Protein AF-A0A5M6CXU0-F1 (afdb_monomer_lite)

InterPro domains:
  IPR008207 Signal transduction histidine kinase, phosphotransfer (Hpt) domain [PF01627] (332-405)
  IPR036641 HPT domain superfamily [G3DSA:1.20.120.160] (213-308)
  IPR036641 HPT domain superfamily [G3DSA:1.20.120.160] (321-413)
  IPR036641 HPT domain superfamily [SSF47226] (224-306)
  IPR036641 HPT domain superfamily [SSF47226] (326-413)

pLDDT: mean 71.52, std 18.26, range [26.86, 94.25]

Sequence (438 aa):
MRAYQRLPVRIRVAIPLVVVVAGTLVVSHQAGLVPQSRRASHEYRHELSKTIAIGGAAMLVSERPDAFAAASREWVARHPDLKSVGLVSPDGAKIFETSNHSAVWERSRNVPGSALTTTLSADGKSYGTLQLAFAPLPPAWSDLNRLLLFVCPTCFLMFAFLIPGLLRRDRRDNLEPVAGRQDTSTATVSAGNQGRTTGDAAADRPSVASPTSEAAPDLPNRHLLLDLMVSLDTRLKDIRLAVDNADFKSLRTEARSLRGLGQASGVDALFAPAEALERAALRADTRGATEMLRQIDDLIEQISTAAALEFDSQTSGPIACSLPLDDDDYREIVNEFIEQFDRRLMLMLSHVEQGAFEPLEQEAHWLKGCGGTVGYEALTKPAIELMHSARAKDHLACQRALGAVLDIRKRLVVPITPNGHSKTQAKTESLRQSTGKN

Radius of gyration: 34.99 Å; chains: 1; bounding box: 88×80×79 Å

Structure (mmCIF, N/CA/C/O backbone):
data_AF-A0A5M6CXU0-F1
#
_entry.id   AF-A0A5M6CXU0-F1
#
loop_
_atom_site.group_PDB
_atom_site.id
_atom_site.type_symbol
_atom_site.label_atom_id
_atom_site.label_alt_id
_atom_site.label_comp_id
_atom_site.label_asym_id
_atom_site.label_entity_id
_atom_site.label_seq_id
_atom_site.pdbx_PDB_ins_code
_atom_site.Cartn_x
_atom_site.Cartn_y
_atom_site.Cartn_z
_atom_site.occupancy
_atom_site.B_iso_or_equiv
_atom_site.auth_seq_id
_atom_site.auth_comp_id
_atom_site.auth_asym_id
_atom_site.auth_atom_id
_atom_site.pdbx_PDB_model_num
ATOM 1 N N . MET A 1 1 ? -1.594 -42.469 -21.278 1.00 49.28 1 MET A N 1
ATOM 2 C CA . MET A 1 1 ? -1.089 -41.976 -22.587 1.00 49.28 1 MET A CA 1
ATOM 3 C C . MET A 1 1 ? -2.138 -41.911 -23.711 1.00 49.28 1 MET A C 1
ATOM 5 O O . MET A 1 1 ? -1.982 -41.063 -24.578 1.00 49.28 1 MET A O 1
ATOM 9 N N . ARG A 1 2 ? -3.229 -42.701 -23.697 1.00 46.47 2 ARG A N 1
ATOM 10 C CA . ARG A 1 2 ? -4.287 -42.674 -24.741 1.00 46.47 2 ARG A CA 1
ATOM 11 C C . ARG A 1 2 ? -5.085 -41.355 -24.849 1.00 46.47 2 ARG A C 1
ATOM 13 O O . ARG A 1 2 ? -5.634 -41.067 -25.904 1.00 46.47 2 ARG A O 1
ATOM 20 N N . ALA A 1 3 ? -5.118 -40.531 -23.797 1.00 55.06 3 ALA A N 1
ATOM 21 C CA . ALA A 1 3 ? -5.803 -39.230 -23.813 1.00 55.06 3 ALA A CA 1
ATOM 22 C C . ALA A 1 3 ? -5.050 -38.146 -24.616 1.00 55.06 3 ALA A C 1
ATOM 24 O O . ALA A 1 3 ? -5.675 -37.290 -25.232 1.00 55.06 3 ALA A O 1
ATOM 25 N N . TYR A 1 4 ? -3.714 -38.214 -24.677 1.00 57.09 4 TYR A N 1
ATOM 26 C CA . TYR A 1 4 ? -2.883 -37.208 -25.355 1.00 57.09 4 TYR A CA 1
ATOM 27 C C . TYR A 1 4 ? -2.981 -37.287 -26.891 1.00 57.09 4 TYR A C 1
ATOM 29 O O . TYR A 1 4 ? -2.843 -36.285 -27.585 1.00 57.09 4 TYR A O 1
ATOM 37 N N . GLN A 1 5 ? -3.280 -38.474 -27.429 1.00 59.34 5 GLN A N 1
ATOM 38 C CA . GLN A 1 5 ? -3.429 -38.711 -28.871 1.00 59.34 5 GLN A CA 1
ATOM 39 C C . GLN A 1 5 ? -4.737 -38.151 -29.454 1.00 59.34 5 GLN A C 1
ATOM 41 O O . GLN A 1 5 ? -4.814 -37.935 -30.659 1.00 59.34 5 GLN A O 1
ATOM 46 N N . ARG A 1 6 ? -5.749 -37.873 -28.618 1.00 61.81 6 ARG A N 1
ATOM 47 C CA . ARG A 1 6 ? -7.047 -37.326 -29.059 1.00 61.81 6 ARG A CA 1
ATOM 48 C C . ARG A 1 6 ? -7.057 -35.804 -29.206 1.00 61.81 6 ARG A C 1
ATOM 50 O O . ARG A 1 6 ? -8.016 -35.247 -29.726 1.00 61.81 6 ARG A O 1
ATOM 57 N N . LEU A 1 7 ? -6.006 -35.124 -28.752 1.00 68.75 7 LEU A N 1
ATOM 58 C CA . LEU A 1 7 ? -5.911 -33.671 -28.840 1.00 68.75 7 LEU A CA 1
ATOM 59 C C . LEU A 1 7 ? -5.483 -33.241 -30.253 1.00 68.75 7 LEU A C 1
ATOM 61 O O . LEU A 1 7 ? -4.615 -33.890 -30.848 1.00 68.75 7 LEU A O 1
ATOM 65 N N . PRO A 1 8 ? -6.034 -32.145 -30.801 1.00 72.00 8 PRO A N 1
ATOM 66 C CA . PRO A 1 8 ? -5.602 -31.606 -32.086 1.00 72.00 8 PRO A CA 1
ATOM 67 C C . PRO A 1 8 ? -4.112 -31.233 -32.046 1.00 72.00 8 PRO A C 1
ATOM 69 O O . PRO A 1 8 ? -3.605 -30.779 -31.019 1.00 72.00 8 PRO A O 1
ATOM 72 N N . VAL A 1 9 ? -3.409 -31.421 -33.169 1.00 66.50 9 VAL A N 1
ATOM 73 C CA . VAL A 1 9 ? -1.939 -31.283 -33.289 1.00 66.50 9 VAL A CA 1
ATOM 74 C C . VAL A 1 9 ? -1.428 -29.957 -32.716 1.00 66.50 9 VAL A C 1
ATOM 76 O O . VAL A 1 9 ? -0.438 -29.943 -31.989 1.00 66.50 9 VAL A O 1
ATOM 79 N N . ARG A 1 10 ? -2.171 -28.862 -32.918 1.00 63.16 10 ARG A N 1
ATOM 80 C CA . ARG A 1 10 ? -1.883 -27.539 -32.335 1.00 63.16 10 ARG A CA 1
ATOM 81 C C . ARG A 1 10 ? -1.690 -27.554 -30.810 1.00 63.16 10 ARG A C 1
ATOM 83 O O . ARG A 1 10 ? -0.772 -26.919 -30.306 1.00 63.16 10 ARG A O 1
ATOM 90 N N . ILE A 1 11 ? -2.493 -28.326 -30.073 1.00 68.88 11 ILE A N 1
ATOM 91 C CA . ILE A 1 11 ? -2.406 -28.421 -28.605 1.00 68.88 11 ILE A CA 1
ATOM 92 C C . ILE A 1 11 ? -1.213 -29.291 -28.190 1.00 68.88 11 ILE A C 1
ATOM 94 O O . ILE A 1 11 ? -0.529 -28.983 -27.216 1.00 68.88 11 ILE A O 1
ATOM 98 N N . ARG A 1 12 ? -0.903 -30.341 -28.961 1.00 68.56 12 ARG A N 1
ATOM 99 C CA . ARG A 1 12 ? 0.258 -31.207 -28.700 1.00 68.56 12 ARG A CA 1
ATOM 100 C C . ARG A 1 12 ? 1.592 -30.471 -28.851 1.00 68.56 12 ARG A C 1
ATOM 102 O O . ARG A 1 12 ? 2.525 -30.791 -28.126 1.00 68.56 12 ARG A O 1
ATOM 109 N N . VAL A 1 13 ? 1.672 -29.474 -29.734 1.00 68.75 13 VAL A N 1
ATOM 110 C CA . VAL A 1 13 ? 2.863 -28.615 -29.888 1.00 68.75 13 VAL A CA 1
ATOM 111 C C . VAL A 1 13 ? 2.909 -27.499 -28.844 1.00 68.75 13 VAL A C 1
ATOM 113 O O . VAL A 1 13 ? 3.978 -27.194 -28.321 1.00 68.75 13 VAL A O 1
ATOM 116 N N . ALA A 1 14 ? 1.758 -26.922 -28.493 1.00 70.69 14 ALA A N 1
ATOM 117 C CA . ALA A 1 14 ? 1.685 -25.814 -27.543 1.00 70.69 14 ALA A CA 1
ATOM 118 C C . ALA A 1 14 ? 2.091 -26.213 -26.113 1.00 70.69 14 ALA A C 1
ATOM 120 O O . ALA A 1 14 ? 2.790 -25.457 -25.449 1.00 70.69 14 ALA A O 1
ATOM 121 N N . ILE A 1 15 ? 1.706 -27.405 -25.642 1.00 70.81 15 ILE A N 1
ATOM 122 C CA . ILE A 1 15 ? 2.002 -27.864 -24.272 1.00 70.81 15 ILE A CA 1
ATOM 123 C C . ILE A 1 15 ? 3.516 -27.888 -23.962 1.00 70.81 15 ILE A C 1
ATOM 125 O O . ILE A 1 15 ? 3.929 -27.229 -23.009 1.00 70.81 15 ILE A O 1
ATOM 129 N N . PRO A 1 16 ? 4.374 -28.591 -24.729 1.00 74.38 16 PRO A N 1
ATOM 130 C CA . PRO A 1 16 ? 5.813 -28.591 -24.470 1.00 74.38 16 PRO A CA 1
ATOM 131 C C . PRO A 1 16 ? 6.450 -27.212 -24.683 1.00 74.38 16 PRO A C 1
ATOM 133 O O . PRO A 1 16 ? 7.388 -26.876 -23.967 1.00 74.38 16 PRO A O 1
ATOM 136 N N . LEU A 1 17 ? 5.923 -26.388 -25.597 1.00 74.06 17 LEU A N 1
ATOM 137 C CA . LEU A 1 17 ? 6.399 -25.016 -25.792 1.00 74.06 17 LEU A CA 1
ATOM 138 C C . LEU A 1 17 ? 6.176 -24.154 -24.540 1.00 74.06 17 LEU A C 1
ATOM 140 O O . LEU A 1 17 ? 7.100 -23.486 -24.085 1.00 74.06 17 LEU A O 1
ATOM 144 N N . VAL A 1 18 ? 4.979 -24.211 -23.951 1.00 76.88 18 VAL A N 1
ATOM 145 C CA . VAL A 1 18 ? 4.653 -23.476 -22.720 1.00 76.88 18 VAL A CA 1
ATOM 146 C C . VAL A 1 18 ? 5.531 -23.940 -21.557 1.00 76.88 18 VAL A C 1
ATOM 148 O O . VAL A 1 18 ? 6.050 -23.107 -20.821 1.00 76.88 18 VAL A O 1
ATOM 151 N N . VAL A 1 19 ? 5.765 -25.250 -21.422 1.00 78.25 19 VAL A N 1
ATOM 152 C CA . VAL A 1 19 ? 6.630 -25.808 -20.366 1.00 78.25 19 VAL A CA 1
ATOM 153 C C . VAL A 1 19 ? 8.089 -25.364 -20.528 1.00 78.25 19 VAL A C 1
ATOM 155 O O . VAL A 1 19 ? 8.734 -25.031 -19.537 1.00 78.25 19 VAL A O 1
ATOM 158 N N . VAL A 1 20 ? 8.607 -25.304 -21.759 1.00 80.62 20 VAL A N 1
ATOM 159 C CA . VAL A 1 20 ? 9.973 -24.826 -22.036 1.00 80.62 20 VAL A CA 1
ATOM 160 C C . VAL A 1 20 ? 10.116 -23.335 -21.731 1.00 80.62 20 VAL A C 1
ATOM 162 O O . VAL A 1 20 ? 11.087 -22.936 -21.087 1.00 80.62 20 VAL A O 1
ATOM 165 N N . VAL A 1 21 ? 9.154 -22.509 -22.151 1.00 80.00 21 VAL A N 1
ATOM 166 C CA . VAL A 1 21 ? 9.160 -21.066 -21.858 1.00 80.00 21 VAL A CA 1
ATOM 167 C C . VAL A 1 21 ? 9.075 -20.829 -20.352 1.00 80.00 21 VAL A C 1
ATOM 169 O O . VAL A 1 21 ? 9.918 -20.125 -19.800 1.00 80.00 21 VAL A O 1
ATOM 172 N N . ALA A 1 22 ? 8.126 -21.474 -19.669 1.00 77.19 22 ALA A N 1
ATOM 173 C CA . ALA A 1 22 ? 7.976 -21.368 -18.221 1.00 77.19 22 ALA A CA 1
ATOM 174 C C . ALA A 1 22 ? 9.248 -21.820 -17.480 1.00 77.19 22 ALA A C 1
ATOM 176 O O . ALA A 1 22 ? 9.732 -21.110 -16.602 1.00 77.19 22 ALA A O 1
ATOM 177 N N . GLY A 1 23 ? 9.847 -22.949 -17.874 1.00 80.56 23 GLY A N 1
ATOM 178 C CA . GLY A 1 23 ? 11.095 -23.442 -17.286 1.00 80.56 23 GLY A CA 1
ATOM 179 C C . GLY A 1 23 ? 12.278 -22.491 -17.493 1.00 80.56 23 GLY A C 1
ATOM 180 O O . GLY A 1 23 ? 13.037 -22.236 -16.560 1.00 80.56 23 GLY A O 1
ATOM 181 N N . THR A 1 24 ? 12.404 -21.904 -18.686 1.00 79.19 24 THR A N 1
ATOM 182 C CA . THR A 1 24 ? 13.473 -20.940 -19.000 1.00 79.19 24 THR A CA 1
ATOM 183 C C . THR A 1 24 ? 13.317 -19.656 -18.181 1.00 79.19 24 THR A C 1
ATOM 185 O O . THR A 1 24 ? 14.304 -19.132 -17.665 1.00 79.19 24 THR A O 1
ATOM 188 N N . LEU A 1 25 ? 12.083 -19.178 -17.992 1.00 77.00 25 LEU A N 1
ATOM 189 C CA . LEU A 1 25 ? 11.796 -18.015 -17.148 1.00 77.00 25 LEU A CA 1
ATOM 190 C C . LEU A 1 25 ? 12.139 -18.271 -15.674 1.00 77.00 25 LEU A C 1
ATOM 192 O O . LEU A 1 25 ? 12.745 -17.412 -15.037 1.00 77.00 25 LEU A O 1
ATOM 196 N N . VAL A 1 26 ? 11.826 -19.457 -15.142 1.00 79.75 26 VAL A N 1
ATOM 197 C CA . VAL A 1 26 ? 12.174 -19.828 -13.758 1.00 79.75 26 VAL A CA 1
ATOM 198 C C . VAL A 1 26 ? 13.691 -19.913 -13.565 1.00 79.75 26 VAL A C 1
ATOM 200 O O . VAL A 1 26 ? 14.214 -19.382 -12.588 1.00 79.75 26 VAL A O 1
ATOM 203 N N . VAL A 1 27 ? 14.424 -20.519 -14.503 1.00 78.25 27 VAL A N 1
ATOM 204 C CA . VAL A 1 27 ? 15.897 -20.578 -14.444 1.00 78.25 27 VAL A CA 1
ATOM 205 C C . VAL A 1 27 ? 16.506 -19.179 -14.539 1.00 78.25 27 VAL A C 1
ATOM 207 O O . VAL A 1 27 ? 17.434 -18.859 -13.801 1.00 78.25 27 VAL A O 1
ATOM 210 N N . SER A 1 28 ? 15.950 -18.316 -15.388 1.00 73.31 28 SER A N 1
ATOM 211 C CA . SER A 1 28 ? 16.379 -16.923 -15.495 1.00 73.31 28 SER A CA 1
ATOM 212 C C . SER A 1 28 ? 16.124 -16.122 -14.214 1.00 73.31 28 SER A C 1
ATOM 214 O O . SER A 1 28 ? 16.937 -15.272 -13.851 1.00 73.31 28 SER A O 1
ATOM 216 N N . HIS A 1 29 ? 15.013 -16.391 -13.521 1.00 69.00 29 HIS A N 1
ATOM 217 C CA . HIS A 1 29 ? 14.718 -15.814 -12.210 1.00 69.00 29 HIS A CA 1
ATOM 218 C C . HIS A 1 29 ? 15.743 -16.259 -11.163 1.00 69.00 29 HIS A C 1
ATOM 220 O O . HIS A 1 29 ? 16.319 -15.417 -10.481 1.00 69.00 29 HIS A O 1
ATOM 226 N N . GLN A 1 30 ? 16.043 -17.559 -11.093 1.00 72.25 30 GLN A N 1
ATOM 227 C CA . GLN A 1 30 ? 17.050 -18.097 -10.168 1.00 72.25 30 GLN A CA 1
ATOM 228 C C . GLN A 1 30 ? 18.470 -17.591 -10.467 1.00 72.25 30 GLN A C 1
ATOM 230 O O . GLN A 1 30 ? 19.267 -17.427 -9.550 1.00 72.25 30 GLN A O 1
ATOM 235 N N . ALA A 1 31 ? 18.785 -17.311 -11.733 1.00 68.94 31 ALA A N 1
ATOM 236 C CA . ALA A 1 31 ? 20.060 -16.731 -12.153 1.00 68.94 31 ALA A CA 1
ATOM 237 C C . ALA A 1 31 ? 20.179 -15.217 -11.876 1.00 68.94 31 ALA A C 1
ATOM 239 O O . ALA A 1 31 ? 21.211 -14.628 -12.193 1.00 68.94 31 ALA A O 1
ATOM 240 N N . GLY A 1 32 ? 19.142 -14.570 -11.328 1.00 60.22 32 GLY A N 1
ATOM 241 C CA . GLY A 1 32 ? 19.152 -13.129 -11.051 1.00 60.22 32 GLY A CA 1
ATOM 242 C C . GLY A 1 32 ? 19.165 -12.255 -12.311 1.00 60.22 32 GLY A C 1
ATOM 243 O O . GLY A 1 32 ? 19.511 -11.080 -12.245 1.00 60.22 32 GLY A O 1
ATOM 244 N N . LEU A 1 33 ? 18.795 -12.818 -13.466 1.00 61.59 33 LEU A N 1
ATOM 245 C CA . LEU A 1 33 ? 18.703 -12.107 -14.750 1.00 61.59 33 LEU A CA 1
ATOM 246 C C . LEU A 1 33 ? 17.357 -11.382 -14.925 1.00 61.59 33 LEU A C 1
ATOM 248 O O . LEU A 1 33 ? 17.131 -10.721 -15.935 1.00 61.59 33 LEU A O 1
ATOM 252 N N . VAL A 1 34 ? 16.448 -11.531 -13.959 1.00 57.75 34 VAL A N 1
ATOM 253 C CA . VAL A 1 34 ? 15.157 -10.836 -13.917 1.00 57.75 34 VAL A CA 1
ATOM 254 C C . VAL A 1 34 ? 15.362 -9.444 -13.299 1.00 57.75 34 VAL A C 1
ATOM 256 O O . VAL A 1 34 ? 16.066 -9.339 -12.293 1.00 57.75 34 VAL A O 1
ATOM 259 N N . PRO A 1 35 ? 14.763 -8.371 -13.854 1.00 55.25 35 PRO A N 1
ATOM 260 C CA . PRO A 1 35 ? 15.016 -7.002 -13.416 1.00 55.25 35 PRO A CA 1
ATOM 261 C C . PRO A 1 35 ? 14.367 -6.719 -12.050 1.00 55.25 35 PRO A C 1
ATOM 263 O O . PRO A 1 35 ? 13.276 -6.169 -11.956 1.00 55.25 35 PRO A O 1
ATOM 266 N N . GLN A 1 36 ? 15.040 -7.111 -10.968 1.00 54.59 36 GLN A N 1
ATOM 267 C CA . GLN A 1 36 ? 14.730 -6.706 -9.585 1.00 54.59 36 GLN A CA 1
ATOM 268 C C . GLN A 1 36 ? 15.783 -5.739 -9.011 1.00 54.59 36 GLN A C 1
ATOM 270 O O . GLN A 1 36 ? 15.598 -5.161 -7.940 1.00 54.59 36 GLN A O 1
ATOM 275 N N . SER A 1 37 ? 16.863 -5.509 -9.759 1.00 61.31 37 SER A N 1
ATOM 276 C CA . SER A 1 37 ? 17.995 -4.624 -9.461 1.00 61.31 37 SER A CA 1
ATOM 277 C C . SER A 1 37 ? 17.562 -3.206 -9.081 1.00 61.31 37 SER A C 1
ATOM 279 O O . SER A 1 37 ? 18.111 -2.639 -8.139 1.00 61.31 37 SER A O 1
ATOM 281 N N . ARG A 1 38 ? 16.557 -2.628 -9.755 1.00 60.88 38 ARG A N 1
ATOM 282 C CA . ARG A 1 38 ? 16.095 -1.256 -9.473 1.00 60.88 38 ARG A CA 1
ATOM 283 C C . ARG A 1 38 ? 15.415 -1.126 -8.112 1.00 60.88 38 ARG A C 1
ATOM 285 O O . ARG A 1 38 ? 15.841 -0.287 -7.324 1.00 60.88 38 ARG A O 1
ATOM 292 N N . ARG A 1 39 ? 14.424 -1.972 -7.799 1.00 61.31 39 ARG A N 1
ATOM 293 C CA . ARG A 1 39 ? 13.732 -1.936 -6.493 1.00 61.31 39 ARG A CA 1
ATOM 294 C C . ARG A 1 39 ? 14.705 -2.184 -5.339 1.00 61.31 39 ARG A C 1
ATOM 296 O O . ARG A 1 39 ? 14.749 -1.378 -4.417 1.00 61.31 39 ARG A O 1
ATOM 303 N N . ALA A 1 40 ? 15.563 -3.199 -5.465 1.00 64.00 40 ALA A N 1
ATOM 304 C CA . ALA A 1 40 ? 16.607 -3.487 -4.482 1.00 64.00 40 ALA A CA 1
ATOM 305 C C . ALA A 1 40 ? 17.597 -2.318 -4.307 1.00 64.00 40 ALA A C 1
ATOM 307 O O . ALA A 1 40 ? 18.019 -2.024 -3.193 1.00 64.00 40 ALA A O 1
ATOM 308 N N . SER A 1 41 ? 17.939 -1.606 -5.388 1.00 73.00 41 SER A N 1
ATOM 309 C CA . SER A 1 41 ? 18.823 -0.435 -5.318 1.00 73.00 41 SER A CA 1
ATOM 310 C C . SER A 1 41 ? 18.156 0.773 -4.659 1.00 73.00 41 SER A C 1
ATOM 312 O O . SER A 1 41 ? 18.817 1.503 -3.925 1.00 73.00 41 SER A O 1
ATOM 314 N N . HIS A 1 42 ? 16.863 1.005 -4.905 1.00 68.19 42 HIS A N 1
ATOM 315 C CA . HIS A 1 42 ? 16.111 2.073 -4.240 1.00 68.19 42 HIS A CA 1
ATOM 316 C C . HIS A 1 42 ? 15.961 1.802 -2.740 1.00 68.19 42 HIS A C 1
ATOM 318 O O . HIS A 1 42 ? 16.210 2.696 -1.932 1.00 68.19 42 HIS A O 1
ATOM 324 N N . GLU A 1 43 ? 15.631 0.565 -2.371 1.00 74.06 43 GLU A N 1
ATOM 325 C CA . GLU A 1 43 ? 15.522 0.132 -0.976 1.00 74.06 43 GLU A CA 1
ATOM 326 C C . GLU A 1 43 ? 16.873 0.226 -0.251 1.00 74.06 43 GLU A C 1
ATOM 328 O O . GLU A 1 43 ? 16.966 0.843 0.810 1.00 74.06 43 GLU A O 1
ATOM 333 N N . TYR A 1 44 ? 17.954 -0.247 -0.883 1.00 77.19 44 TYR A N 1
ATOM 334 C CA . TYR A 1 44 ? 19.318 -0.104 -0.370 1.00 77.19 44 TYR A CA 1
ATOM 335 C C . TYR A 1 44 ? 19.709 1.362 -0.122 1.00 77.19 44 TYR A C 1
ATOM 337 O O . TYR A 1 44 ? 20.247 1.692 0.936 1.00 77.19 44 TYR A O 1
ATOM 345 N N . ARG A 1 45 ? 19.420 2.264 -1.073 1.00 84.19 45 ARG A N 1
ATOM 346 C CA . ARG A 1 45 ? 19.727 3.703 -0.945 1.00 84.19 45 ARG A CA 1
ATOM 347 C C . ARG A 1 45 ? 18.946 4.355 0.192 1.00 84.19 45 ARG A C 1
ATOM 349 O O . ARG A 1 45 ? 19.509 5.176 0.917 1.00 84.19 45 ARG A O 1
ATOM 356 N N . HIS A 1 46 ? 17.676 3.991 0.359 1.00 80.62 46 HIS A N 1
ATOM 357 C CA . HIS A 1 46 ? 16.825 4.523 1.419 1.00 80.62 46 HIS A CA 1
ATOM 358 C C . HIS A 1 46 ? 17.303 4.074 2.807 1.00 80.62 46 HIS A C 1
ATOM 360 O O . HIS A 1 46 ? 17.478 4.904 3.701 1.00 80.62 46 HIS A O 1
ATOM 366 N N . GLU A 1 47 ? 17.606 2.785 2.975 1.00 80.12 47 GLU A N 1
ATOM 367 C CA . GLU A 1 47 ? 18.117 2.249 4.242 1.00 80.12 47 GLU A CA 1
ATOM 368 C C . GLU A 1 47 ? 19.508 2.792 4.591 1.00 80.12 47 GLU A C 1
ATOM 370 O O . GLU A 1 47 ? 19.774 3.149 5.745 1.00 80.12 47 GLU A O 1
ATOM 375 N N . LEU A 1 48 ? 20.385 2.953 3.595 1.00 83.81 48 LEU A N 1
ATOM 376 C CA . LEU A 1 48 ? 21.686 3.587 3.794 1.00 83.81 48 LEU A CA 1
ATOM 377 C C . LEU A 1 48 ? 21.529 5.053 4.217 1.00 83.81 48 LEU A C 1
ATOM 379 O O . LEU A 1 48 ? 22.161 5.486 5.179 1.00 83.81 48 LEU A O 1
ATOM 383 N N . SER A 1 49 ? 20.643 5.800 3.553 1.00 84.44 49 SER A N 1
ATOM 384 C CA . SER A 1 49 ? 20.327 7.184 3.918 1.00 84.44 49 SER A CA 1
ATOM 385 C C . SER A 1 49 ? 19.826 7.295 5.353 1.00 84.44 49 SER A C 1
ATOM 387 O O . SER A 1 49 ? 20.306 8.133 6.113 1.00 84.44 49 SER A O 1
ATOM 389 N N . LYS A 1 50 ? 18.907 6.416 5.757 1.00 81.56 50 LYS A N 1
ATOM 390 C CA . LYS A 1 50 ? 18.355 6.383 7.114 1.00 81.56 50 LYS A CA 1
ATOM 391 C C . LYS A 1 50 ? 19.420 6.056 8.159 1.00 81.56 50 LYS A C 1
ATOM 393 O O . LYS A 1 50 ? 19.488 6.714 9.194 1.00 81.56 50 LYS A O 1
ATOM 398 N N . THR A 1 51 ? 20.286 5.089 7.871 1.00 85.50 51 THR A N 1
ATOM 399 C CA . THR A 1 51 ? 21.395 4.706 8.757 1.00 85.50 51 THR A CA 1
ATOM 400 C C . THR A 1 51 ? 22.375 5.864 8.949 1.00 85.50 51 THR A C 1
ATOM 402 O O . THR A 1 51 ? 22.748 6.182 10.081 1.00 85.50 51 THR A O 1
ATOM 405 N N . ILE A 1 52 ? 22.745 6.543 7.858 1.00 87.50 52 ILE A N 1
ATOM 406 C CA . ILE A 1 52 ? 23.602 7.733 7.892 1.00 87.50 52 ILE A CA 1
ATOM 407 C C . ILE A 1 52 ? 22.905 8.877 8.637 1.00 87.50 52 ILE A C 1
ATOM 409 O O . ILE A 1 52 ? 23.549 9.570 9.420 1.00 87.50 52 ILE A O 1
ATOM 413 N N . ALA A 1 53 ? 21.597 9.062 8.445 1.00 84.62 53 ALA A N 1
ATOM 414 C CA . ALA A 1 53 ? 20.838 10.112 9.110 1.00 84.62 53 ALA A CA 1
ATOM 415 C C . ALA A 1 53 ? 20.791 9.919 10.630 1.00 84.62 53 ALA A C 1
ATOM 417 O O . ALA A 1 53 ? 21.084 10.846 11.378 1.00 84.62 53 ALA A O 1
ATOM 418 N N . ILE A 1 54 ? 20.484 8.706 11.092 1.00 83.62 54 ILE A N 1
ATOM 419 C CA . ILE A 1 54 ? 20.422 8.383 12.523 1.00 83.62 54 ILE A CA 1
ATOM 420 C C . ILE A 1 54 ? 21.813 8.504 13.158 1.00 83.62 54 ILE A C 1
ATOM 422 O O . ILE A 1 54 ? 21.974 9.180 14.176 1.00 83.62 54 ILE A O 1
ATOM 426 N N . GLY A 1 55 ? 22.833 7.898 12.539 1.00 84.19 55 GLY A N 1
ATOM 427 C CA . GLY A 1 55 ? 24.210 7.971 13.034 1.00 84.19 55 GLY A CA 1
ATOM 428 C C . GLY A 1 55 ? 24.762 9.398 13.025 1.00 84.19 55 GLY A C 1
ATOM 429 O O . GLY A 1 55 ? 25.409 9.823 13.981 1.00 84.19 55 GLY A O 1
ATOM 430 N N . GLY A 1 56 ? 24.464 10.163 11.974 1.00 85.06 56 GLY A N 1
ATOM 431 C CA . GLY A 1 56 ? 24.868 11.558 11.835 1.00 85.06 56 GLY A CA 1
ATOM 432 C C . GLY A 1 56 ? 24.185 12.478 12.841 1.00 85.06 56 GLY A C 1
ATOM 433 O O . GLY A 1 56 ? 24.856 13.297 13.465 1.00 85.06 56 GLY A O 1
ATOM 434 N N . ALA A 1 57 ? 22.881 12.301 13.070 1.00 84.31 57 ALA A N 1
ATOM 435 C CA . ALA A 1 57 ? 22.144 13.060 14.074 1.00 84.31 57 ALA A CA 1
ATOM 436 C C . ALA A 1 57 ? 22.731 12.851 15.481 1.00 84.31 57 ALA A C 1
ATOM 438 O O . ALA A 1 57 ? 22.976 13.828 16.183 1.00 84.31 57 ALA A O 1
ATOM 439 N N . ALA A 1 58 ? 23.070 11.613 15.862 1.00 83.88 58 ALA A N 1
ATOM 440 C CA . ALA A 1 58 ? 23.694 11.325 17.159 1.00 83.88 58 ALA A CA 1
ATOM 441 C C . ALA A 1 58 ? 25.063 12.020 17.348 1.00 83.88 58 ALA A C 1
ATOM 443 O O . ALA A 1 58 ? 25.385 12.500 18.439 1.00 83.88 58 ALA A O 1
ATOM 444 N N . MET A 1 59 ? 25.868 12.115 16.282 1.00 84.81 59 MET A N 1
ATOM 445 C CA . MET A 1 59 ? 27.167 12.807 16.314 1.00 84.81 59 MET A CA 1
ATOM 446 C C . MET A 1 59 ? 27.019 14.329 16.438 1.00 84.81 59 MET A C 1
ATOM 448 O O . MET A 1 59 ? 27.813 14.968 17.131 1.00 84.81 59 MET A O 1
ATOM 452 N N . LEU A 1 60 ? 25.995 14.903 15.799 1.00 82.25 60 LEU A N 1
ATOM 453 C CA . LEU A 1 60 ? 25.695 16.334 15.873 1.00 82.25 60 LEU A CA 1
ATOM 454 C C . LEU A 1 60 ? 25.089 16.735 17.226 1.00 82.25 60 LEU A C 1
ATOM 456 O O . LEU A 1 60 ? 25.425 17.800 17.736 1.00 82.25 60 LEU A O 1
ATOM 460 N N . VAL A 1 61 ? 24.270 15.873 17.842 1.00 84.44 61 VAL A N 1
ATOM 461 C CA . VAL A 1 61 ? 23.769 16.061 19.221 1.00 84.44 61 VAL A CA 1
ATOM 462 C C . VAL A 1 61 ? 24.914 16.114 20.224 1.00 84.44 61 VAL A C 1
ATOM 464 O O . VAL A 1 61 ? 24.892 16.923 21.143 1.00 84.44 61 VAL A O 1
ATOM 467 N N . SER A 1 62 ? 25.947 15.298 20.016 1.00 82.50 62 SER A N 1
ATOM 468 C CA . SER A 1 62 ? 27.137 15.272 20.873 1.00 82.50 62 SER A CA 1
ATOM 469 C C . SER A 1 62 ? 28.090 16.461 20.645 1.00 82.50 62 SER A C 1
ATOM 471 O O . SER A 1 62 ? 29.210 16.429 21.150 1.00 82.50 62 SER A O 1
ATOM 473 N N . GLU A 1 63 ? 27.688 17.462 19.850 1.00 78.25 63 GLU A N 1
ATOM 474 C CA . GLU A 1 63 ? 28.472 18.650 19.473 1.00 78.25 63 GLU A CA 1
ATOM 475 C C . GLU A 1 63 ? 29.846 18.325 18.856 1.00 78.25 63 GLU A C 1
ATOM 477 O O . GLU A 1 63 ? 30.822 19.053 19.029 1.00 78.25 63 GLU A O 1
ATOM 482 N N . ARG A 1 64 ? 29.940 17.224 18.094 1.00 79.94 64 ARG A N 1
ATOM 483 C CA . ARG A 1 64 ? 31.173 16.806 17.401 1.00 79.94 64 ARG A CA 1
ATOM 484 C C . ARG A 1 64 ? 31.029 16.893 15.876 1.00 79.94 64 ARG A C 1
ATOM 486 O O . ARG A 1 64 ? 30.989 15.854 15.208 1.00 79.94 64 ARG A O 1
ATOM 493 N N . PRO A 1 65 ? 30.989 18.102 15.287 1.00 78.12 65 PRO A N 1
ATOM 494 C CA . PRO A 1 65 ? 30.863 18.273 13.837 1.00 78.12 65 PRO A CA 1
ATOM 495 C C . PRO A 1 65 ? 32.047 17.662 13.067 1.00 78.12 65 PRO A C 1
ATOM 497 O O . PRO A 1 65 ? 31.858 17.089 11.993 1.00 78.12 65 PRO A O 1
ATOM 500 N N . ASP A 1 66 ? 33.249 17.672 13.648 1.00 84.69 66 ASP A N 1
ATOM 501 C CA . ASP A 1 66 ? 34.440 17.062 13.043 1.00 84.69 66 ASP A CA 1
ATOM 502 C C . ASP A 1 66 ? 34.338 15.534 12.949 1.00 84.69 66 ASP A C 1
ATOM 504 O O . ASP A 1 66 ? 34.804 14.924 11.981 1.00 84.69 66 ASP A O 1
ATOM 508 N N . ALA A 1 67 ? 33.681 14.903 13.928 1.00 85.62 67 ALA A N 1
ATOM 509 C CA . ALA A 1 67 ? 33.439 13.464 13.917 1.00 85.62 67 ALA A CA 1
ATOM 510 C C . ALA A 1 67 ? 32.452 13.081 12.807 1.00 85.62 67 ALA A C 1
ATOM 512 O O . ALA A 1 67 ? 32.679 12.099 12.100 1.00 85.62 67 ALA A O 1
ATOM 513 N N . PHE A 1 68 ? 31.413 13.894 12.594 1.00 87.69 68 PHE A N 1
ATOM 514 C CA . PHE A 1 68 ? 30.484 13.719 11.479 1.00 87.69 68 PHE A CA 1
ATOM 515 C C . PHE A 1 68 ? 31.184 13.878 10.121 1.00 87.69 68 PHE A C 1
ATOM 517 O O . PHE A 1 68 ? 30.969 13.075 9.210 1.00 87.69 68 PHE A O 1
ATOM 524 N N . ALA A 1 69 ? 32.075 14.864 9.992 1.00 86.00 69 ALA A N 1
ATOM 525 C CA . ALA A 1 69 ? 32.865 15.073 8.784 1.00 86.00 69 ALA A CA 1
ATOM 526 C C . ALA A 1 69 ? 33.788 13.880 8.469 1.00 86.00 69 ALA A C 1
ATOM 528 O O . ALA A 1 69 ? 33.886 13.444 7.318 1.00 86.00 69 ALA A O 1
ATOM 529 N N . ALA A 1 70 ? 34.454 13.328 9.488 1.00 87.81 70 ALA A N 1
ATOM 530 C CA . ALA A 1 70 ? 35.296 12.142 9.349 1.00 87.81 70 ALA A CA 1
ATOM 531 C C . ALA A 1 70 ? 34.475 10.891 8.994 1.00 87.81 70 ALA A C 1
ATOM 533 O O . ALA A 1 70 ? 34.822 10.188 8.044 1.00 87.81 70 ALA A O 1
ATOM 534 N N . ALA A 1 71 ? 33.356 10.660 9.687 1.00 88.25 71 ALA A N 1
ATOM 535 C CA . ALA A 1 71 ? 32.450 9.548 9.413 1.00 88.25 71 ALA A CA 1
ATOM 536 C C . ALA A 1 71 ? 31.852 9.625 8.001 1.00 88.25 71 ALA A C 1
ATOM 538 O O . ALA A 1 71 ? 31.789 8.615 7.308 1.00 88.25 71 ALA A O 1
ATOM 539 N N . SER A 1 72 ? 31.497 10.826 7.535 1.00 88.69 72 SER A N 1
ATOM 540 C CA . SER A 1 72 ? 30.958 11.042 6.189 1.00 88.69 72 SER A CA 1
ATOM 541 C C . SER A 1 72 ? 31.953 10.698 5.088 1.00 88.69 72 SER A C 1
ATOM 543 O O . SER A 1 72 ? 31.583 10.046 4.113 1.00 88.69 72 SER A O 1
ATOM 545 N N . ARG A 1 73 ? 33.227 11.084 5.243 1.00 90.31 73 ARG A N 1
ATOM 546 C CA . ARG A 1 73 ? 34.285 10.692 4.295 1.00 90.31 73 ARG A CA 1
ATOM 547 C C . ARG A 1 73 ? 34.469 9.178 4.252 1.00 90.31 73 ARG A C 1
ATOM 549 O O . ARG A 1 73 ? 34.614 8.605 3.178 1.00 90.31 73 ARG A O 1
ATOM 556 N N . GLU A 1 74 ? 34.409 8.544 5.412 1.00 89.25 74 GLU A N 1
ATOM 557 C CA . GLU A 1 74 ? 34.547 7.102 5.543 1.00 89.25 74 GLU A CA 1
ATOM 558 C C . GLU A 1 74 ? 33.327 6.341 4.969 1.00 89.25 74 GLU A C 1
ATOM 560 O O . GLU A 1 74 ? 33.490 5.313 4.314 1.00 89.25 74 GLU A O 1
ATOM 565 N N . TRP A 1 75 ? 32.101 6.854 5.131 1.00 88.69 75 TRP A N 1
ATOM 566 C CA . TRP A 1 75 ? 30.909 6.292 4.481 1.00 88.69 75 TRP A CA 1
ATOM 567 C C . TRP A 1 75 ? 31.007 6.372 2.957 1.00 88.69 75 TRP A C 1
ATOM 569 O O . TRP A 1 75 ? 30.741 5.382 2.281 1.00 88.69 75 TRP A O 1
ATOM 579 N N . VAL A 1 76 ? 31.448 7.506 2.408 1.00 91.38 76 VAL A N 1
ATOM 580 C CA . VAL A 1 76 ? 31.690 7.639 0.960 1.00 91.38 76 VAL A CA 1
ATOM 581 C C . VAL A 1 76 ? 32.760 6.650 0.484 1.00 91.38 76 VAL A C 1
ATOM 583 O O . VAL A 1 76 ? 32.610 6.047 -0.573 1.00 91.38 76 VAL A O 1
ATOM 586 N N . ALA A 1 77 ? 33.818 6.426 1.268 1.00 88.50 77 ALA A N 1
ATOM 587 C CA . ALA A 1 77 ? 34.870 5.473 0.914 1.00 88.50 77 ALA A CA 1
ATOM 588 C C . ALA A 1 77 ? 34.392 4.007 0.937 1.00 88.50 77 ALA 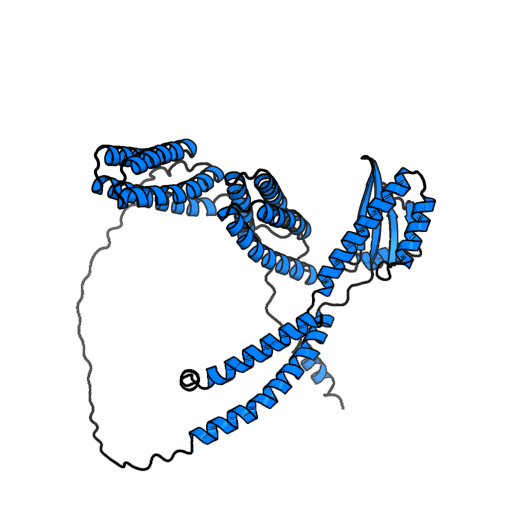A C 1
ATOM 590 O O . ALA A 1 77 ? 34.810 3.212 0.096 1.00 88.50 77 ALA A O 1
ATOM 591 N N . ARG A 1 78 ? 33.511 3.643 1.879 1.00 87.06 78 ARG A N 1
ATOM 592 C CA . ARG A 1 78 ? 33.011 2.266 2.052 1.00 87.06 78 ARG A CA 1
ATOM 593 C C . ARG A 1 78 ? 31.851 1.888 1.134 1.00 87.06 78 ARG A C 1
ATOM 595 O O . ARG A 1 78 ? 31.621 0.700 0.921 1.00 87.06 78 ARG A O 1
ATOM 602 N N . HIS A 1 79 ? 31.126 2.865 0.595 1.00 86.75 79 HIS A N 1
ATOM 603 C CA . HIS A 1 79 ? 29.943 2.632 -0.229 1.00 86.75 79 HIS A CA 1
ATOM 604 C C . HIS A 1 79 ? 30.182 3.117 -1.668 1.00 86.75 79 HIS A C 1
ATOM 606 O O . HIS A 1 79 ? 29.987 4.298 -1.941 1.00 86.75 79 HIS A O 1
ATOM 612 N N . PRO A 1 80 ? 30.553 2.235 -2.622 1.00 80.81 80 PRO A N 1
ATOM 613 C CA . PRO A 1 80 ? 30.913 2.642 -3.989 1.00 80.81 80 PRO A CA 1
ATOM 614 C C . PRO A 1 80 ? 29.782 3.348 -4.757 1.00 80.81 80 PRO A C 1
ATOM 616 O O . PRO A 1 80 ? 30.050 4.130 -5.682 1.00 80.81 80 PRO A O 1
ATOM 619 N N . ASP A 1 81 ? 28.533 3.114 -4.354 1.00 84.44 81 ASP A N 1
ATOM 620 C CA . ASP A 1 81 ? 27.346 3.768 -4.903 1.00 84.44 81 ASP A CA 1
ATOM 621 C C . ASP A 1 81 ? 27.137 5.186 -4.363 1.00 84.44 81 ASP A C 1
ATOM 623 O O . ASP A 1 81 ? 26.540 6.005 -5.060 1.00 84.44 81 ASP A O 1
ATOM 627 N N . LEU A 1 82 ? 27.637 5.505 -3.166 1.00 88.81 82 LEU A N 1
ATOM 628 C CA . LEU A 1 82 ? 27.538 6.827 -2.554 1.00 88.81 82 LEU A CA 1
ATOM 629 C C . LEU A 1 82 ? 28.722 7.684 -3.018 1.00 88.81 82 LEU A C 1
ATOM 631 O O . LEU A 1 82 ? 29.871 7.429 -2.676 1.00 88.81 82 LEU A O 1
ATOM 635 N N . LYS A 1 83 ? 28.454 8.711 -3.823 1.00 89.19 83 LYS A N 1
ATOM 636 C CA . LYS A 1 83 ? 29.491 9.570 -4.411 1.00 89.19 83 LYS A CA 1
ATOM 637 C C . LYS A 1 83 ? 29.854 10.750 -3.532 1.00 89.19 83 LYS A C 1
ATOM 639 O O . LYS A 1 83 ? 31.018 11.139 -3.504 1.00 89.19 83 LYS A O 1
ATOM 644 N N . SER A 1 84 ? 28.877 11.339 -2.852 1.00 90.94 84 SER A N 1
ATOM 645 C CA . SER A 1 84 ? 29.138 12.448 -1.943 1.00 90.94 84 SER A CA 1
ATOM 646 C C . SER A 1 84 ? 28.010 12.645 -0.936 1.00 90.94 84 SER A C 1
ATOM 648 O O . SER A 1 84 ? 26.854 12.303 -1.172 1.00 90.94 84 SER A O 1
ATOM 650 N N . VAL A 1 85 ? 28.384 13.226 0.196 1.00 91.19 85 VAL A N 1
ATOM 651 C CA . VAL A 1 85 ? 27.522 13.630 1.307 1.00 91.19 85 VAL A CA 1
ATOM 652 C C . VAL A 1 85 ? 27.729 15.118 1.581 1.00 91.19 85 VAL A C 1
ATOM 654 O O . VAL A 1 85 ? 28.871 15.594 1.574 1.00 91.19 85 VAL A O 1
ATOM 657 N N . GLY A 1 86 ? 26.649 15.837 1.853 1.00 90.56 86 GLY A N 1
ATOM 658 C CA . GLY A 1 86 ? 26.662 17.222 2.305 1.00 90.56 86 GLY A CA 1
ATOM 659 C C . GLY A 1 86 ? 25.610 17.461 3.375 1.00 90.56 86 GLY A C 1
ATOM 660 O O . GLY A 1 86 ? 24.607 16.759 3.444 1.00 90.56 86 GLY A O 1
ATOM 661 N N . LEU A 1 87 ? 25.852 18.442 4.232 1.00 89.00 87 LEU A N 1
ATOM 662 C CA . LEU A 1 87 ? 24.932 18.882 5.267 1.00 89.00 87 LEU A CA 1
ATOM 663 C C . LEU A 1 87 ? 24.668 20.370 5.089 1.00 89.00 87 LEU A C 1
ATOM 665 O O . LEU A 1 87 ? 25.591 21.187 5.089 1.00 89.00 87 LEU A O 1
ATOM 669 N N . VAL A 1 88 ? 23.394 20.712 4.965 1.00 88.88 88 VAL A N 1
ATOM 670 C CA . VAL A 1 88 ? 22.917 22.082 4.796 1.00 88.88 88 VAL A CA 1
ATOM 671 C C . VAL A 1 88 ? 22.100 22.469 6.021 1.00 88.88 88 VAL A C 1
ATOM 673 O O . VAL A 1 88 ? 21.225 21.725 6.442 1.00 88.88 88 VAL A O 1
ATOM 676 N N . SER A 1 89 ? 22.392 23.625 6.603 1.00 82.69 89 SER A N 1
ATOM 677 C CA . SER A 1 89 ? 21.646 24.232 7.707 1.00 82.69 89 SER A CA 1
ATOM 678 C C . SER A 1 89 ? 20.173 24.434 7.334 1.00 82.69 89 SER A C 1
ATOM 680 O O . SER A 1 89 ? 19.870 24.578 6.146 1.00 82.69 89 SER A O 1
ATOM 682 N N . PRO A 1 90 ? 19.249 24.514 8.309 1.00 77.69 90 PRO A N 1
ATOM 683 C CA . PRO A 1 90 ? 17.877 24.953 8.050 1.00 77.69 90 PRO A CA 1
ATOM 684 C C . PRO A 1 90 ? 17.801 26.296 7.303 1.00 77.69 90 PRO A C 1
ATOM 686 O O . PRO A 1 90 ? 16.916 26.481 6.474 1.00 77.69 90 PRO A O 1
ATOM 689 N N . ASP A 1 91 ? 18.784 27.179 7.512 1.00 74.94 91 ASP A N 1
ATOM 690 C CA . ASP A 1 91 ? 18.884 28.493 6.856 1.00 74.94 91 ASP A CA 1
ATOM 691 C C . ASP A 1 91 ? 19.480 28.432 5.433 1.00 74.94 91 ASP A C 1
ATOM 693 O O . ASP A 1 91 ? 19.787 29.456 4.826 1.00 74.94 91 ASP A O 1
ATOM 697 N N . GLY A 1 92 ? 19.729 27.232 4.900 1.00 72.75 92 GLY A N 1
ATOM 698 C CA . GLY A 1 92 ? 20.325 27.030 3.575 1.00 72.75 92 GLY A CA 1
ATOM 699 C C . GLY A 1 92 ? 21.850 27.200 3.519 1.00 72.75 92 GLY A C 1
ATOM 700 O O . GLY A 1 92 ? 22.463 26.921 2.486 1.00 72.75 92 GLY A O 1
ATOM 701 N N . ALA A 1 93 ? 22.492 27.607 4.618 1.00 79.62 93 ALA A N 1
ATOM 702 C CA . ALA A 1 93 ? 23.948 27.681 4.718 1.00 79.62 93 ALA A CA 1
ATOM 703 C C . ALA A 1 93 ? 24.572 26.275 4.743 1.00 79.62 93 ALA A C 1
ATOM 705 O O . ALA A 1 93 ? 24.132 25.409 5.492 1.00 79.62 93 ALA A O 1
ATOM 706 N N . LYS A 1 94 ? 25.617 26.020 3.950 1.00 78.75 94 LYS A N 1
ATOM 707 C CA . LYS A 1 94 ? 26.302 24.716 3.953 1.00 78.75 94 LYS A CA 1
ATOM 708 C C . LYS A 1 94 ? 27.126 24.564 5.232 1.00 78.75 94 LYS A C 1
ATOM 710 O O . LYS A 1 94 ? 28.036 25.351 5.468 1.00 78.75 94 LYS A O 1
ATOM 715 N N . ILE A 1 95 ? 26.805 23.551 6.034 1.00 80.19 95 ILE A N 1
ATOM 716 C CA . ILE A 1 95 ? 27.508 23.229 7.284 1.00 80.19 95 ILE A CA 1
ATOM 717 C C . ILE A 1 95 ? 28.716 22.339 6.985 1.00 80.19 95 ILE A C 1
ATOM 719 O O . ILE A 1 95 ? 29.783 22.519 7.563 1.00 80.19 95 ILE A O 1
ATOM 723 N N . PHE A 1 96 ? 28.560 21.375 6.076 1.00 85.25 96 PHE A N 1
ATOM 724 C CA . PHE A 1 96 ? 29.622 20.439 5.721 1.00 85.25 96 PHE A CA 1
ATOM 725 C C . PHE A 1 96 ? 29.438 19.904 4.301 1.00 85.25 96 PHE A C 1
ATOM 727 O O . PHE A 1 96 ? 28.316 19.672 3.856 1.00 85.25 96 PHE A O 1
ATOM 734 N N . GLU A 1 97 ? 30.541 19.640 3.605 1.00 86.88 97 GLU A N 1
ATOM 735 C CA . GLU A 1 97 ? 30.523 18.888 2.359 1.00 86.88 97 GLU A CA 1
ATOM 736 C C . GLU A 1 97 ? 31.734 17.960 2.222 1.00 86.88 97 GLU A C 1
ATOM 738 O O . GLU A 1 97 ? 32.854 18.272 2.627 1.00 86.88 97 GLU A O 1
ATOM 743 N N . THR A 1 98 ? 31.495 16.791 1.631 1.00 84.75 98 THR A N 1
ATOM 744 C CA . THR A 1 98 ? 32.559 15.906 1.140 1.00 84.75 98 THR A CA 1
ATOM 745 C C . THR A 1 98 ? 33.121 16.419 -0.191 1.00 84.75 98 THR A C 1
ATOM 747 O O . THR A 1 98 ? 32.561 17.313 -0.829 1.00 84.75 98 THR A O 1
ATOM 750 N N . SER A 1 99 ? 34.255 15.864 -0.620 1.00 80.75 99 SER A N 1
ATOM 751 C CA . SER A 1 99 ? 35.012 16.322 -1.787 1.00 80.75 99 SER A CA 1
ATOM 752 C C . SER A 1 99 ? 34.132 16.510 -3.029 1.00 80.75 99 SER A C 1
ATOM 754 O O . SER A 1 99 ? 33.516 15.561 -3.512 1.00 80.75 99 SER A O 1
ATOM 756 N N . ASN A 1 100 ? 34.110 17.730 -3.578 1.00 82.62 100 ASN A N 1
ATOM 757 C CA . ASN A 1 100 ? 33.359 18.083 -4.790 1.00 82.62 100 ASN A CA 1
ATOM 758 C C . ASN A 1 100 ? 31.841 17.791 -4.713 1.00 82.62 100 ASN A C 1
ATOM 760 O O . ASN A 1 100 ? 31.192 17.600 -5.746 1.00 82.62 100 ASN A O 1
ATOM 764 N N . HIS A 1 101 ? 31.263 17.745 -3.504 1.00 87.50 101 HIS A N 1
ATOM 765 C CA . HIS A 1 101 ? 29.849 17.429 -3.308 1.00 87.50 101 HIS A CA 1
ATOM 766 C C . HIS A 1 101 ? 28.948 18.376 -4.091 1.00 87.50 101 HIS A C 1
ATOM 768 O O . HIS A 1 101 ? 28.088 17.897 -4.811 1.00 87.50 101 HIS A O 1
ATOM 774 N N . SER A 1 102 ? 29.193 19.686 -4.045 1.00 85.69 102 SER A N 1
ATOM 775 C CA . SER A 1 102 ? 28.373 20.677 -4.748 1.00 85.69 102 SER A CA 1
ATOM 776 C C . SER A 1 102 ? 28.194 20.383 -6.251 1.00 85.69 102 SER A C 1
ATOM 778 O O . SER A 1 102 ? 27.076 20.432 -6.758 1.00 85.69 102 SER A O 1
ATOM 780 N N . ALA A 1 103 ? 29.260 20.009 -6.969 1.00 84.88 103 ALA A N 1
ATOM 781 C CA . ALA A 1 103 ? 29.161 19.700 -8.399 1.00 84.88 103 ALA A CA 1
ATOM 782 C C . ALA A 1 103 ? 28.571 18.305 -8.675 1.00 84.88 103 ALA A C 1
ATOM 784 O O . ALA A 1 103 ? 27.928 18.090 -9.704 1.00 84.88 103 ALA A O 1
ATOM 785 N N . VAL A 1 104 ? 28.815 17.339 -7.782 1.00 86.38 104 VAL A N 1
ATOM 786 C CA . VAL A 1 104 ? 28.259 15.979 -7.878 1.00 86.38 104 VAL A CA 1
ATOM 787 C C . VAL A 1 104 ? 26.767 15.978 -7.546 1.00 86.38 104 VAL A C 1
ATOM 789 O O . VAL A 1 104 ? 26.002 15.294 -8.220 1.00 86.38 104 VAL A O 1
ATOM 792 N N . TRP A 1 105 ? 26.352 16.769 -6.561 1.00 87.62 105 TRP A N 1
ATOM 793 C CA . TRP A 1 105 ? 24.973 16.966 -6.137 1.00 87.62 105 TRP A CA 1
ATOM 794 C C . TRP A 1 105 ? 24.140 17.562 -7.262 1.00 87.62 105 TRP A C 1
ATOM 796 O O . TRP A 1 105 ? 23.116 16.990 -7.610 1.00 87.62 105 TRP A O 1
ATOM 806 N N . GLU A 1 106 ? 24.622 18.625 -7.911 1.00 85.38 106 GLU A N 1
ATOM 807 C CA . GLU A 1 106 ? 23.909 19.253 -9.030 1.00 85.38 106 GLU A CA 1
ATOM 808 C C . GLU A 1 106 ? 23.694 18.273 -10.194 1.00 85.38 106 GLU A C 1
ATOM 810 O O . GLU A 1 106 ? 22.593 18.149 -10.725 1.00 85.38 106 GLU A O 1
ATOM 815 N N . ARG A 1 107 ? 24.726 17.491 -10.541 1.00 82.25 107 ARG A N 1
ATOM 816 C CA . ARG A 1 107 ? 24.608 16.426 -11.551 1.00 82.25 107 ARG A CA 1
ATOM 817 C C . ARG A 1 107 ? 23.639 15.327 -11.126 1.00 82.25 107 ARG A C 1
ATOM 819 O O . ARG A 1 107 ? 22.868 14.853 -11.949 1.00 82.25 107 ARG A O 1
ATOM 826 N N . SER A 1 108 ? 23.683 14.928 -9.860 1.00 82.62 108 SER A N 1
ATOM 827 C CA . SER A 1 108 ? 22.844 13.853 -9.319 1.00 82.62 108 SER A CA 1
ATOM 828 C C . SER A 1 108 ? 21.393 14.284 -9.131 1.00 82.62 108 SER A C 1
ATOM 830 O O . SER A 1 108 ? 20.510 13.442 -9.183 1.00 82.62 108 SER A O 1
ATOM 832 N N . ARG A 1 109 ? 21.136 15.583 -8.949 1.00 79.88 109 ARG A N 1
ATOM 833 C CA . ARG A 1 109 ? 19.797 16.175 -8.862 1.00 79.88 109 ARG A CA 1
ATOM 834 C C . ARG A 1 109 ? 19.074 16.154 -10.205 1.00 79.88 109 ARG A C 1
ATOM 836 O O . ARG A 1 109 ? 17.865 15.969 -10.240 1.00 79.88 109 ARG A O 1
ATOM 843 N N . ASN A 1 110 ? 19.828 16.284 -11.295 1.00 77.88 110 ASN A N 1
ATOM 844 C CA . ASN A 1 110 ? 19.306 16.195 -12.659 1.00 77.88 110 ASN A CA 1
ATOM 845 C C . ASN A 1 110 ? 19.133 14.745 -13.144 1.00 77.88 110 ASN A C 1
ATOM 84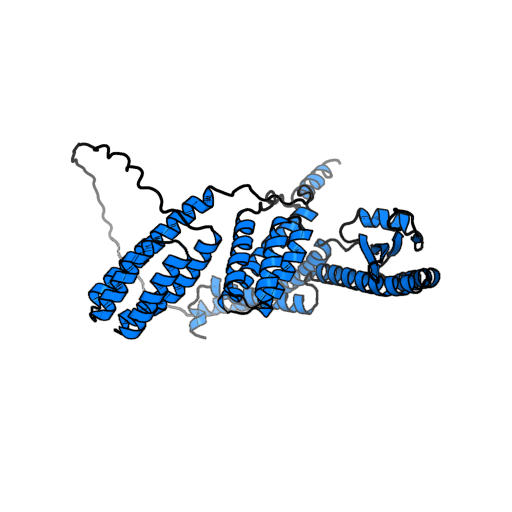7 O O . ASN A 1 110 ? 18.673 14.532 -14.261 1.00 77.88 110 ASN A O 1
ATOM 851 N N . VAL A 1 111 ? 19.517 13.752 -12.334 1.00 73.88 111 VAL A N 1
ATOM 852 C CA . VAL A 1 111 ? 19.357 12.330 -12.648 1.00 73.88 111 VAL A CA 1
ATOM 853 C C . VAL A 1 111 ? 18.374 11.700 -11.651 1.00 73.88 111 VAL A C 1
ATOM 855 O O . VAL A 1 111 ? 18.665 11.656 -10.452 1.00 73.88 111 VAL A O 1
ATOM 858 N N . PRO A 1 112 ? 17.225 11.173 -12.108 1.00 66.62 112 PRO A N 1
ATOM 859 C CA . PRO A 1 112 ? 16.229 10.576 -11.223 1.00 66.62 112 PRO A CA 1
ATOM 860 C C . PRO A 1 112 ? 16.807 9.476 -10.319 1.00 66.62 112 PRO A C 1
ATOM 862 O O . PRO A 1 112 ? 17.524 8.578 -10.765 1.00 66.62 112 PRO A O 1
ATOM 865 N N . GLY A 1 113 ? 16.506 9.550 -9.018 1.00 70.31 113 GLY A N 1
ATOM 866 C CA . GLY A 1 113 ? 16.930 8.559 -8.020 1.00 70.31 113 GLY A CA 1
ATOM 867 C C . GLY A 1 113 ? 18.408 8.615 -7.608 1.00 70.31 113 GLY A C 1
ATOM 868 O O . GLY A 1 113 ? 18.836 7.796 -6.790 1.00 70.31 113 GLY A O 1
ATOM 869 N N . SER A 1 114 ? 19.190 9.561 -8.140 1.00 82.44 114 SER A N 1
ATOM 870 C CA . SER A 1 114 ? 20.599 9.770 -7.782 1.00 82.44 114 SER A CA 1
ATOM 871 C C . SER A 1 114 ? 20.819 10.823 -6.697 1.00 82.44 114 SER A C 1
ATOM 873 O O . SER A 1 114 ? 21.890 10.842 -6.102 1.00 82.44 114 SER A O 1
ATOM 875 N N . ALA A 1 115 ? 19.839 11.669 -6.391 1.00 85.44 115 ALA A N 1
ATOM 876 C CA . ALA A 1 115 ? 19.903 12.611 -5.277 1.00 85.44 115 ALA A CA 1
ATOM 877 C C . ALA A 1 115 ? 18.869 12.243 -4.213 1.00 85.44 115 ALA A C 1
ATOM 879 O O . ALA A 1 115 ? 17.688 12.088 -4.521 1.00 85.44 115 ALA A O 1
ATOM 880 N N . LEU A 1 116 ? 19.311 12.120 -2.962 1.00 84.62 116 LEU A N 1
ATOM 881 C CA . LEU A 1 116 ? 18.439 11.878 -1.819 1.00 84.62 116 LEU A CA 1
ATOM 882 C C . LEU A 1 116 ? 18.665 12.952 -0.756 1.00 84.62 116 LEU A C 1
ATOM 884 O O . LEU A 1 116 ? 19.805 13.259 -0.406 1.00 84.62 116 LEU A O 1
ATOM 888 N N . THR A 1 117 ? 17.580 13.513 -0.234 1.00 86.94 117 THR A N 1
ATOM 889 C CA . THR A 1 117 ? 17.612 14.467 0.878 1.00 86.94 117 THR A CA 1
ATOM 890 C C . THR A 1 117 ? 16.894 13.889 2.079 1.00 86.94 117 THR A C 1
ATOM 892 O O . THR A 1 117 ? 15.752 13.454 1.957 1.00 86.94 117 THR A O 1
ATOM 895 N N . THR A 1 118 ? 17.529 13.931 3.245 1.00 84.88 118 THR A N 1
ATOM 896 C CA . THR A 1 118 ? 16.905 13.526 4.507 1.00 84.88 118 THR A CA 1
ATOM 897 C C . THR A 1 118 ? 17.180 14.562 5.583 1.00 84.88 118 THR A C 1
ATOM 899 O O . THR A 1 118 ? 18.286 15.081 5.699 1.00 84.88 118 THR A O 1
ATOM 902 N N . THR A 1 119 ? 16.175 14.894 6.382 1.00 84.38 119 THR A N 1
ATOM 903 C CA . THR A 1 119 ? 16.326 15.857 7.476 1.00 84.38 119 THR A CA 1
ATOM 904 C C . THR A 1 119 ? 17.020 15.196 8.662 1.00 84.38 119 THR A C 1
ATOM 906 O O . THR A 1 119 ? 16.618 14.114 9.092 1.00 84.38 119 THR A O 1
ATOM 909 N N . LEU A 1 120 ? 18.049 15.842 9.207 1.00 84.56 120 LEU A N 1
ATOM 910 C CA . LEU A 1 120 ? 18.676 15.446 10.464 1.00 84.56 120 LEU A CA 1
ATOM 911 C C . LEU A 1 120 ? 17.948 16.138 11.609 1.00 84.56 120 LEU A C 1
ATOM 913 O O . LEU A 1 120 ? 18.070 17.346 11.796 1.00 84.56 120 LEU A O 1
ATOM 917 N N . SER A 1 121 ? 17.208 15.365 12.393 1.00 78.06 121 SER A N 1
ATOM 918 C CA . SER A 1 121 ? 16.543 15.845 13.601 1.00 78.06 121 SER A CA 1
ATOM 919 C C . SER A 1 121 ? 16.794 14.884 14.753 1.00 78.06 121 SER A C 1
ATOM 921 O O . SER A 1 121 ? 16.650 13.675 14.576 1.00 78.06 121 SER A O 1
ATOM 923 N N . ALA A 1 122 ? 17.119 15.415 15.926 1.00 75.69 122 ALA A N 1
ATOM 924 C CA . ALA A 1 122 ? 17.231 14.650 17.164 1.00 75.69 122 ALA A CA 1
ATOM 925 C C . ALA A 1 122 ? 16.685 15.477 18.332 1.00 75.69 122 ALA A C 1
ATOM 927 O O . ALA A 1 122 ? 16.813 16.700 18.329 1.00 75.69 122 ALA A O 1
ATOM 928 N N . ASP A 1 123 ? 16.016 14.817 19.280 1.00 72.94 123 ASP A N 1
ATOM 929 C CA . ASP A 1 123 ? 15.380 15.439 20.453 1.00 72.94 123 ASP A CA 1
ATOM 930 C C . ASP A 1 123 ? 14.498 16.661 20.122 1.00 72.94 123 ASP A C 1
ATOM 932 O O . ASP A 1 123 ? 14.447 17.648 20.851 1.00 72.94 123 ASP A O 1
ATOM 936 N N . GLY A 1 124 ? 13.811 16.619 18.974 1.00 70.44 124 GLY A N 1
ATOM 937 C CA . GLY A 1 124 ? 12.945 17.706 18.500 1.00 70.44 124 GLY A CA 1
ATOM 938 C C . GLY A 1 124 ? 13.680 18.917 17.906 1.00 70.44 124 GLY A C 1
ATOM 939 O O . GLY A 1 124 ? 13.025 19.835 17.417 1.00 70.44 124 GLY A O 1
ATOM 940 N N . LYS A 1 125 ? 15.020 18.920 17.879 1.00 79.19 125 LYS A N 1
ATOM 941 C CA . LYS A 1 125 ? 15.843 19.953 17.237 1.00 79.19 125 LYS A CA 1
ATOM 942 C C . LYS A 1 125 ? 16.264 19.505 15.833 1.00 79.19 125 LYS A C 1
ATOM 944 O O . LYS A 1 125 ? 16.807 18.415 15.654 1.00 79.19 125 LYS A O 1
ATOM 949 N N . SER A 1 126 ? 16.015 20.348 14.829 1.00 80.50 126 SER A N 1
ATOM 950 C CA . SER A 1 126 ? 16.492 20.133 13.455 1.00 80.50 126 SER A CA 1
ATOM 951 C C . SER A 1 126 ? 17.915 20.667 13.309 1.00 80.50 126 SER A C 1
ATOM 953 O O . SER A 1 126 ? 18.171 21.843 13.561 1.00 80.50 126 SER A O 1
ATOM 955 N N . TYR A 1 127 ? 18.839 19.798 12.912 1.00 81.75 127 TYR A N 1
ATOM 956 C CA . TYR A 1 127 ? 20.254 20.109 12.701 1.00 81.75 127 TYR A CA 1
ATOM 957 C C . TYR A 1 127 ? 20.570 20.442 11.236 1.00 81.75 127 TYR A C 1
ATOM 959 O O . TYR A 1 127 ? 21.689 20.845 10.926 1.00 81.75 127 TYR A O 1
ATOM 967 N N . GLY A 1 128 ? 19.594 20.287 10.337 1.00 85.50 128 GLY A N 1
ATOM 968 C CA . GLY A 1 128 ? 19.731 20.592 8.916 1.00 85.50 128 GLY A CA 1
ATOM 969 C C . GLY A 1 128 ? 19.262 19.468 7.999 1.00 85.50 128 GLY A C 1
ATOM 970 O O . GLY A 1 128 ? 18.711 18.457 8.431 1.00 85.50 128 GLY A O 1
ATOM 971 N N . THR A 1 129 ? 19.482 19.652 6.703 1.00 88.19 129 THR A N 1
ATOM 972 C CA . THR A 1 129 ? 19.169 18.693 5.645 1.00 88.19 129 THR A CA 1
ATOM 973 C C . THR A 1 129 ? 20.445 18.019 5.161 1.00 88.19 129 THR A C 1
ATOM 975 O O . THR A 1 129 ? 21.364 18.673 4.665 1.00 88.19 129 THR A O 1
ATOM 978 N N . LEU A 1 130 ? 20.490 16.698 5.288 1.00 90.31 130 LEU A N 1
ATOM 979 C CA . LEU A 1 130 ? 21.522 15.845 4.723 1.00 90.31 130 LEU A CA 1
ATOM 980 C C . LEU A 1 130 ? 21.227 15.598 3.239 1.00 90.31 130 LEU A C 1
ATOM 982 O O . LEU A 1 130 ? 20.134 15.166 2.877 1.00 90.31 130 LEU A O 1
ATOM 986 N N . GLN A 1 131 ? 22.218 15.851 2.396 1.00 91.50 131 GLN A N 1
ATOM 987 C CA . GLN A 1 131 ? 22.207 15.665 0.950 1.00 91.50 131 GLN A CA 1
ATOM 988 C C . GLN A 1 131 ? 23.131 14.497 0.589 1.00 91.50 131 GLN A C 1
ATOM 990 O O . GLN A 1 131 ? 24.323 14.520 0.895 1.00 91.50 131 GLN A O 1
ATOM 995 N N . LEU A 1 132 ? 22.591 13.464 -0.054 1.00 90.25 132 LEU A N 1
ATOM 996 C CA . LEU A 1 132 ? 23.298 12.241 -0.437 1.00 90.25 132 LEU A CA 1
ATOM 997 C C . LEU A 1 132 ? 23.240 12.058 -1.952 1.00 90.25 132 LEU A C 1
ATOM 999 O O . LEU A 1 132 ? 22.166 11.874 -2.524 1.00 90.25 132 LEU A O 1
ATOM 1003 N N . ALA A 1 133 ? 24.396 12.095 -2.606 1.00 91.31 133 ALA A N 1
ATOM 1004 C CA . ALA A 1 133 ? 24.508 11.879 -4.040 1.00 91.31 133 ALA A CA 1
ATOM 1005 C C . ALA A 1 133 ? 24.971 10.450 -4.337 1.00 91.31 133 ALA A C 1
ATOM 1007 O O . ALA A 1 133 ? 26.019 10.013 -3.856 1.00 91.31 133 ALA A O 1
ATOM 1008 N N . PHE A 1 134 ? 24.223 9.747 -5.177 1.00 89.06 134 PHE A N 1
ATOM 1009 C CA . PHE A 1 134 ? 24.443 8.365 -5.577 1.00 89.06 134 PHE A CA 1
ATOM 1010 C C . PHE A 1 134 ? 24.794 8.239 -7.060 1.00 89.06 134 PHE A C 1
ATOM 1012 O O . PHE A 1 134 ? 24.387 9.044 -7.901 1.00 89.06 134 PHE A O 1
ATOM 1019 N N . ALA A 1 135 ? 25.502 7.164 -7.402 1.00 85.44 135 ALA A N 1
ATOM 1020 C CA . ALA A 1 135 ? 25.761 6.782 -8.783 1.00 85.44 135 ALA A CA 1
ATOM 1021 C C . ALA A 1 135 ? 24.443 6.610 -9.573 1.00 85.44 135 ALA A C 1
ATOM 1023 O O . ALA A 1 135 ? 23.461 6.098 -9.021 1.00 85.44 135 ALA A O 1
ATOM 1024 N N . PRO A 1 136 ? 24.398 7.005 -10.857 1.00 79.94 136 PRO A N 1
ATOM 1025 C CA . PRO A 1 136 ? 23.230 6.783 -11.702 1.00 79.94 136 PRO A CA 1
ATOM 1026 C C . PRO A 1 136 ? 22.947 5.288 -11.842 1.00 79.94 136 PRO A C 1
ATOM 1028 O O . PRO A 1 136 ? 23.865 4.485 -12.018 1.00 79.94 136 PRO A O 1
ATOM 1031 N N . LEU A 1 137 ? 21.670 4.913 -11.756 1.00 73.94 137 LEU A N 1
ATOM 1032 C CA . LEU A 1 137 ? 21.253 3.547 -12.055 1.00 73.94 137 LEU A CA 1
ATOM 1033 C C . LEU A 1 137 ? 21.395 3.295 -13.561 1.00 73.94 137 LEU A C 1
ATOM 1035 O O . LEU A 1 137 ? 21.091 4.186 -14.359 1.00 73.94 137 LEU A O 1
ATOM 1039 N N . PRO A 1 138 ? 21.822 2.093 -13.981 1.00 67.12 138 PRO A N 1
ATOM 1040 C CA . PRO A 1 138 ? 21.815 1.750 -15.391 1.00 67.12 138 PRO A CA 1
ATOM 1041 C C . PRO A 1 138 ? 20.382 1.819 -15.966 1.00 67.12 138 PRO A C 1
ATOM 1043 O O . PRO A 1 138 ? 19.386 1.630 -15.248 1.00 67.12 138 PRO A O 1
ATOM 1046 N N . PRO A 1 139 ? 20.243 2.117 -17.270 1.00 64.19 139 PRO A N 1
ATOM 1047 C CA . PRO A 1 139 ? 18.939 2.205 -17.920 1.00 64.19 139 PRO A CA 1
ATOM 1048 C C . PRO A 1 139 ? 18.217 0.851 -17.884 1.00 64.19 139 PRO A C 1
ATOM 1050 O O . PRO A 1 139 ? 18.850 -0.192 -18.062 1.00 64.19 139 PRO A O 1
ATOM 1053 N N . ALA A 1 140 ? 16.892 0.863 -17.699 1.00 58.88 140 ALA A N 1
ATOM 1054 C CA . ALA A 1 140 ? 16.057 -0.338 -17.539 1.00 58.88 140 ALA A CA 1
ATOM 1055 C C . ALA A 1 140 ? 16.235 -1.361 -18.675 1.00 58.88 140 ALA A C 1
ATOM 1057 O O . ALA A 1 140 ? 16.209 -2.572 -18.462 1.00 58.88 140 ALA A O 1
ATOM 1058 N N . TRP A 1 141 ? 16.485 -0.877 -19.893 1.00 55.88 141 TRP A N 1
ATOM 1059 C CA . TRP A 1 141 ? 16.657 -1.725 -21.072 1.00 55.88 141 TRP A CA 1
ATOM 1060 C C . TRP A 1 141 ? 17.933 -2.579 -21.020 1.00 55.88 141 TRP A C 1
ATOM 1062 O O . TRP A 1 141 ? 18.031 -3.570 -21.736 1.00 55.88 141 TRP A O 1
ATOM 1072 N N . SER A 1 142 ? 18.916 -2.227 -20.184 1.00 64.19 142 SER A N 1
ATOM 1073 C CA . SER A 1 142 ? 20.156 -3.003 -20.053 1.00 64.19 142 SER A CA 1
ATOM 1074 C C . SER A 1 142 ? 19.929 -4.370 -19.399 1.00 64.19 142 SER A C 1
ATOM 1076 O O . SER A 1 142 ? 20.488 -5.365 -19.868 1.00 64.19 142 SER A O 1
ATOM 1078 N N . ASP A 1 143 ? 19.046 -4.442 -18.403 1.00 63.97 143 ASP A N 1
ATOM 1079 C CA . ASP A 1 143 ? 18.666 -5.694 -17.743 1.00 63.97 143 ASP A CA 1
ATOM 1080 C C . ASP A 1 143 ? 17.727 -6.523 -18.632 1.00 63.97 143 ASP A C 1
ATOM 1082 O O . ASP A 1 143 ? 17.902 -7.735 -18.767 1.00 63.97 143 ASP A O 1
ATOM 1086 N N . LEU A 1 144 ? 16.814 -5.861 -19.356 1.00 65.56 144 LEU A N 1
ATOM 1087 C CA . LEU A 1 144 ? 15.951 -6.515 -20.345 1.00 65.56 144 LEU A CA 1
ATOM 1088 C C . LEU A 1 144 ? 16.756 -7.143 -21.494 1.00 65.56 144 LEU A C 1
ATOM 1090 O O . LEU A 1 144 ? 16.466 -8.262 -21.913 1.00 65.56 144 LEU A O 1
ATOM 1094 N N . ASN A 1 145 ? 17.799 -6.465 -21.979 1.00 68.12 145 ASN A N 1
ATOM 1095 C CA . ASN A 1 145 ? 18.669 -6.999 -23.026 1.00 68.12 145 ASN A CA 1
ATOM 1096 C C . ASN A 1 145 ? 19.428 -8.247 -22.558 1.00 68.12 145 ASN A C 1
ATOM 1098 O O . ASN A 1 145 ? 19.576 -9.185 -23.337 1.00 68.12 145 ASN A O 1
ATOM 1102 N N . ARG A 1 146 ? 19.883 -8.293 -21.298 1.00 67.88 146 ARG A N 1
ATOM 1103 C CA . ARG A 1 146 ? 20.547 -9.477 -20.721 1.00 67.88 146 ARG A CA 1
ATOM 1104 C C . ARG A 1 146 ? 19.584 -10.656 -20.595 1.00 67.88 146 ARG A C 1
ATOM 1106 O O . ARG A 1 146 ? 19.947 -11.772 -20.960 1.00 67.88 146 ARG A O 1
ATOM 1113 N N . LEU A 1 147 ? 18.354 -10.393 -20.152 1.00 72.62 147 LEU A N 1
ATOM 1114 C CA . LEU A 1 147 ? 17.283 -11.386 -20.087 1.00 72.62 147 LEU A CA 1
ATOM 1115 C C . LEU A 1 147 ? 16.949 -11.947 -21.478 1.00 72.62 147 LEU A C 1
ATOM 1117 O O . LEU A 1 147 ? 16.932 -13.160 -21.672 1.00 72.62 147 LEU A O 1
ATOM 1121 N N . LEU A 1 148 ? 16.730 -11.075 -22.466 1.00 73.69 148 LEU A N 1
ATOM 1122 C CA . LEU A 1 148 ? 16.402 -11.473 -23.838 1.00 73.69 148 LEU A CA 1
ATOM 1123 C C . LEU A 1 148 ? 17.549 -12.239 -24.507 1.00 73.69 148 LEU A C 1
ATOM 1125 O O . LEU A 1 148 ? 17.309 -13.271 -25.136 1.00 73.69 148 LEU A O 1
ATOM 1129 N N . LEU A 1 149 ? 18.795 -11.787 -24.324 1.00 77.06 149 LEU A N 1
ATOM 1130 C CA . LEU A 1 149 ? 19.986 -12.472 -24.831 1.00 77.06 149 LEU A CA 1
ATOM 1131 C C . LEU A 1 149 ? 20.133 -13.882 -24.244 1.00 77.06 149 LEU A C 1
ATOM 1133 O O . LEU A 1 149 ? 20.711 -14.746 -24.892 1.00 77.06 149 LEU A O 1
ATOM 1137 N N . PHE A 1 150 ? 19.601 -14.137 -23.048 1.00 75.62 150 PHE A N 1
ATOM 1138 C CA . PHE A 1 150 ? 19.626 -15.455 -22.422 1.00 75.62 150 PHE A CA 1
ATOM 1139 C C . PHE A 1 150 ? 18.431 -16.333 -22.832 1.00 75.62 150 PHE A C 1
ATOM 1141 O O . PHE A 1 150 ? 18.604 -17.488 -23.229 1.00 75.62 150 PHE A O 1
ATOM 1148 N N . VAL A 1 151 ? 17.209 -15.796 -22.778 1.00 77.06 151 VAL A N 1
ATOM 1149 C CA . VAL A 1 151 ? 15.967 -16.559 -22.990 1.00 77.06 151 VAL A CA 1
ATOM 1150 C C . VAL A 1 151 ? 15.775 -16.930 -24.462 1.00 77.06 151 VAL A C 1
ATOM 1152 O O . VAL A 1 151 ? 15.476 -18.084 -24.764 1.00 77.06 151 VAL A O 1
ATOM 1155 N N . CYS A 1 152 ? 15.991 -15.995 -25.393 1.00 78.19 152 CYS A N 1
ATOM 1156 C CA . CYS A 1 152 ? 15.752 -16.227 -26.820 1.00 78.19 152 CYS A CA 1
ATOM 1157 C C . CYS A 1 152 ? 16.576 -17.390 -27.410 1.00 78.19 152 CYS A C 1
ATOM 1159 O O . CYS A 1 152 ? 15.968 -18.287 -28.000 1.00 78.19 152 CYS A O 1
ATOM 1161 N N . PRO A 1 153 ? 17.916 -17.452 -27.260 1.00 80.00 153 PRO A N 1
ATOM 1162 C CA . PRO A 1 153 ? 18.693 -18.563 -27.810 1.00 80.00 153 PRO A CA 1
ATOM 1163 C C . PRO A 1 153 ? 18.418 -19.885 -27.085 1.00 80.00 153 PRO A C 1
ATOM 1165 O O . PRO A 1 153 ? 18.383 -20.930 -27.733 1.00 80.00 153 PRO A O 1
ATOM 1168 N N . THR A 1 154 ? 18.155 -19.852 -25.775 1.00 75.25 154 THR A N 1
ATOM 1169 C CA . THR A 1 154 ? 17.836 -21.054 -24.988 1.00 75.25 154 THR A CA 1
ATOM 1170 C C . THR A 1 154 ? 16.508 -21.670 -25.432 1.00 75.25 154 THR A C 1
ATOM 1172 O O . THR A 1 154 ? 16.439 -22.872 -25.702 1.00 75.25 154 THR A O 1
ATOM 1175 N N . CYS A 1 155 ? 15.467 -20.849 -25.603 1.00 76.06 155 CYS A N 1
ATOM 1176 C CA . CYS A 1 155 ? 14.184 -21.298 -26.139 1.00 76.06 155 CYS A CA 1
ATOM 1177 C C . CYS A 1 155 ? 14.302 -21.758 -27.600 1.00 76.06 155 CYS A C 1
ATOM 1179 O O . CYS A 1 155 ? 13.709 -22.775 -27.959 1.00 76.06 155 CYS A O 1
ATOM 1181 N N . PHE A 1 156 ? 15.088 -21.065 -28.432 1.00 78.19 156 PHE A N 1
ATOM 1182 C CA . PHE A 1 156 ? 15.309 -21.450 -29.829 1.00 78.19 156 PHE A CA 1
ATOM 1183 C C . PHE A 1 156 ? 15.996 -22.817 -29.951 1.00 78.19 156 PHE A C 1
ATOM 1185 O O . PHE A 1 156 ? 15.523 -23.672 -30.698 1.00 78.19 156 PHE A O 1
ATOM 1192 N N . LEU A 1 157 ? 17.060 -23.062 -29.180 1.00 77.19 157 LEU A N 1
ATOM 1193 C CA . LEU A 1 157 ? 17.751 -24.354 -29.143 1.00 77.19 157 LEU A CA 1
ATOM 1194 C C . LEU A 1 157 ? 16.813 -25.469 -28.668 1.00 77.19 157 LEU A C 1
ATOM 1196 O O . LEU A 1 157 ? 16.666 -26.479 -29.353 1.00 77.19 157 LEU A O 1
ATOM 1200 N N . MET A 1 158 ? 16.122 -25.271 -27.543 1.00 70.94 158 MET A N 1
ATOM 1201 C CA . MET A 1 158 ? 15.162 -26.247 -27.010 1.00 70.94 158 MET A CA 1
ATOM 1202 C C . MET A 1 158 ? 14.049 -26.578 -28.015 1.00 70.94 158 MET A C 1
ATOM 1204 O O . MET A 1 158 ? 13.687 -27.744 -28.179 1.00 70.94 158 MET A O 1
ATOM 1208 N N . PHE A 1 159 ? 13.537 -25.575 -28.731 1.00 71.12 159 PHE A N 1
ATOM 1209 C CA . PHE A 1 159 ? 12.514 -25.762 -29.757 1.00 71.12 159 PHE A CA 1
ATOM 1210 C C . PHE A 1 159 ? 13.052 -26.491 -30.997 1.00 71.12 159 PHE A C 1
ATOM 1212 O O . PHE A 1 159 ? 12.405 -27.413 -31.500 1.00 71.12 159 PHE A O 1
ATOM 1219 N N . ALA A 1 160 ? 14.264 -26.154 -31.447 1.00 70.94 160 ALA A N 1
ATOM 1220 C CA . ALA A 1 160 ? 14.928 -26.823 -32.564 1.00 70.94 160 ALA A CA 1
ATOM 1221 C C . ALA A 1 160 ? 15.171 -28.321 -32.291 1.00 70.94 160 ALA A C 1
ATOM 1223 O O . ALA A 1 160 ? 15.067 -29.135 -33.208 1.00 70.94 160 ALA A O 1
ATOM 1224 N N . PHE A 1 161 ? 15.410 -28.710 -31.034 1.00 71.94 161 PHE A N 1
ATOM 1225 C CA . PHE A 1 161 ? 15.505 -30.118 -30.624 1.00 71.94 161 PHE A CA 1
ATOM 1226 C C . PHE A 1 161 ? 14.144 -30.837 -30.534 1.00 71.94 161 PHE A C 1
ATOM 1228 O O . PHE A 1 161 ? 14.087 -32.063 -30.657 1.00 71.94 161 PHE A O 1
ATOM 1235 N N . LEU A 1 162 ? 13.040 -30.104 -30.366 1.00 65.94 162 LEU A N 1
ATOM 1236 C CA . LEU A 1 162 ? 11.686 -30.654 -30.213 1.00 65.94 162 LEU A CA 1
ATOM 1237 C C . LEU A 1 162 ? 11.031 -31.018 -31.563 1.00 65.94 162 LEU A C 1
ATOM 1239 O O . LEU A 1 162 ? 10.324 -32.026 -31.658 1.00 65.94 162 LEU A O 1
ATOM 1243 N N . ILE A 1 163 ? 11.311 -30.253 -32.626 1.00 68.44 163 ILE A N 1
ATOM 1244 C CA . ILE A 1 163 ? 10.743 -30.453 -33.976 1.00 68.44 163 ILE A CA 1
ATOM 1245 C C . ILE A 1 163 ? 11.063 -31.844 -34.576 1.00 68.44 163 ILE A C 1
ATOM 1247 O O . ILE A 1 163 ? 10.133 -32.510 -35.047 1.00 68.44 163 ILE A O 1
ATOM 1251 N N . PRO A 1 164 ? 12.313 -32.357 -34.540 1.00 63.97 164 PRO A N 1
ATOM 1252 C CA . PRO A 1 164 ? 12.636 -33.677 -35.084 1.00 63.97 164 PRO A CA 1
ATOM 1253 C C . PRO A 1 164 ? 11.901 -34.817 -34.371 1.00 63.97 164 PRO A C 1
ATOM 1255 O O . PRO A 1 164 ? 11.537 -35.807 -35.006 1.00 63.97 164 PRO A O 1
ATOM 1258 N N . GLY A 1 165 ? 11.664 -34.689 -33.061 1.00 60.16 165 GLY A N 1
ATOM 1259 C CA . GLY A 1 165 ? 10.930 -35.682 -32.272 1.00 60.16 165 GLY A CA 1
ATOM 1260 C C . GLY A 1 165 ? 9.436 -35.728 -32.604 1.00 60.16 165 GLY A C 1
ATOM 1261 O O . GLY A 1 165 ? 8.827 -36.799 -32.554 1.00 60.16 165 GLY A O 1
ATOM 1262 N N . LEU A 1 166 ? 8.860 -34.586 -32.987 1.00 60.62 166 LEU A N 1
ATOM 1263 C CA . LEU A 1 166 ? 7.451 -34.456 -33.348 1.00 60.62 166 LEU A CA 1
ATOM 1264 C C . LEU A 1 166 ? 7.175 -34.925 -34.789 1.00 60.62 166 LEU A C 1
ATOM 1266 O O . LEU A 1 166 ? 6.269 -35.729 -35.005 1.00 60.62 166 LEU A O 1
ATOM 1270 N N . LEU A 1 167 ? 8.003 -34.512 -35.758 1.00 59.22 167 LEU A N 1
ATOM 1271 C CA . LEU A 1 167 ? 7.868 -34.903 -37.173 1.00 59.22 167 LEU A CA 1
ATOM 1272 C C . LEU A 1 167 ? 8.082 -36.409 -37.399 1.00 59.22 167 LEU A C 1
ATOM 1274 O O . LEU A 1 167 ? 7.468 -37.014 -38.275 1.00 59.22 167 LEU A O 1
ATOM 1278 N N . ARG A 1 168 ? 8.936 -37.049 -36.589 1.00 57.72 168 ARG A N 1
ATOM 1279 C CA . ARG A 1 168 ? 9.161 -38.504 -36.657 1.00 57.72 168 ARG A CA 1
ATOM 1280 C C . ARG A 1 168 ? 7.974 -39.323 -36.140 1.00 57.72 168 ARG A C 1
ATOM 1282 O O . ARG A 1 168 ? 7.849 -40.484 -36.520 1.00 57.72 168 ARG A O 1
ATOM 1289 N N . ARG A 1 169 ? 7.122 -38.748 -35.282 1.00 54.41 169 ARG A N 1
ATOM 1290 C CA . ARG A 1 169 ? 5.944 -39.424 -34.713 1.00 54.41 169 ARG A CA 1
ATOM 1291 C C . ARG A 1 169 ? 4.765 -39.418 -35.686 1.00 54.41 169 ARG A C 1
ATOM 1293 O O . ARG A 1 169 ? 4.178 -40.467 -35.903 1.00 54.41 169 ARG A O 1
ATOM 1300 N N . ASP A 1 170 ? 4.524 -38.287 -36.346 1.00 52.31 170 ASP A N 1
ATOM 1301 C CA . ASP A 1 170 ? 3.464 -38.135 -37.357 1.00 52.31 170 ASP A CA 1
ATOM 1302 C C . ASP A 1 170 ? 3.694 -39.034 -38.591 1.00 52.31 170 ASP A C 1
ATOM 1304 O O . ASP A 1 170 ? 2.768 -39.599 -39.167 1.00 52.31 170 ASP A O 1
ATOM 1308 N N . ARG A 1 171 ? 4.963 -39.288 -38.947 1.00 49.16 171 ARG A N 1
ATOM 1309 C CA . ARG A 1 171 ? 5.314 -40.234 -40.020 1.00 49.16 171 ARG A CA 1
ATOM 1310 C C . ARG A 1 171 ? 4.968 -41.692 -39.690 1.00 49.16 171 ARG A C 1
ATOM 1312 O O . ARG A 1 171 ? 4.723 -42.455 -40.613 1.00 49.16 171 ARG A O 1
ATOM 1319 N N . ARG A 1 172 ? 4.968 -42.090 -38.410 1.00 49.28 172 ARG A N 1
ATOM 1320 C CA . ARG A 1 172 ? 4.625 -43.462 -37.983 1.00 49.28 172 ARG A CA 1
ATOM 1321 C C . ARG A 1 172 ? 3.119 -43.715 -37.990 1.00 49.28 172 ARG A C 1
ATOM 1323 O O . ARG A 1 172 ? 2.722 -44.833 -38.287 1.00 49.28 172 ARG A O 1
ATOM 1330 N N . ASP A 1 173 ? 2.315 -42.692 -37.712 1.00 50.19 173 ASP A N 1
ATOM 1331 C CA . ASP A 1 173 ? 0.854 -42.812 -37.654 1.00 50.19 173 ASP A CA 1
ATOM 1332 C C . ASP A 1 173 ? 0.218 -42.873 -39.066 1.00 50.19 173 ASP A C 1
ATOM 1334 O O . ASP A 1 173 ? -0.852 -43.449 -39.233 1.00 50.19 173 ASP A O 1
ATOM 1338 N N . ASN A 1 174 ? 0.909 -42.372 -40.101 1.00 47.84 174 ASN A N 1
ATOM 1339 C CA . ASN A 1 174 ? 0.459 -42.386 -41.505 1.00 47.84 174 ASN A CA 1
ATOM 1340 C C . ASN A 1 174 ? 0.887 -43.633 -42.319 1.00 47.84 174 ASN A C 1
ATOM 1342 O O . ASN A 1 174 ? 0.723 -43.648 -43.538 1.00 47.84 174 ASN A O 1
ATOM 1346 N N . LEU A 1 175 ? 1.472 -44.658 -41.686 1.00 47.88 175 LEU A N 1
ATOM 1347 C CA . LEU A 1 175 ? 2.003 -45.861 -42.356 1.00 47.88 175 LEU A CA 1
ATOM 1348 C C . LEU A 1 175 ? 1.164 -47.139 -42.144 1.00 47.88 175 LEU A C 1
ATOM 1350 O O . LEU A 1 175 ? 1.549 -48.193 -42.644 1.00 47.88 175 LEU A O 1
ATOM 1354 N N . GLU A 1 176 ? 0.020 -47.066 -41.461 1.00 45.78 176 GLU A N 1
ATOM 1355 C CA . GLU A 1 176 ? -0.949 -48.174 -41.399 1.00 45.78 176 GLU A CA 1
ATOM 1356 C C . GLU A 1 176 ? -1.842 -48.162 -42.664 1.00 45.78 176 GLU A C 1
ATOM 1358 O O . GLU A 1 176 ? -2.548 -47.175 -42.900 1.00 45.78 176 GLU A O 1
ATOM 1363 N N . PRO A 1 177 ? -1.830 -49.209 -43.515 1.00 39.84 177 PRO A N 1
ATOM 1364 C CA . PRO A 1 177 ? -2.551 -49.202 -44.782 1.00 39.84 177 PRO A CA 1
ATOM 1365 C C . PRO A 1 177 ? -4.018 -49.608 -44.583 1.00 39.84 177 PRO A C 1
ATOM 1367 O O . PRO A 1 177 ? -4.332 -50.778 -44.371 1.00 39.84 177 PRO A O 1
ATOM 1370 N N . VAL A 1 178 ? -4.944 -48.658 -44.728 1.00 41.84 178 VAL A N 1
ATOM 1371 C CA . VAL A 1 178 ? -6.370 -48.968 -44.925 1.00 41.84 178 VAL A CA 1
ATOM 1372 C C . VAL A 1 178 ? -6.578 -49.320 -46.396 1.00 41.84 178 VAL A C 1
ATOM 1374 O O . VAL A 1 178 ? -6.791 -48.460 -47.249 1.00 41.84 178 VAL A O 1
ATOM 1377 N N . ALA A 1 179 ? -6.466 -50.611 -46.698 1.00 38.41 179 ALA A N 1
ATOM 1378 C CA . ALA A 1 179 ? -6.848 -51.168 -47.982 1.00 38.41 179 ALA A CA 1
ATOM 1379 C C . ALA A 1 179 ? -8.375 -51.325 -48.061 1.00 38.41 179 ALA A C 1
ATOM 1381 O O . ALA A 1 179 ? -8.974 -52.063 -47.285 1.00 38.41 179 ALA A O 1
ATOM 1382 N N . GLY A 1 180 ? -8.963 -50.677 -49.069 1.00 35.41 180 GLY A N 1
ATOM 1383 C CA . GLY A 1 180 ? -10.217 -51.089 -49.696 1.00 35.41 180 GLY A CA 1
ATOM 1384 C C . GLY A 1 180 ? -11.495 -50.497 -49.106 1.00 35.41 180 GLY A C 1
ATOM 1385 O O . GLY A 1 180 ? -11.973 -50.950 -48.074 1.00 35.41 180 GLY A O 1
ATOM 1386 N N . ARG A 1 181 ? -12.136 -49.591 -49.855 1.00 30.16 181 ARG A N 1
ATOM 1387 C CA . ARG A 1 181 ? -13.405 -49.903 -50.539 1.00 30.16 181 ARG A CA 1
ATOM 1388 C C . ARG A 1 181 ? -13.789 -48.782 -51.506 1.00 30.16 181 ARG A C 1
ATOM 1390 O O . ARG A 1 181 ? -13.877 -47.619 -51.132 1.00 30.16 181 ARG A O 1
ATOM 1397 N N . GLN A 1 182 ? -13.987 -49.194 -52.747 1.00 33.19 182 GLN A N 1
ATOM 1398 C CA . GLN A 1 182 ? -14.476 -48.434 -53.884 1.00 33.19 182 GLN A CA 1
ATOM 1399 C C . GLN A 1 182 ? -15.982 -48.121 -53.783 1.00 33.19 182 GLN A C 1
ATOM 1401 O O . GLN A 1 182 ? -16.761 -48.942 -53.301 1.00 33.19 182 GLN A O 1
ATOM 1406 N N . ASP A 1 183 ? -16.315 -46.955 -54.343 1.00 34.88 183 ASP A N 1
ATOM 1407 C CA . ASP A 1 183 ? -17.367 -46.720 -55.339 1.00 34.88 183 ASP A CA 1
ATOM 1408 C C . ASP A 1 183 ? -18.845 -46.482 -54.956 1.00 34.88 183 ASP A C 1
ATOM 1410 O O . ASP A 1 183 ? -19.575 -47.354 -54.496 1.00 34.88 183 ASP A O 1
ATOM 1414 N N . THR A 1 184 ? -19.290 -45.298 -55.411 1.00 33.06 184 THR A N 1
ATOM 1415 C CA . THR A 1 184 ? -20.417 -45.018 -56.336 1.00 33.06 184 THR A CA 1
ATOM 1416 C C . THR A 1 184 ? -21.709 -44.340 -55.858 1.00 33.06 184 THR A C 1
ATOM 1418 O O . THR A 1 184 ? -22.319 -44.703 -54.860 1.00 33.06 184 THR A O 1
ATOM 1421 N N . SER A 1 185 ? -22.130 -43.426 -56.753 1.00 31.38 185 SER A N 1
ATOM 1422 C CA . SER A 1 185 ? -23.476 -42.900 -57.062 1.00 31.38 185 SER A CA 1
ATOM 1423 C C . SER A 1 185 ? -23.970 -41.700 -56.238 1.00 31.38 185 SER A C 1
ATOM 1425 O O . SER A 1 185 ? -24.136 -41.807 -55.033 1.00 31.38 185 SER A O 1
ATOM 1427 N N . THR A 1 186 ? -24.050 -40.463 -56.761 1.00 33.19 186 THR A N 1
ATOM 1428 C CA . THR A 1 186 ? -24.838 -39.841 -57.872 1.00 33.19 186 THR A CA 1
ATOM 1429 C C . THR A 1 186 ? -26.311 -39.539 -57.563 1.00 33.19 186 THR A C 1
ATOM 1431 O O . THR A 1 186 ? -26.994 -40.377 -56.989 1.00 33.19 186 THR A O 1
ATOM 1434 N N . ALA A 1 187 ? -26.766 -38.393 -58.112 1.00 32.09 187 ALA A N 1
ATOM 1435 C CA . ALA A 1 187 ? -28.102 -37.755 -58.133 1.00 32.09 187 ALA A CA 1
ATOM 1436 C C . ALA A 1 187 ? -28.335 -36.768 -56.965 1.00 32.09 187 ALA A C 1
ATOM 1438 O O . ALA A 1 187 ? -28.461 -37.191 -55.825 1.00 32.09 187 ALA A O 1
ATOM 1439 N N . THR A 1 188 ? -28.239 -35.434 -57.096 1.00 32.72 188 THR A N 1
ATOM 1440 C CA . THR A 1 188 ? -28.774 -34.427 -58.055 1.00 32.72 188 THR A CA 1
ATOM 1441 C C . THR A 1 188 ? -30.286 -34.187 -57.927 1.00 32.72 188 THR A C 1
ATOM 1443 O O . THR A 1 188 ? -31.041 -35.145 -57.821 1.00 32.72 188 THR A O 1
ATOM 1446 N N . VAL A 1 189 ? -30.673 -32.904 -58.080 1.00 34.66 189 VAL A N 1
ATOM 1447 C CA . VAL A 1 189 ? -32.009 -32.276 -58.282 1.00 34.66 189 VAL A CA 1
ATOM 1448 C C . VAL A 1 189 ? -32.469 -31.514 -57.022 1.00 34.66 189 VAL A C 1
ATOM 1450 O O . VAL A 1 189 ? -32.631 -32.134 -55.984 1.00 34.66 189 VAL A O 1
ATOM 1453 N N . SER A 1 190 ? -32.593 -30.180 -56.931 1.00 31.36 190 SER A N 1
ATOM 1454 C CA . SER A 1 190 ? -32.943 -29.032 -57.806 1.00 31.36 190 SER A CA 1
ATOM 1455 C C . SER A 1 190 ? -34.293 -28.431 -57.384 1.00 31.36 190 SER A C 1
ATOM 1457 O O . SER A 1 190 ? -35.228 -29.171 -57.101 1.00 31.36 190 SER A O 1
ATOM 1459 N N . ALA A 1 191 ? -34.356 -27.093 -57.454 1.00 29.72 191 ALA A N 1
ATOM 1460 C CA . ALA A 1 191 ? -35.528 -26.210 -57.394 1.00 29.72 191 ALA A CA 1
ATOM 1461 C C . ALA A 1 191 ? -36.255 -26.127 -56.033 1.00 29.72 191 ALA A C 1
ATOM 1463 O O . ALA A 1 191 ? -36.457 -27.113 -55.351 1.00 29.72 191 ALA A O 1
ATOM 1464 N N . GLY A 1 192 ? -36.711 -24.976 -55.554 1.00 26.86 192 GLY A N 1
ATOM 1465 C CA . GLY A 1 192 ? -36.837 -23.666 -56.161 1.00 26.86 192 GLY A CA 1
ATOM 1466 C C . GLY A 1 192 ? -38.025 -22.937 -55.527 1.00 26.86 192 GLY A C 1
ATOM 1467 O O . GLY A 1 192 ? -38.987 -23.555 -55.088 1.00 26.86 192 GLY A O 1
ATOM 1468 N N . ASN A 1 193 ? -37.950 -21.616 -55.617 1.00 32.09 193 ASN A N 1
ATOM 1469 C CA . ASN A 1 193 ? -39.065 -20.684 -55.722 1.00 32.09 193 ASN A CA 1
ATOM 1470 C C . ASN A 1 193 ? -39.605 -19.956 -54.473 1.00 32.09 193 ASN A C 1
ATOM 1472 O O . ASN A 1 193 ? -39.763 -20.476 -53.375 1.00 32.09 193 ASN A O 1
ATOM 1476 N N . GLN A 1 194 ? -39.841 -18.681 -54.770 1.00 31.98 194 GLN A N 1
ATOM 1477 C CA . GLN A 1 194 ? -40.230 -17.510 -54.007 1.00 31.98 194 GLN A CA 1
ATOM 1478 C C . GLN A 1 194 ? -41.746 -17.416 -53.769 1.00 31.98 194 GLN A C 1
ATOM 1480 O O . GLN A 1 194 ? -42.536 -18.005 -54.502 1.00 31.98 194 GLN A O 1
ATOM 1485 N N . GLY A 1 195 ? -42.121 -16.490 -52.876 1.00 27.81 195 GLY A N 1
ATOM 1486 C CA . GLY A 1 195 ? -43.335 -15.664 -52.993 1.00 27.81 195 GLY A CA 1
ATOM 1487 C C . GLY A 1 195 ? -44.186 -15.650 -51.718 1.00 27.81 195 GLY A C 1
ATOM 1488 O O . GLY A 1 195 ? -44.755 -16.676 -51.386 1.00 27.81 195 GLY A O 1
ATOM 1489 N N . ARG A 1 196 ? -44.145 -14.578 -50.901 1.00 30.45 196 ARG A N 1
ATOM 1490 C CA . ARG A 1 196 ? -45.088 -13.417 -50.859 1.00 30.45 196 ARG A CA 1
ATOM 1491 C C . ARG A 1 196 ? -46.451 -13.827 -50.235 1.00 30.45 196 ARG A C 1
ATOM 1493 O O . ARG A 1 196 ? -46.992 -14.837 -50.640 1.00 30.45 196 ARG A O 1
ATOM 1500 N N . THR A 1 197 ? -47.047 -13.166 -49.233 1.00 30.81 197 THR A N 1
ATOM 1501 C CA . THR A 1 197 ? -47.523 -11.766 -49.170 1.00 30.81 197 THR A CA 1
ATOM 1502 C C . THR A 1 197 ? -48.065 -11.401 -47.761 1.00 30.81 197 THR A C 1
ATOM 1504 O O . THR A 1 197 ? -48.691 -12.237 -47.124 1.00 30.81 197 THR A O 1
ATOM 1507 N N . THR A 1 198 ? -47.899 -10.120 -47.382 1.00 30.19 198 THR A N 1
ATOM 1508 C CA . THR A 1 198 ? -48.874 -9.160 -46.776 1.00 30.19 198 THR A CA 1
ATOM 1509 C C . THR A 1 198 ? -49.558 -9.396 -45.419 1.00 30.19 198 THR A C 1
ATOM 1511 O O . THR A 1 198 ? -50.220 -10.405 -45.210 1.00 30.19 198 THR A O 1
ATOM 1514 N N . GLY A 1 199 ? -49.584 -8.325 -44.611 1.00 29.69 199 GLY A N 1
ATOM 1515 C CA . GLY A 1 199 ? -50.620 -8.058 -43.604 1.00 29.69 199 GLY A CA 1
ATOM 1516 C C . GLY A 1 199 ? -50.362 -6.773 -42.806 1.00 29.69 199 GLY A C 1
ATOM 1517 O O . GLY A 1 199 ? -49.500 -6.766 -41.936 1.00 29.69 199 GLY A O 1
ATOM 1518 N N . ASP A 1 200 ? -51.097 -5.710 -43.142 1.00 27.52 200 ASP A N 1
ATOM 1519 C CA . ASP A 1 200 ? -51.187 -4.398 -42.475 1.00 27.52 200 ASP A CA 1
ATOM 1520 C C . ASP A 1 200 ? -51.777 -4.446 -41.050 1.00 27.52 200 ASP A C 1
ATOM 1522 O O . ASP A 1 200 ? -52.611 -5.304 -40.767 1.00 27.52 200 ASP A O 1
ATOM 1526 N N . ALA A 1 201 ? -51.416 -3.450 -40.221 1.00 30.75 201 ALA A N 1
ATOM 1527 C CA . ALA A 1 201 ? -52.273 -2.654 -39.304 1.00 30.75 201 ALA A CA 1
ATOM 1528 C C . ALA A 1 201 ? -51.361 -1.932 -38.279 1.00 30.75 201 ALA A C 1
ATOM 1530 O O . ALA A 1 201 ? -50.646 -2.576 -37.521 1.00 30.75 201 ALA A O 1
ATOM 1531 N N . ALA A 1 202 ? -51.143 -0.614 -38.336 1.00 28.53 202 ALA A N 1
ATOM 1532 C CA . ALA A 1 202 ? -52.029 0.471 -37.891 1.00 28.53 202 ALA A CA 1
ATOM 1533 C C . ALA A 1 202 ? -52.469 0.363 -36.414 1.00 28.53 202 ALA A C 1
ATOM 1535 O O . ALA A 1 202 ? -53.348 -0.431 -36.101 1.00 28.53 202 ALA A O 1
ATOM 1536 N N . ALA A 1 203 ? -51.887 1.205 -35.545 1.00 29.05 203 ALA A N 1
ATOM 1537 C CA . ALA A 1 203 ? -52.588 2.158 -34.664 1.00 29.05 203 ALA A CA 1
ATOM 1538 C C . ALA A 1 203 ? -51.815 2.476 -33.367 1.00 29.05 203 ALA A C 1
ATOM 1540 O O . ALA A 1 203 ? -51.302 1.596 -32.686 1.00 29.05 203 ALA A O 1
ATOM 1541 N N . ASP A 1 204 ? -51.795 3.776 -33.068 1.00 28.58 204 ASP A N 1
ATOM 1542 C CA . ASP A 1 204 ? -51.789 4.423 -31.753 1.00 28.58 204 ASP A CA 1
ATOM 1543 C C . ASP A 1 204 ? -50.784 4.004 -30.671 1.00 28.58 204 ASP A C 1
ATOM 1545 O O . ASP A 1 204 ? -50.948 3.039 -29.928 1.00 28.58 204 ASP A O 1
ATOM 1549 N N . ARG A 1 205 ? -49.804 4.892 -30.465 1.00 28.66 205 ARG A N 1
ATOM 1550 C CA . ARG A 1 205 ? -49.122 5.063 -29.179 1.00 28.66 205 ARG A CA 1
ATOM 1551 C C . ARG A 1 205 ? -49.909 6.063 -28.324 1.00 28.66 205 ARG A C 1
ATOM 1553 O O . ARG A 1 205 ? -49.991 7.223 -28.730 1.00 28.66 205 ARG A O 1
ATOM 1560 N N . PRO A 1 206 ? -50.377 5.708 -27.117 1.00 30.47 206 PRO A N 1
ATOM 1561 C CA . PRO A 1 206 ? -50.672 6.709 -26.114 1.00 30.47 206 PRO A CA 1
ATOM 1562 C C . PRO A 1 206 ? -49.364 7.176 -25.465 1.00 30.47 206 PRO A C 1
ATOM 1564 O O . PRO A 1 206 ? -48.556 6.387 -24.974 1.00 30.47 206 PRO A O 1
ATOM 1567 N N . SER A 1 207 ? -49.181 8.494 -25.490 1.00 35.22 207 SER A N 1
ATOM 1568 C CA . SER A 1 207 ? -48.268 9.248 -24.637 1.00 35.22 207 SER A CA 1
ATOM 1569 C C . SER A 1 207 ? -48.631 8.986 -23.173 1.00 35.22 207 SER A C 1
ATOM 1571 O O . SER A 1 207 ? -49.713 9.373 -22.730 1.00 35.22 207 SER A O 1
ATOM 1573 N N . VAL A 1 208 ? -47.760 8.290 -22.440 1.00 33.47 208 VAL A N 1
ATOM 1574 C CA . VAL A 1 208 ? -47.909 8.088 -20.996 1.00 33.47 208 VAL A CA 1
ATOM 1575 C C . VAL A 1 208 ? -47.117 9.168 -20.273 1.00 33.47 208 VAL A C 1
ATOM 1577 O O . VAL A 1 208 ? -45.940 9.399 -20.545 1.00 33.47 208 VAL A O 1
ATOM 1580 N N . ALA A 1 209 ? -47.848 9.843 -19.396 1.00 27.83 209 ALA A N 1
ATOM 1581 C CA . ALA A 1 209 ? -47.463 10.972 -18.580 1.00 27.83 209 ALA A CA 1
ATOM 1582 C C . ALA A 1 209 ? -46.204 10.728 -17.737 1.00 27.83 209 ALA A C 1
ATOM 1584 O O . ALA A 1 209 ? -45.953 9.624 -17.255 1.00 27.83 209 ALA A O 1
ATOM 1585 N N . SER A 1 210 ? -45.464 11.815 -17.524 1.00 28.17 210 SER A N 1
ATOM 1586 C CA . SER A 1 210 ? -44.390 11.932 -16.545 1.00 28.17 210 SER A CA 1
ATOM 1587 C C . SER A 1 210 ? -44.836 11.407 -15.175 1.00 28.17 210 SER A C 1
ATOM 1589 O O . SER A 1 210 ? -45.888 11.842 -14.693 1.00 28.17 210 SER A O 1
ATOM 1591 N N . PRO A 1 211 ? -44.061 10.533 -14.509 1.00 32.47 211 PRO A N 1
ATOM 1592 C CA . PRO A 1 211 ? -44.325 10.220 -13.121 1.00 32.47 211 PRO A CA 1
ATOM 1593 C C . PRO A 1 211 ? -44.027 11.464 -12.283 1.00 32.47 211 PRO A C 1
ATOM 1595 O O . PRO A 1 211 ? -42.948 12.056 -12.327 1.00 32.47 211 PRO A O 1
ATOM 1598 N N . THR A 1 212 ? -45.062 11.875 -11.565 1.00 29.75 212 THR A N 1
ATOM 1599 C CA . THR A 1 212 ? -45.031 12.761 -10.412 1.00 29.75 212 THR A CA 1
ATOM 1600 C C . THR A 1 212 ? -43.843 12.446 -9.510 1.00 29.75 212 THR A C 1
ATOM 1602 O O . THR A 1 212 ? -43.601 11.291 -9.178 1.00 29.75 212 THR A O 1
ATOM 1605 N N . SER A 1 213 ? -43.147 13.515 -9.124 1.00 34.53 213 SER A N 1
ATOM 1606 C CA . SER A 1 213 ? -42.108 13.604 -8.100 1.00 34.53 213 SER A CA 1
ATOM 1607 C C . SER A 1 213 ? -42.562 12.962 -6.781 1.00 34.53 213 SER A C 1
ATOM 1609 O O . SER A 1 213 ? -43.036 13.651 -5.879 1.00 34.53 213 SER A O 1
ATOM 1611 N N . GLU A 1 214 ? -42.427 11.645 -6.672 1.00 34.19 214 GLU A N 1
ATOM 1612 C CA . GLU A 1 214 ? -42.401 10.935 -5.399 1.00 34.19 214 GLU A CA 1
ATOM 1613 C C . GLU A 1 214 ? -41.028 11.228 -4.790 1.00 34.19 214 GLU A C 1
ATOM 1615 O O . GLU A 1 214 ? -39.998 10.971 -5.413 1.00 34.19 214 GLU A O 1
ATOM 1620 N N . ALA A 1 215 ? -41.024 11.922 -3.651 1.00 32.72 215 ALA A N 1
ATOM 1621 C CA . ALA A 1 215 ? -39.812 12.386 -2.994 1.00 32.72 215 ALA A CA 1
ATOM 1622 C C . ALA A 1 215 ? -38.832 11.218 -2.836 1.00 32.72 215 ALA A C 1
ATOM 1624 O O . ALA A 1 215 ? -39.179 10.202 -2.230 1.00 32.72 215 ALA A O 1
ATOM 1625 N N . ALA A 1 216 ? -37.635 11.366 -3.412 1.00 37.25 216 ALA A N 1
ATOM 1626 C CA . ALA A 1 216 ? -36.548 10.422 -3.219 1.00 37.25 216 ALA A CA 1
ATOM 1627 C C . ALA A 1 216 ? -36.393 10.164 -1.710 1.00 37.25 216 ALA A C 1
ATOM 1629 O O . ALA A 1 216 ? -36.450 11.128 -0.936 1.00 37.25 216 ALA A O 1
ATOM 1630 N N . PRO A 1 217 ? -36.270 8.896 -1.277 1.00 43.66 217 PRO A N 1
ATOM 1631 C CA . PRO A 1 217 ? -36.014 8.597 0.123 1.00 43.66 217 PRO A CA 1
ATOM 1632 C C . PRO A 1 217 ? -34.783 9.394 0.550 1.00 43.66 217 PRO A C 1
ATOM 1634 O O . PRO A 1 217 ? -33.796 9.413 -0.181 1.00 43.66 217 PRO A O 1
ATOM 1637 N N . ASP A 1 218 ? -34.875 10.086 1.685 1.00 42.47 218 ASP A N 1
ATOM 1638 C CA . ASP A 1 218 ? -33.782 10.884 2.242 1.00 42.47 218 ASP A CA 1
ATOM 1639 C C . ASP A 1 218 ? -32.616 9.928 2.531 1.00 42.47 218 ASP A C 1
ATOM 1641 O O . ASP A 1 218 ? -32.613 9.188 3.518 1.00 42.47 218 ASP A O 1
ATOM 1645 N N . LEU A 1 219 ? -31.705 9.807 1.563 1.00 53.28 219 LEU A N 1
ATOM 1646 C CA . LEU A 1 219 ? -30.674 8.784 1.571 1.00 53.28 219 LEU A CA 1
ATOM 1647 C C . LEU A 1 219 ? -29.642 9.169 2.636 1.00 53.28 219 LEU A C 1
ATOM 1649 O O . LEU A 1 219 ? -29.125 10.291 2.645 1.00 53.28 219 LEU A O 1
ATOM 1653 N N . PRO A 1 220 ? -29.337 8.263 3.577 1.00 54.50 220 PRO A N 1
ATOM 1654 C CA . PRO A 1 220 ? -28.436 8.570 4.671 1.00 54.50 220 PRO A CA 1
ATOM 1655 C C . PRO A 1 220 ? -27.028 8.872 4.153 1.00 54.50 220 PRO A C 1
ATOM 1657 O O . PRO A 1 220 ? -26.608 8.389 3.101 1.00 54.50 220 PRO A O 1
ATOM 1660 N N . ASN A 1 221 ? -26.265 9.645 4.934 1.00 51.00 221 ASN A N 1
ATOM 1661 C CA . ASN A 1 221 ? -24.881 10.004 4.613 1.00 51.00 221 ASN A CA 1
ATOM 1662 C C . ASN A 1 221 ? -24.082 8.798 4.079 1.00 51.00 221 ASN A C 1
ATOM 1664 O O . ASN A 1 221 ? -24.107 7.725 4.676 1.00 51.00 221 ASN A O 1
ATOM 1668 N N . ARG A 1 222 ? -23.283 9.006 3.024 1.00 53.56 222 ARG A N 1
ATOM 1669 C CA . ARG A 1 222 ? -22.515 7.984 2.275 1.00 53.56 222 ARG A CA 1
ATOM 1670 C C . ARG A 1 222 ? -21.846 6.870 3.105 1.00 53.56 222 ARG A C 1
ATOM 1672 O O . ARG A 1 222 ? -21.747 5.738 2.644 1.00 53.56 222 ARG A O 1
ATOM 1679 N N . HIS A 1 223 ? -21.360 7.177 4.306 1.00 51.75 223 HIS A N 1
ATOM 1680 C CA . HIS A 1 223 ? -20.729 6.201 5.201 1.00 51.75 223 HIS A CA 1
ATOM 1681 C C . HIS A 1 223 ? -21.739 5.262 5.884 1.00 51.75 223 HIS A C 1
ATOM 1683 O O . HIS A 1 223 ? -21.460 4.077 6.013 1.00 51.75 223 HIS A O 1
ATOM 1689 N N . LEU A 1 224 ? -22.918 5.767 6.257 1.00 55.66 224 LEU A N 1
ATOM 1690 C CA . LEU A 1 224 ? -24.004 4.983 6.853 1.00 55.66 224 LEU A CA 1
ATOM 1691 C C . LEU A 1 224 ? -24.625 4.026 5.837 1.00 55.66 224 LEU A C 1
ATOM 1693 O O . LEU A 1 224 ? -25.043 2.936 6.212 1.00 55.66 224 LEU A O 1
ATOM 1697 N N . LEU A 1 225 ? -24.652 4.412 4.559 1.00 62.56 225 LEU A N 1
ATOM 1698 C CA . LEU A 1 225 ? -25.179 3.577 3.484 1.00 62.56 225 LEU A CA 1
ATOM 1699 C C . LEU A 1 225 ? -24.268 2.371 3.184 1.00 62.56 225 LEU A C 1
ATOM 1701 O O . LEU A 1 225 ? -24.756 1.258 3.024 1.00 62.56 225 LEU A O 1
ATOM 1705 N N . LEU A 1 226 ? -22.943 2.562 3.173 1.00 59.78 226 LEU A N 1
ATOM 1706 C CA . LEU A 1 226 ? -21.984 1.458 3.015 1.00 59.78 226 LEU A CA 1
ATOM 1707 C C . LEU A 1 226 ? -22.006 0.505 4.222 1.00 59.78 226 LEU A C 1
ATOM 1709 O O . LEU A 1 226 ? -22.064 -0.710 4.035 1.00 59.78 226 LEU A O 1
ATOM 1713 N N . ASP A 1 227 ? -22.031 1.051 5.442 1.00 61.66 227 ASP A N 1
ATOM 1714 C CA . ASP A 1 227 ? -22.146 0.271 6.684 1.00 61.66 227 ASP A CA 1
ATOM 1715 C C . ASP A 1 227 ? -23.451 -0.546 6.721 1.00 61.66 227 ASP A C 1
ATOM 1717 O O . ASP A 1 227 ? -23.464 -1.708 7.146 1.00 61.66 227 ASP A O 1
ATOM 1721 N N . LEU A 1 228 ? -24.546 0.045 6.228 1.00 71.69 228 LEU A N 1
ATOM 1722 C CA . LEU A 1 228 ? -25.842 -0.607 6.074 1.00 71.69 228 LEU A CA 1
ATOM 1723 C C . LEU A 1 228 ? -25.770 -1.765 5.072 1.00 71.69 228 LEU A C 1
ATOM 1725 O O . LEU A 1 228 ? -26.213 -2.862 5.402 1.00 71.69 228 LEU A O 1
ATOM 1729 N N . MET A 1 229 ? -25.200 -1.554 3.880 1.00 73.50 229 MET A N 1
ATOM 1730 C CA . MET A 1 229 ? -25.139 -2.579 2.828 1.00 73.50 229 MET A CA 1
ATOM 1731 C C . MET A 1 229 ? -24.351 -3.820 3.259 1.00 73.50 229 MET A C 1
ATOM 1733 O O . MET A 1 229 ? -24.807 -4.943 3.040 1.00 73.50 229 MET A O 1
ATOM 1737 N N . VAL A 1 230 ? -23.201 -3.642 3.918 1.00 68.50 230 VAL A N 1
ATOM 1738 C CA . VAL A 1 230 ? -22.390 -4.784 4.371 1.00 68.50 230 VAL A CA 1
ATOM 1739 C C . VAL A 1 230 ? -23.059 -5.525 5.531 1.00 68.50 230 VAL A C 1
ATOM 1741 O O . VAL A 1 230 ? -23.088 -6.760 5.569 1.00 68.50 230 VAL A O 1
ATOM 1744 N N . SER A 1 231 ? -23.657 -4.779 6.461 1.00 71.88 231 SER A N 1
ATOM 1745 C CA . SER A 1 231 ? -24.399 -5.364 7.581 1.00 71.88 231 SER A CA 1
ATOM 1746 C C . SER A 1 231 ? -25.676 -6.081 7.126 1.00 71.88 231 SER A C 1
ATOM 1748 O O . SER A 1 231 ? -26.082 -7.056 7.758 1.00 71.88 231 SER A O 1
ATOM 1750 N N . LEU A 1 232 ? -26.307 -5.624 6.039 1.00 79.75 232 LEU A N 1
ATOM 1751 C CA . LEU A 1 232 ? -27.498 -6.238 5.449 1.00 79.75 232 LEU A CA 1
ATOM 1752 C C . LEU A 1 232 ? -27.199 -7.584 4.789 1.00 79.75 232 LEU A C 1
ATOM 1754 O O . LEU A 1 232 ? -27.937 -8.533 5.038 1.00 79.75 232 LEU A O 1
ATOM 1758 N N . ASP A 1 233 ? -26.127 -7.694 3.999 1.00 75.12 233 ASP A N 1
ATOM 1759 C CA . ASP A 1 233 ? -25.809 -8.929 3.261 1.00 75.12 233 ASP A CA 1
ATOM 1760 C C . ASP A 1 233 ? -25.607 -10.129 4.200 1.00 75.12 233 ASP A C 1
ATOM 1762 O O . ASP A 1 233 ? -26.148 -11.216 3.982 1.00 75.12 233 ASP A O 1
ATOM 1766 N N . THR A 1 234 ? -24.888 -9.910 5.304 1.00 73.81 234 THR A N 1
ATOM 1767 C CA . THR A 1 234 ? -24.662 -10.948 6.322 1.00 73.81 234 THR A CA 1
ATOM 1768 C C . THR A 1 234 ? -25.980 -11.377 6.972 1.00 73.81 234 THR A C 1
ATOM 1770 O O . THR A 1 234 ? -26.270 -12.566 7.074 1.00 73.81 234 THR A O 1
ATOM 1773 N N . ARG A 1 235 ? -26.830 -10.416 7.344 1.00 80.00 235 ARG A N 1
ATOM 1774 C CA . ARG A 1 235 ? -28.097 -10.696 8.038 1.00 80.00 235 ARG A CA 1
ATOM 1775 C C . ARG A 1 235 ? -29.140 -11.336 7.138 1.00 80.00 235 ARG A C 1
ATOM 1777 O O . ARG A 1 235 ? -29.888 -12.196 7.585 1.00 80.00 235 ARG A O 1
ATOM 1784 N N . LEU A 1 236 ? -29.193 -10.955 5.865 1.00 84.00 236 LEU A N 1
ATOM 1785 C CA . LEU A 1 236 ? -30.104 -11.568 4.902 1.00 84.00 236 LEU A CA 1
ATOM 1786 C C . LEU A 1 236 ? -29.780 -13.040 4.658 1.00 84.00 236 LEU A C 1
ATOM 1788 O O . LEU A 1 236 ? -30.703 -13.837 4.491 1.00 84.00 236 LEU A O 1
ATOM 1792 N N . LYS A 1 237 ? -28.496 -13.418 4.680 1.00 83.06 237 LYS A N 1
ATOM 1793 C CA . LYS A 1 237 ? -28.082 -14.828 4.627 1.00 83.06 237 LYS A CA 1
ATOM 1794 C C . LYS A 1 237 ? -28.624 -15.610 5.824 1.00 83.06 237 LYS A C 1
ATOM 1796 O O . LYS A 1 237 ? -29.210 -16.673 5.625 1.00 83.06 237 LYS A O 1
ATOM 1801 N N . ASP A 1 238 ? -28.511 -15.056 7.029 1.00 82.75 238 ASP A N 1
ATOM 1802 C CA . ASP A 1 238 ? -29.015 -15.693 8.252 1.00 82.75 238 ASP A CA 1
ATOM 1803 C C . ASP A 1 238 ? -30.551 -15.772 8.277 1.00 82.75 238 ASP A C 1
ATOM 1805 O O . ASP A 1 238 ? -31.121 -16.797 8.653 1.00 82.75 238 ASP A O 1
ATOM 1809 N N . ILE A 1 239 ? -31.240 -14.732 7.795 1.00 85.06 239 ILE A N 1
ATOM 1810 C CA . ILE A 1 239 ? -32.703 -14.714 7.651 1.00 85.06 239 ILE A CA 1
ATOM 1811 C C . ILE A 1 239 ? -33.168 -15.772 6.645 1.00 85.06 239 ILE A C 1
ATOM 1813 O O . ILE A 1 239 ? -34.095 -16.522 6.945 1.00 85.06 239 ILE A O 1
ATOM 1817 N N . ARG A 1 240 ? -32.527 -15.865 5.472 1.00 87.31 240 ARG A N 1
ATOM 1818 C CA . ARG A 1 240 ? -32.825 -16.885 4.449 1.00 87.31 240 ARG A CA 1
ATOM 1819 C C . ARG A 1 240 ? -32.672 -18.288 5.019 1.00 87.31 240 ARG A C 1
ATOM 1821 O O . ARG A 1 240 ? -33.597 -19.089 4.931 1.00 87.31 240 ARG A O 1
ATOM 1828 N N . LEU A 1 241 ? -31.555 -18.537 5.700 1.00 86.25 241 LEU A N 1
ATOM 1829 C CA . LEU A 1 241 ? -31.292 -19.811 6.357 1.00 86.25 241 LEU A CA 1
ATOM 1830 C C . LEU A 1 241 ? -32.339 -20.133 7.436 1.00 86.25 241 LEU A C 1
ATOM 1832 O O . LEU A 1 241 ? -32.754 -21.283 7.571 1.00 86.25 241 LEU A O 1
ATOM 1836 N N . ALA A 1 242 ? -32.793 -19.137 8.200 1.00 84.81 242 ALA A N 1
ATOM 1837 C CA . ALA A 1 242 ? -33.831 -19.318 9.210 1.00 84.81 242 ALA A CA 1
ATOM 1838 C C . ALA A 1 242 ? -35.217 -19.595 8.596 1.00 84.81 242 ALA A C 1
ATOM 1840 O O . ALA A 1 242 ? -35.957 -20.424 9.125 1.00 84.81 242 ALA A O 1
ATOM 1841 N N . VAL A 1 243 ? -35.565 -18.950 7.475 1.00 87.31 243 VAL A N 1
ATOM 1842 C CA . VAL A 1 243 ? -36.811 -19.216 6.732 1.00 87.31 243 VAL A CA 1
ATOM 1843 C C . VAL A 1 243 ? -36.796 -20.627 6.139 1.00 87.31 243 VAL A C 1
ATOM 1845 O O . VAL A 1 243 ? -37.764 -21.364 6.331 1.00 87.31 243 VAL A O 1
ATOM 1848 N N . ASP A 1 244 ? -35.696 -21.028 5.496 1.00 86.62 244 ASP A N 1
ATOM 1849 C CA . ASP A 1 244 ? -35.542 -22.348 4.868 1.00 86.62 244 ASP A CA 1
ATOM 1850 C C . ASP A 1 244 ? -35.620 -23.490 5.890 1.00 86.62 244 ASP A C 1
ATOM 1852 O O . ASP A 1 244 ? -36.228 -24.530 5.633 1.00 86.62 244 ASP A O 1
ATOM 1856 N N . ASN A 1 245 ? -35.054 -23.279 7.081 1.00 87.75 245 ASN A N 1
ATOM 1857 C CA . ASN A 1 245 ? -35.091 -24.250 8.176 1.00 87.75 245 ASN A CA 1
ATOM 1858 C C . ASN A 1 245 ? -36.360 -24.163 9.041 1.00 87.75 245 ASN A C 1
ATOM 1860 O O . ASN A 1 245 ? -36.480 -24.910 10.013 1.00 87.75 245 ASN A O 1
ATOM 1864 N N . ALA A 1 246 ? -37.291 -23.254 8.727 1.00 86.44 246 ALA A N 1
ATOM 1865 C CA . ALA A 1 246 ? -38.451 -22.931 9.561 1.00 86.44 246 ALA A CA 1
ATOM 1866 C C . ALA A 1 246 ? -38.086 -22.619 11.034 1.00 86.44 246 ALA A C 1
ATOM 1868 O O . ALA A 1 246 ? -38.860 -22.877 11.960 1.00 86.44 246 ALA A O 1
ATOM 1869 N N . ASP A 1 247 ? -36.903 -22.041 11.267 1.00 90.00 247 ASP A N 1
ATOM 1870 C CA . ASP A 1 247 ? -36.449 -21.599 12.584 1.00 90.00 247 ASP A CA 1
ATOM 1871 C C . ASP A 1 247 ? -36.990 -20.197 12.889 1.00 90.00 247 ASP A C 1
ATOM 1873 O O . ASP A 1 247 ? -36.322 -19.167 12.751 1.00 90.00 247 ASP A O 1
ATOM 1877 N N . PHE A 1 248 ? -38.238 -20.162 13.348 1.00 88.00 248 PHE A N 1
ATOM 1878 C CA . PHE A 1 248 ? -38.940 -18.919 13.661 1.00 88.00 248 PHE A CA 1
ATOM 1879 C C . PHE A 1 248 ? -38.326 -18.136 14.833 1.00 88.00 248 PHE A C 1
ATOM 1881 O O . PHE A 1 248 ? -38.562 -16.932 14.965 1.00 88.00 248 PHE A O 1
ATOM 1888 N N . LYS A 1 249 ? -37.525 -18.780 15.694 1.00 87.19 249 LYS A N 1
ATOM 1889 C CA . LYS A 1 249 ? -36.865 -18.107 16.820 1.00 87.19 249 LYS A CA 1
ATOM 1890 C C . LYS A 1 249 ? -35.666 -17.296 16.333 1.00 87.19 249 LYS A C 1
ATOM 1892 O O . LYS A 1 249 ? -35.521 -16.133 16.730 1.00 87.19 249 LYS A O 1
ATOM 1897 N N . SER A 1 250 ? -34.846 -17.890 15.472 1.00 85.19 250 SER A N 1
ATOM 1898 C CA . SER A 1 250 ? -33.719 -17.208 14.829 1.00 85.19 250 SER A CA 1
ATOM 1899 C C . SER A 1 250 ? -34.221 -16.140 13.860 1.00 85.19 250 SER A C 1
ATOM 1901 O O . SER A 1 250 ? -33.788 -14.993 13.947 1.00 85.19 250 SER A O 1
ATOM 1903 N N . LEU A 1 251 ? -35.258 -16.451 13.073 1.00 86.25 251 LEU A N 1
ATOM 1904 C CA . LEU A 1 251 ? -35.903 -15.497 12.170 1.00 86.25 251 LEU A CA 1
ATOM 1905 C C . LEU A 1 251 ? -36.387 -14.233 12.894 1.00 86.25 251 LEU A C 1
ATOM 1907 O O . LEU A 1 251 ? -36.151 -13.119 12.437 1.00 86.25 251 LEU A O 1
ATOM 1911 N N . ARG A 1 252 ? -37.033 -14.384 14.057 1.00 87.00 252 ARG A N 1
ATOM 1912 C CA . ARG A 1 252 ? -37.493 -13.243 14.862 1.00 87.00 252 ARG A CA 1
ATOM 1913 C C . ARG A 1 252 ? -36.331 -12.397 15.387 1.00 87.00 252 ARG A C 1
ATOM 1915 O O . ARG A 1 252 ? -36.446 -11.176 15.477 1.00 87.00 252 ARG A O 1
ATOM 1922 N N . THR A 1 253 ? -35.238 -13.049 15.775 1.00 85.62 253 THR A N 1
ATOM 1923 C CA . THR A 1 253 ? -34.042 -12.376 16.302 1.00 85.62 253 THR A CA 1
ATOM 1924 C C . THR A 1 253 ? -33.398 -11.522 15.215 1.00 85.62 253 THR A C 1
ATOM 1926 O O . THR A 1 253 ? -33.156 -10.334 15.438 1.00 85.62 253 THR A O 1
ATOM 1929 N N . GLU A 1 254 ? -33.241 -12.081 14.017 1.00 86.44 254 GLU A N 1
ATOM 1930 C CA . GLU A 1 254 ? -32.682 -11.345 12.888 1.00 86.44 254 GLU A CA 1
ATOM 1931 C C . GLU A 1 254 ? -33.626 -10.265 12.356 1.00 86.44 254 GLU A C 1
ATOM 1933 O O . GLU A 1 254 ? -33.173 -9.156 12.088 1.00 86.44 254 GLU A O 1
ATOM 1938 N N . ALA A 1 255 ? -34.941 -10.503 12.305 1.00 85.56 255 ALA A N 1
ATOM 1939 C CA . ALA A 1 255 ? -35.918 -9.481 11.913 1.00 85.56 255 ALA A CA 1
ATOM 1940 C C . ALA A 1 255 ? -35.891 -8.259 12.852 1.00 85.56 255 ALA A C 1
ATOM 1942 O O . ALA A 1 255 ? -35.912 -7.109 12.407 1.00 85.56 255 ALA A O 1
ATOM 1943 N N . ARG A 1 256 ? -35.763 -8.486 14.166 1.00 85.75 256 ARG A N 1
ATOM 1944 C CA . ARG A 1 256 ? -35.601 -7.402 15.145 1.00 85.75 256 ARG A CA 1
ATOM 1945 C C . ARG A 1 256 ? -34.275 -6.665 14.963 1.00 85.75 256 ARG A C 1
ATOM 1947 O O . ARG A 1 256 ? -34.238 -5.440 15.086 1.00 85.75 256 ARG A O 1
ATOM 1954 N N . SER A 1 257 ? -33.200 -7.390 14.661 1.00 82.00 257 SER A N 1
ATOM 1955 C CA . SER A 1 257 ? -31.906 -6.769 14.386 1.00 82.00 257 SER A CA 1
ATOM 1956 C C . SER A 1 257 ? -31.918 -5.955 13.092 1.00 82.00 257 SER A C 1
ATOM 1958 O O . SER A 1 257 ? -31.312 -4.888 13.050 1.00 82.00 257 SER A O 1
ATOM 1960 N N . LEU A 1 258 ? -32.633 -6.417 12.065 1.00 82.25 258 LEU A N 1
ATOM 1961 C CA . LEU A 1 258 ? -32.838 -5.711 10.802 1.00 82.25 258 LEU A CA 1
ATOM 1962 C C . LEU A 1 258 ? -33.570 -4.383 11.026 1.00 82.25 258 LEU A C 1
ATOM 1964 O O . LEU A 1 258 ? -33.172 -3.350 10.494 1.00 82.25 258 LEU A O 1
ATOM 1968 N N . ARG A 1 259 ? -34.584 -4.388 11.899 1.00 81.25 259 ARG A N 1
ATOM 1969 C CA . ARG A 1 259 ? -35.300 -3.174 12.309 1.00 81.25 259 ARG A CA 1
ATOM 1970 C C . ARG A 1 259 ? -34.385 -2.175 13.021 1.00 81.25 259 ARG A C 1
ATOM 1972 O O . ARG A 1 259 ? -34.434 -0.983 12.733 1.00 81.25 259 ARG A O 1
ATOM 1979 N N . GLY A 1 260 ? -33.544 -2.659 13.938 1.00 75.31 260 GLY A N 1
ATOM 1980 C CA . GLY A 1 260 ? -32.554 -1.828 14.633 1.00 75.31 260 GLY A CA 1
ATOM 1981 C C . GLY A 1 260 ? -31.499 -1.245 13.689 1.00 75.31 260 GLY A C 1
ATOM 1982 O O . GLY A 1 260 ? -31.093 -0.099 13.858 1.00 75.31 260 GLY A O 1
ATOM 1983 N N . LEU A 1 261 ? -31.104 -2.007 12.666 1.00 72.81 261 LEU A N 1
ATOM 1984 C CA . LEU A 1 261 ? -30.169 -1.568 11.635 1.00 72.81 261 LEU A CA 1
ATOM 1985 C C . LEU A 1 261 ? -30.773 -0.458 10.760 1.00 72.81 261 LEU A C 1
ATOM 1987 O O . LEU A 1 261 ? -30.143 0.580 10.588 1.00 72.81 261 LEU A O 1
ATOM 1991 N N . GLY A 1 262 ? -32.014 -0.626 10.288 1.00 71.88 262 GLY A N 1
ATOM 1992 C CA . GLY A 1 262 ? -32.726 0.417 9.539 1.00 71.88 262 GLY A CA 1
ATOM 1993 C C . GLY A 1 262 ? -32.831 1.730 10.321 1.00 71.88 262 GLY A C 1
ATOM 1994 O O . GLY A 1 262 ? -32.557 2.793 9.773 1.00 71.88 262 GLY A O 1
ATOM 1995 N N . GLN A 1 263 ? -33.111 1.653 11.628 1.00 71.69 263 GLN A N 1
ATOM 1996 C CA . GLN A 1 263 ? -33.178 2.822 12.509 1.00 71.69 263 GLN A CA 1
ATOM 1997 C C . GLN A 1 263 ? -31.811 3.499 12.721 1.00 71.69 263 GLN A C 1
ATOM 1999 O O . GLN A 1 263 ? -31.728 4.724 12.719 1.00 71.69 263 GLN A O 1
ATOM 2004 N N . ALA A 1 264 ? -30.738 2.724 12.907 1.00 64.38 264 ALA A N 1
ATOM 2005 C CA . ALA A 1 264 ? -29.388 3.265 13.089 1.00 64.38 264 ALA A CA 1
ATOM 2006 C C . ALA A 1 264 ? -28.835 3.912 11.809 1.00 64.38 264 ALA A C 1
ATOM 2008 O O . ALA A 1 264 ? -28.075 4.877 11.878 1.00 64.38 264 ALA A O 1
ATOM 2009 N N . SER A 1 265 ? -29.232 3.386 10.651 1.00 63.53 265 SER A N 1
ATOM 2010 C CA . SER A 1 265 ? -28.802 3.865 9.341 1.00 63.53 265 SER A CA 1
ATOM 2011 C C . SER A 1 265 ? -29.745 4.899 8.725 1.00 63.53 265 SER A C 1
ATOM 2013 O O . SER A 1 265 ? -29.437 5.380 7.645 1.00 63.53 265 SER A O 1
ATOM 2015 N N . GLY A 1 266 ? -30.863 5.253 9.371 1.00 67.50 266 GLY A N 1
ATOM 2016 C CA . GLY A 1 266 ? -31.822 6.245 8.859 1.00 67.50 266 GLY A CA 1
ATOM 2017 C C . GLY A 1 266 ? -32.641 5.779 7.650 1.00 67.50 266 GLY A C 1
ATOM 2018 O O . GLY A 1 266 ? -33.141 6.603 6.896 1.00 67.50 266 GLY A O 1
ATOM 2019 N N . VAL A 1 267 ? -32.770 4.467 7.437 1.00 73.81 267 VAL A N 1
ATOM 2020 C CA . VAL A 1 267 ? -33.554 3.889 6.336 1.00 73.81 267 VAL A CA 1
ATOM 2021 C C . VAL A 1 267 ? -34.892 3.406 6.876 1.00 73.81 267 VAL A C 1
ATOM 2023 O O . VAL A 1 267 ? -35.103 2.218 7.134 1.00 73.81 267 VAL A O 1
ATOM 2026 N N . ASP A 1 268 ? -35.819 4.349 7.032 1.00 75.31 268 ASP A N 1
ATOM 2027 C CA . ASP A 1 268 ? -37.166 4.088 7.556 1.00 75.31 268 ASP A CA 1
ATOM 2028 C C . ASP A 1 268 ? -37.955 3.099 6.682 1.00 75.31 268 ASP A C 1
ATOM 2030 O O . ASP A 1 268 ? -38.801 2.350 7.176 1.00 75.31 268 ASP A O 1
ATOM 2034 N N . ALA A 1 269 ? -37.614 3.016 5.392 1.00 76.88 269 ALA A N 1
ATOM 2035 C CA . ALA A 1 269 ? -38.204 2.075 4.445 1.00 76.88 269 ALA A CA 1
ATOM 2036 C C . ALA A 1 269 ? -37.989 0.594 4.830 1.00 76.88 269 ALA A C 1
ATOM 2038 O O . ALA A 1 269 ? -38.799 -0.255 4.464 1.00 76.88 269 ALA A O 1
ATOM 2039 N N . LEU A 1 270 ? -36.953 0.273 5.619 1.00 78.88 270 LEU A N 1
ATOM 2040 C CA . LEU A 1 270 ? -36.710 -1.087 6.124 1.00 78.88 270 LEU A CA 1
ATOM 2041 C C . LEU A 1 270 ? -37.595 -1.453 7.325 1.00 78.88 270 LEU A C 1
ATOM 2043 O O . LEU A 1 270 ? -37.720 -2.632 7.660 1.00 78.88 270 LEU A O 1
ATOM 2047 N N . PHE A 1 271 ? -38.225 -0.478 7.984 1.00 80.56 271 PHE A N 1
ATOM 2048 C CA . PHE A 1 271 ? -38.945 -0.706 9.236 1.00 80.56 271 PHE A CA 1
A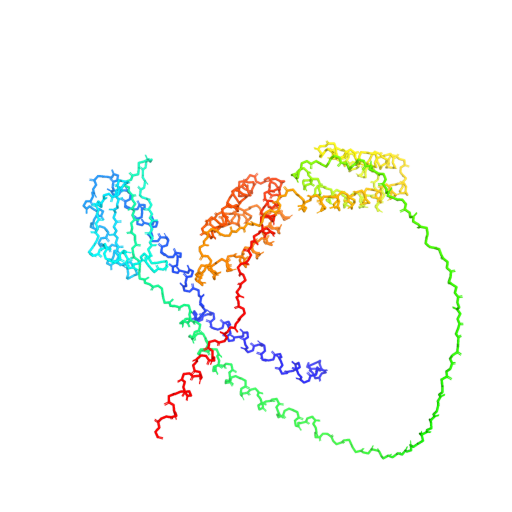TOM 2049 C C . PHE A 1 271 ? -40.205 -1.557 9.047 1.00 80.56 271 PHE A C 1
ATOM 2051 O O . PHE A 1 271 ? -40.382 -2.574 9.722 1.00 80.56 271 PHE A O 1
ATOM 2058 N N . ALA A 1 272 ? -41.073 -1.150 8.119 1.00 81.19 272 ALA A N 1
ATOM 2059 C CA . ALA A 1 272 ? -42.335 -1.828 7.843 1.00 81.19 272 ALA A CA 1
ATOM 2060 C C . ALA A 1 272 ? -42.155 -3.306 7.434 1.00 81.19 272 ALA A C 1
ATOM 2062 O O . ALA A 1 272 ? -42.813 -4.163 8.038 1.00 81.19 272 ALA A O 1
ATOM 2063 N N . PRO A 1 273 ? -41.259 -3.655 6.489 1.00 84.06 273 PRO A N 1
ATOM 2064 C CA . PRO A 1 273 ? -41.053 -5.050 6.117 1.00 84.06 273 PRO A CA 1
ATOM 2065 C C . PRO A 1 273 ? -40.333 -5.862 7.205 1.00 84.06 273 PRO A C 1
ATOM 2067 O O . PRO A 1 273 ? -40.692 -7.019 7.422 1.00 84.06 273 PRO A O 1
ATOM 2070 N N . ALA A 1 274 ? -39.395 -5.278 7.965 1.00 85.19 274 ALA A N 1
ATOM 2071 C CA . ALA A 1 274 ? -38.752 -5.968 9.090 1.00 85.19 274 ALA A CA 1
ATOM 2072 C C . ALA A 1 274 ? -39.747 -6.303 10.217 1.00 85.19 274 ALA A C 1
ATOM 2074 O O . ALA A 1 274 ? -39.720 -7.398 10.781 1.00 85.19 274 ALA A O 1
ATOM 2075 N N . GLU A 1 275 ? -40.673 -5.392 10.526 1.00 85.69 275 GLU A N 1
ATOM 2076 C CA . GLU A 1 275 ? -41.728 -5.633 11.513 1.00 85.69 275 GLU A CA 1
ATOM 2077 C C . GLU A 1 275 ? -42.744 -6.677 11.022 1.00 85.69 275 GLU A C 1
ATOM 2079 O O . GLU A 1 275 ? -43.203 -7.529 11.789 1.00 85.69 275 GLU A O 1
ATOM 2084 N N . ALA A 1 276 ? -43.097 -6.642 9.737 1.00 86.00 276 ALA A N 1
ATOM 2085 C CA . ALA A 1 276 ? -43.967 -7.646 9.139 1.00 86.00 276 ALA A CA 1
ATOM 2086 C C . ALA A 1 276 ? -43.312 -9.039 9.133 1.00 86.00 276 ALA A C 1
ATOM 2088 O O . ALA A 1 276 ? -43.987 -10.027 9.431 1.00 86.00 276 ALA A O 1
ATOM 2089 N N . LEU A 1 277 ? -41.997 -9.115 8.904 1.00 88.62 277 LEU A N 1
ATOM 2090 C CA . LEU A 1 277 ? -41.208 -10.342 9.012 1.00 88.62 277 LEU A CA 1
ATOM 2091 C C . LEU A 1 277 ? -41.175 -10.874 10.457 1.00 88.62 277 LEU A C 1
ATOM 2093 O O . LEU A 1 277 ? -41.385 -12.066 10.685 1.00 88.62 277 LEU A O 1
ATOM 2097 N N . GLU A 1 278 ? -41.010 -9.994 11.453 1.00 89.62 278 GLU A N 1
ATOM 2098 C CA . GLU A 1 278 ? -41.096 -10.354 12.878 1.00 89.62 278 GLU A CA 1
ATOM 2099 C C . GLU A 1 278 ? -42.489 -10.915 13.233 1.00 89.62 278 GLU A C 1
ATOM 2101 O O . GLU A 1 278 ? -42.610 -11.916 13.949 1.00 89.62 278 GLU A O 1
ATOM 2106 N N . ARG A 1 279 ? -43.557 -10.313 12.692 1.00 88.62 279 ARG A N 1
ATOM 2107 C CA . ARG A 1 279 ? -44.943 -10.781 12.864 1.00 88.62 279 ARG A CA 1
ATOM 2108 C C . ARG A 1 279 ? -45.203 -12.125 12.181 1.00 88.62 279 ARG A C 1
ATOM 2110 O O . ARG A 1 279 ? -45.915 -12.948 12.759 1.00 88.62 279 ARG A O 1
ATOM 2117 N N . ALA A 1 280 ? -44.637 -12.365 11.000 1.00 87.69 280 ALA A N 1
ATOM 2118 C CA . ALA A 1 280 ? -44.725 -13.654 10.314 1.00 87.69 280 ALA A CA 1
ATOM 2119 C C . ALA A 1 280 ? -44.018 -14.758 11.117 1.00 87.69 280 ALA A C 1
ATOM 2121 O O . ALA A 1 280 ? -44.587 -15.830 11.327 1.00 87.69 280 ALA A O 1
ATOM 2122 N N . ALA A 1 281 ? -42.843 -14.455 11.680 1.00 88.31 281 ALA A N 1
ATOM 2123 C CA . ALA A 1 281 ? -42.120 -15.365 12.562 1.00 88.31 281 ALA A CA 1
ATOM 2124 C C . ALA A 1 281 ? -42.927 -15.720 13.824 1.00 88.31 281 ALA A C 1
ATOM 2126 O O . ALA A 1 281 ? -43.015 -16.886 14.201 1.00 88.31 281 ALA A O 1
ATOM 2127 N N . LEU A 1 282 ? -43.590 -14.740 14.451 1.00 89.31 282 LEU A N 1
ATOM 2128 C CA . LEU A 1 282 ? -44.461 -14.973 15.614 1.00 89.31 282 LEU A CA 1
ATOM 2129 C C . LEU A 1 282 ? -45.660 -15.880 15.310 1.00 89.31 282 LEU A C 1
ATOM 2131 O O . LEU A 1 282 ? -46.136 -16.579 16.202 1.00 89.31 282 LEU A O 1
ATOM 2135 N N . ARG A 1 283 ? -46.156 -15.856 14.072 1.00 90.56 283 ARG A N 1
ATOM 2136 C CA . ARG A 1 283 ? -47.288 -16.678 13.621 1.00 90.56 283 ARG A CA 1
ATOM 2137 C C . ARG A 1 283 ? -46.858 -18.025 13.038 1.00 90.56 283 ARG A C 1
ATOM 2139 O O . ARG A 1 283 ? -47.730 -18.777 12.616 1.00 90.56 283 ARG A O 1
ATOM 2146 N N . ALA A 1 284 ? -45.553 -18.316 13.014 1.00 88.94 284 ALA A N 1
ATOM 2147 C CA . ALA A 1 284 ? -44.978 -19.466 12.320 1.00 88.94 284 ALA A CA 1
ATOM 2148 C C . ALA A 1 284 ? -45.417 -19.552 10.840 1.00 88.94 284 ALA A C 1
ATOM 2150 O O . ALA A 1 284 ? -45.634 -20.634 10.297 1.00 88.94 284 ALA A O 1
ATOM 2151 N N . ASP A 1 285 ? -45.582 -18.395 10.190 1.00 88.12 285 ASP A N 1
ATOM 2152 C CA . ASP A 1 285 ? -46.050 -18.292 8.810 1.00 88.12 285 ASP A CA 1
ATOM 2153 C C . ASP A 1 285 ? -44.864 -18.197 7.845 1.00 88.12 285 ASP A C 1
ATOM 2155 O O . ASP A 1 285 ? -44.342 -17.115 7.565 1.00 88.12 285 ASP A O 1
ATOM 2159 N N . THR A 1 286 ? -44.435 -19.348 7.325 1.00 84.00 286 THR A N 1
ATOM 2160 C CA . THR A 1 286 ? -43.314 -19.437 6.380 1.00 84.00 286 THR A CA 1
ATOM 2161 C C . THR A 1 286 ? -43.598 -18.694 5.078 1.00 84.00 286 THR A C 1
ATOM 2163 O O . THR A 1 286 ? -42.714 -18.020 4.564 1.00 84.00 286 THR A O 1
ATOM 2166 N N . ARG A 1 287 ? -44.830 -18.759 4.550 1.00 85.75 287 ARG A N 1
ATOM 2167 C CA . ARG A 1 287 ? -45.177 -18.086 3.285 1.00 85.75 287 ARG A CA 1
ATOM 2168 C C . ARG A 1 287 ? -45.167 -16.572 3.450 1.00 85.75 287 ARG A C 1
ATOM 2170 O O . ARG A 1 287 ? -44.619 -15.876 2.599 1.00 85.75 287 ARG A O 1
ATOM 2177 N N . GLY A 1 288 ? -45.727 -16.080 4.555 1.00 84.88 288 GLY A N 1
ATOM 2178 C CA . GLY A 1 288 ? -45.651 -14.670 4.922 1.00 84.88 288 GLY A CA 1
ATOM 2179 C C . GLY A 1 288 ? -44.206 -14.202 5.091 1.00 84.88 288 GLY A C 1
ATOM 2180 O O . GLY A 1 288 ? -43.848 -13.142 4.587 1.00 84.88 288 GLY A O 1
ATOM 2181 N N . ALA A 1 289 ? -43.351 -15.011 5.724 1.00 84.44 289 ALA A N 1
ATOM 2182 C CA . ALA A 1 289 ? -41.937 -14.684 5.895 1.00 84.44 289 ALA A CA 1
ATOM 2183 C C . ALA A 1 289 ? -41.174 -14.614 4.560 1.00 84.44 289 ALA A C 1
ATOM 2185 O O . ALA A 1 289 ? -40.407 -13.676 4.353 1.00 84.44 289 ALA A O 1
ATOM 2186 N N . THR A 1 290 ? -41.413 -15.549 3.635 1.00 86.31 290 THR A N 1
ATOM 2187 C CA . THR A 1 290 ? -40.786 -15.539 2.303 1.00 86.31 290 THR A CA 1
ATOM 2188 C C . THR A 1 290 ? -41.213 -14.328 1.469 1.00 86.31 290 THR A C 1
ATOM 2190 O O . THR A 1 290 ? -40.374 -13.721 0.809 1.00 86.31 290 THR A O 1
ATOM 2193 N N . GLU A 1 291 ? -42.489 -13.931 1.513 1.00 87.62 291 GLU A N 1
ATOM 2194 C CA . GLU A 1 291 ? -42.953 -12.744 0.778 1.00 87.62 291 GLU A CA 1
ATOM 2195 C C . GLU A 1 291 ? -42.364 -11.450 1.354 1.00 87.62 291 GLU A C 1
ATOM 2197 O O . GLU A 1 291 ? -41.949 -10.572 0.601 1.00 87.62 291 GLU A O 1
ATOM 2202 N N . MET A 1 292 ? -42.263 -11.337 2.682 1.00 86.75 292 MET A N 1
ATOM 2203 C CA . MET A 1 292 ? -41.617 -10.176 3.306 1.00 86.75 292 MET A CA 1
ATOM 2204 C C . MET A 1 292 ? -40.123 -10.120 2.991 1.00 86.75 292 MET A C 1
ATOM 2206 O O . MET A 1 292 ? -39.592 -9.040 2.757 1.00 86.75 292 MET A O 1
ATOM 2210 N N . LEU A 1 293 ? -39.450 -11.271 2.928 1.00 86.75 293 LEU A N 1
ATOM 2211 C CA . LEU A 1 293 ? -38.054 -11.340 2.506 1.00 86.75 293 LEU A CA 1
ATOM 2212 C C . LEU A 1 293 ? -37.870 -10.819 1.074 1.00 86.75 293 LEU A C 1
ATOM 2214 O O . LEU A 1 293 ? -36.970 -10.021 0.832 1.00 86.75 293 LEU A O 1
ATOM 2218 N N . ARG A 1 294 ? -38.763 -11.201 0.153 1.00 85.69 294 ARG A N 1
ATOM 2219 C CA . ARG A 1 294 ? -38.755 -10.705 -1.229 1.00 85.69 294 ARG A CA 1
ATOM 2220 C C . ARG A 1 294 ? -38.920 -9.183 -1.288 1.00 85.69 294 ARG A C 1
ATOM 2222 O O . ARG A 1 294 ? -38.221 -8.523 -2.042 1.00 85.69 294 ARG A O 1
ATOM 2229 N N . GLN A 1 295 ? -39.800 -8.617 -0.460 1.00 85.38 295 GLN A N 1
ATOM 2230 C CA . GLN A 1 295 ? -39.976 -7.162 -0.369 1.00 85.38 295 GLN A CA 1
ATOM 2231 C C . GLN A 1 295 ? -38.737 -6.448 0.185 1.00 85.38 295 GLN A C 1
ATOM 2233 O O . GLN A 1 295 ? -38.439 -5.335 -0.240 1.00 85.38 295 GLN A O 1
ATOM 2238 N N . ILE A 1 296 ? -38.008 -7.074 1.115 1.00 85.25 296 ILE A N 1
ATOM 2239 C CA . ILE A 1 296 ? -36.735 -6.545 1.626 1.00 85.25 296 ILE A CA 1
ATOM 2240 C C . ILE A 1 296 ? -35.665 -6.582 0.529 1.00 85.25 296 ILE A C 1
ATOM 2242 O O . ILE A 1 296 ? -34.944 -5.600 0.368 1.00 85.25 296 ILE A O 1
ATOM 2246 N N . ASP A 1 297 ? -35.587 -7.669 -0.242 1.00 84.25 297 ASP A N 1
ATOM 2247 C CA . ASP A 1 297 ? -34.660 -7.791 -1.372 1.00 84.25 297 ASP A CA 1
ATOM 2248 C C . ASP A 1 297 ? -34.935 -6.720 -2.448 1.00 84.25 297 ASP A C 1
ATOM 2250 O O . ASP A 1 297 ? -34.012 -6.009 -2.848 1.00 84.25 297 ASP A O 1
ATOM 2254 N N . ASP A 1 298 ? -36.203 -6.527 -2.836 1.00 82.50 298 ASP A N 1
ATOM 2255 C CA . ASP A 1 298 ? -36.618 -5.492 -3.798 1.00 82.50 298 ASP A CA 1
ATOM 2256 C C . ASP A 1 298 ? -36.246 -4.077 -3.297 1.00 82.50 298 ASP A C 1
ATOM 2258 O O . ASP A 1 298 ? -35.754 -3.239 -4.057 1.00 82.50 298 ASP A O 1
ATOM 2262 N N . LEU A 1 299 ? -36.443 -3.799 -2.001 1.00 81.38 299 LEU A N 1
ATOM 2263 C CA . LEU A 1 299 ? -36.064 -2.526 -1.372 1.00 81.38 299 LEU A CA 1
ATOM 2264 C C . LEU A 1 299 ? -34.553 -2.286 -1.408 1.00 81.38 299 LEU A C 1
ATOM 2266 O O . LEU A 1 299 ? -34.106 -1.167 -1.655 1.00 81.38 299 LEU A O 1
ATOM 2270 N N . ILE A 1 300 ? -33.756 -3.324 -1.169 1.00 80.56 300 ILE A N 1
ATOM 2271 C CA . ILE A 1 300 ? -32.294 -3.226 -1.187 1.00 80.56 300 ILE A CA 1
ATOM 2272 C C . ILE A 1 300 ? -31.786 -2.982 -2.602 1.00 80.56 300 ILE A C 1
ATOM 2274 O O . ILE A 1 300 ? -30.866 -2.181 -2.785 1.00 80.56 300 ILE A O 1
ATOM 2278 N N . GLU A 1 301 ? -32.389 -3.612 -3.606 1.00 79.44 301 GLU A N 1
ATOM 2279 C CA . GLU A 1 301 ? -32.066 -3.360 -5.009 1.00 79.44 301 GLU A CA 1
ATOM 2280 C C . GLU A 1 301 ? -32.400 -1.913 -5.408 1.00 79.44 301 GLU A C 1
ATOM 2282 O O . GLU A 1 301 ? -31.581 -1.239 -6.042 1.00 79.44 301 GLU A O 1
ATOM 2287 N N . GLN A 1 302 ? -33.542 -1.386 -4.955 1.00 78.94 302 GLN A N 1
ATOM 2288 C CA . GLN A 1 302 ? -33.924 0.015 -5.163 1.00 78.94 302 GLN A CA 1
ATOM 2289 C C . GLN A 1 302 ? -32.958 0.989 -4.480 1.00 78.94 302 GLN A C 1
ATOM 2291 O O . GLN A 1 302 ? -32.497 1.931 -5.122 1.00 78.94 302 GLN A O 1
ATOM 2296 N N . ILE A 1 303 ? -32.593 0.747 -3.216 1.00 74.50 303 ILE A N 1
ATOM 2297 C CA . ILE A 1 303 ? -31.631 1.579 -2.473 1.00 74.50 303 ILE A CA 1
ATOM 2298 C C . ILE A 1 303 ? -30.250 1.523 -3.129 1.00 74.50 303 ILE A C 1
ATOM 2300 O O . ILE A 1 303 ? -29.603 2.553 -3.278 1.00 74.50 303 ILE A O 1
ATOM 2304 N N . SER A 1 304 ? -29.805 0.345 -3.570 1.00 72.44 304 SER A N 1
AT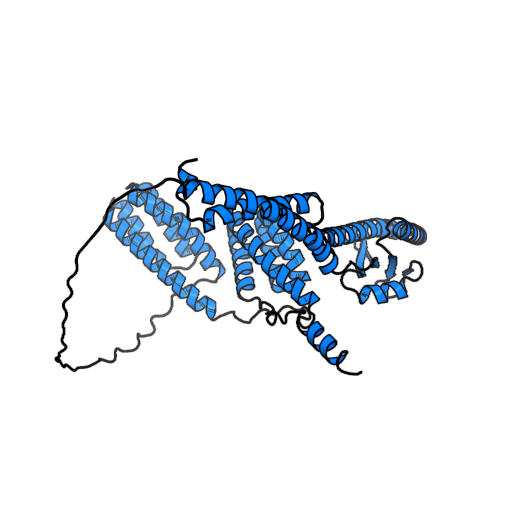OM 2305 C CA . SER A 1 304 ? -28.513 0.175 -4.247 1.00 72.44 304 SER A CA 1
ATOM 2306 C C . SER A 1 304 ? -28.478 0.904 -5.590 1.00 72.44 304 SER A C 1
ATOM 2308 O O . SER A 1 304 ? -27.474 1.526 -5.932 1.00 72.44 304 SER A O 1
ATOM 2310 N N . THR A 1 305 ? -29.581 0.863 -6.339 1.00 71.44 305 THR A N 1
ATOM 2311 C CA . THR A 1 305 ? -29.718 1.550 -7.630 1.00 71.44 305 THR A CA 1
ATOM 2312 C C . THR A 1 305 ? -29.802 3.064 -7.448 1.00 71.44 305 THR A C 1
ATOM 2314 O O . THR A 1 305 ? -29.118 3.802 -8.154 1.00 71.44 305 THR A O 1
ATOM 2317 N N . ALA A 1 306 ? -30.581 3.539 -6.472 1.00 65.50 306 ALA A N 1
ATOM 2318 C CA . ALA A 1 306 ? -30.676 4.955 -6.128 1.00 65.50 306 ALA A CA 1
ATOM 2319 C C . ALA A 1 306 ? -29.329 5.498 -5.632 1.00 65.50 306 ALA A C 1
ATOM 2321 O O . ALA A 1 306 ? -28.867 6.530 -6.112 1.00 65.50 306 ALA A O 1
ATOM 2322 N N . ALA A 1 307 ? -28.638 4.746 -4.774 1.00 62.38 307 ALA A N 1
ATOM 2323 C CA . ALA A 1 307 ? -27.285 5.065 -4.352 1.00 62.38 307 ALA A CA 1
ATOM 2324 C C . ALA A 1 307 ? -26.320 5.107 -5.539 1.00 62.38 307 ALA A C 1
ATOM 2326 O O . ALA A 1 307 ? -25.541 6.044 -5.642 1.00 62.38 307 ALA A O 1
ATOM 2327 N N . ALA A 1 308 ? -26.380 4.151 -6.470 1.00 57.72 308 ALA A N 1
ATOM 2328 C CA . ALA A 1 308 ? -25.536 4.164 -7.665 1.00 57.72 308 ALA A CA 1
ATOM 2329 C C . ALA A 1 308 ? -25.784 5.394 -8.562 1.00 57.72 308 ALA A C 1
ATOM 2331 O O . ALA A 1 308 ? -24.831 5.921 -9.135 1.00 57.72 308 ALA A O 1
ATOM 2332 N N . LEU A 1 309 ? -27.032 5.872 -8.651 1.00 53.16 309 LEU A N 1
ATOM 2333 C CA . LEU A 1 309 ? -27.411 7.076 -9.402 1.00 53.16 309 LEU A CA 1
ATOM 2334 C C . LEU A 1 309 ? -26.999 8.375 -8.685 1.00 53.16 309 LEU A C 1
ATOM 2336 O O . LEU A 1 309 ? -26.550 9.320 -9.331 1.00 53.16 309 LEU A O 1
ATOM 2340 N N . GLU A 1 310 ? -27.087 8.428 -7.355 1.00 50.50 310 GLU A N 1
ATOM 2341 C CA . GLU A 1 310 ? -26.617 9.574 -6.566 1.00 50.50 310 GLU A CA 1
ATOM 2342 C C . GLU A 1 310 ? -25.083 9.639 -6.472 1.00 50.50 310 GLU A C 1
ATOM 2344 O O . GLU A 1 310 ? -24.510 10.732 -6.503 1.00 50.50 310 GLU A O 1
ATOM 2349 N N . PHE A 1 311 ? -24.399 8.487 -6.452 1.00 49.41 311 PHE A N 1
ATOM 2350 C CA . PHE A 1 311 ? -22.934 8.382 -6.420 1.00 49.41 311 PHE A CA 1
ATOM 2351 C C . PHE A 1 311 ? -22.252 9.016 -7.639 1.00 49.41 311 PHE A C 1
ATOM 2353 O O . PHE A 1 311 ? -21.101 9.439 -7.530 1.00 49.41 311 PHE A O 1
ATOM 2360 N N . ASP A 1 312 ? -22.942 9.113 -8.777 1.00 44.81 312 ASP A N 1
ATOM 2361 C CA . ASP A 1 312 ? -22.395 9.730 -9.988 1.00 44.81 312 ASP A CA 1
ATOM 2362 C C . ASP A 1 312 ? -22.448 11.272 -9.941 1.00 44.81 312 ASP A C 1
ATOM 2364 O O . ASP A 1 312 ? -21.657 11.958 -10.589 1.00 44.81 312 ASP A O 1
ATOM 2368 N N . SER A 1 313 ? -23.335 11.851 -9.121 1.00 42.62 313 SER A N 1
ATOM 2369 C CA . SER A 1 313 ? -23.709 13.268 -9.243 1.00 42.62 313 SER A CA 1
ATOM 2370 C C . SER A 1 313 ? -23.067 14.234 -8.236 1.00 42.62 313 SER A C 1
ATOM 2372 O O . SER A 1 313 ? -23.053 15.435 -8.507 1.00 42.62 313 SER A O 1
ATOM 2374 N N . GLN A 1 314 ? -22.482 13.776 -7.115 1.00 45.69 314 GLN A N 1
ATOM 2375 C CA . GLN A 1 314 ? -22.036 14.700 -6.048 1.00 45.69 314 GLN A CA 1
ATOM 2376 C C . GLN A 1 314 ? -20.530 14.766 -5.713 1.00 45.69 314 GLN A C 1
ATOM 2378 O O . GLN A 1 314 ? -20.160 15.503 -4.804 1.00 45.69 314 GLN A O 1
ATOM 2383 N N . THR A 1 315 ? -19.605 14.101 -6.424 1.00 52.56 315 THR A N 1
ATOM 2384 C CA . THR A 1 315 ? -18.147 14.318 -6.172 1.00 52.56 315 THR A CA 1
ATOM 2385 C C . THR A 1 315 ? -17.185 14.141 -7.362 1.00 52.56 315 THR A C 1
ATOM 2387 O O . THR A 1 315 ? -15.966 14.195 -7.176 1.00 52.56 315 THR A O 1
ATOM 2390 N N . SER A 1 316 ? -17.668 13.976 -8.593 1.00 52.81 316 SER A N 1
ATOM 2391 C 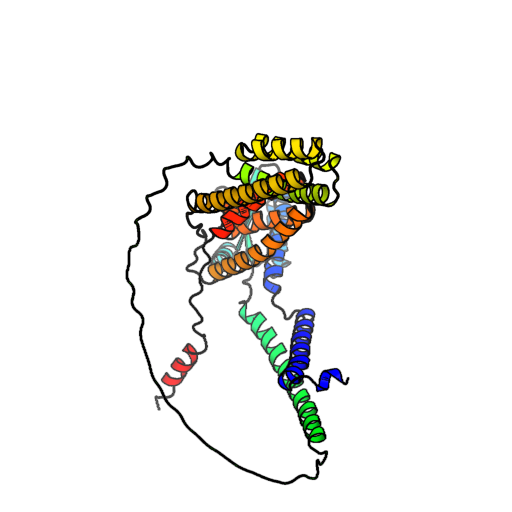CA . SER A 1 316 ? -16.848 13.466 -9.709 1.00 52.81 316 SER A CA 1
ATOM 2392 C C . SER A 1 316 ? -16.063 14.523 -10.494 1.00 52.81 316 SER A C 1
ATOM 2394 O O . SER A 1 316 ? -16.236 14.700 -11.696 1.00 52.81 316 SER A O 1
ATOM 2396 N N . GLY A 1 317 ? -15.125 15.196 -9.827 1.00 62.50 317 GLY A N 1
ATOM 2397 C CA . GLY A 1 317 ? -13.964 15.763 -10.520 1.00 62.50 317 GLY A CA 1
ATOM 2398 C C . GLY A 1 317 ? -12.875 14.690 -10.700 1.00 62.50 317 GLY A C 1
ATOM 2399 O O . GLY A 1 317 ? -12.581 13.997 -9.710 1.00 62.50 317 GLY A O 1
ATOM 2400 N N . PRO A 1 318 ? -12.268 14.535 -11.897 1.00 74.50 318 PRO A N 1
ATOM 2401 C CA . PRO A 1 318 ? -11.122 13.650 -12.095 1.00 74.50 318 PRO A CA 1
ATOM 2402 C C . PRO A 1 318 ? -9.954 14.075 -11.197 1.00 74.50 318 PRO A C 1
ATOM 2404 O O . PRO A 1 318 ? -9.653 15.261 -11.068 1.00 74.50 318 PRO A O 1
ATOM 2407 N N . ILE A 1 319 ? -9.291 13.106 -10.570 1.00 79.62 319 ILE A N 1
ATOM 2408 C CA . ILE A 1 319 ? -8.116 13.339 -9.729 1.00 79.62 319 ILE A CA 1
ATOM 2409 C C . ILE A 1 319 ? -6.881 13.179 -10.616 1.00 79.62 319 ILE A C 1
ATOM 2411 O O . ILE A 1 319 ? -6.520 12.069 -11.020 1.00 79.62 319 ILE A O 1
ATOM 2415 N N . ALA A 1 320 ? -6.256 14.309 -10.943 1.00 76.12 320 ALA A N 1
ATOM 2416 C CA . ALA A 1 320 ? -5.013 14.351 -11.700 1.00 76.12 320 ALA A CA 1
ATOM 2417 C C . ALA A 1 320 ? -3.804 14.060 -10.797 1.00 76.12 320 ALA A C 1
ATOM 2419 O O . ALA A 1 320 ? -3.801 14.391 -9.611 1.00 76.12 320 ALA A O 1
ATOM 2420 N N . CYS A 1 321 ? -2.776 13.447 -11.380 1.00 81.56 321 CYS A N 1
ATOM 2421 C CA . CYS A 1 321 ? -1.478 13.286 -10.735 1.00 81.56 321 CYS A CA 1
ATOM 2422 C C . CYS A 1 321 ? -0.771 14.649 -10.658 1.00 81.56 321 CYS A C 1
ATOM 2424 O O . CYS A 1 321 ? -0.792 15.405 -11.629 1.00 81.56 321 CYS A O 1
ATOM 2426 N N . SER A 1 322 ? -0.137 14.962 -9.525 1.00 79.31 322 SER A N 1
ATOM 2427 C CA . SER A 1 322 ? 0.645 16.195 -9.364 1.00 79.31 322 SER A CA 1
ATOM 2428 C C . SER A 1 322 ? 2.048 16.134 -9.984 1.00 79.31 322 SER A C 1
ATOM 2430 O O . SER A 1 322 ? 2.716 17.166 -10.071 1.00 79.31 322 SER A O 1
ATOM 2432 N N . LEU A 1 323 ? 2.508 14.953 -10.419 1.00 76.69 323 LEU A N 1
ATOM 2433 C CA . LEU A 1 323 ? 3.793 14.791 -11.103 1.00 76.69 323 LEU A CA 1
ATOM 2434 C C . LEU A 1 323 ? 3.723 15.280 -12.562 1.00 76.69 323 LEU A C 1
ATOM 2436 O O . LEU A 1 323 ? 2.666 15.189 -13.191 1.00 76.69 323 LEU A O 1
ATOM 2440 N N . PRO A 1 324 ? 4.843 15.766 -13.131 1.00 75.25 324 PRO A N 1
ATOM 2441 C CA . PRO A 1 324 ? 4.896 16.224 -14.516 1.00 75.25 324 PRO A CA 1
ATOM 2442 C C . PRO A 1 324 ? 4.802 15.032 -15.476 1.00 75.25 324 PRO A C 1
ATOM 2444 O O . PRO A 1 324 ? 5.803 14.422 -15.846 1.00 75.25 324 PRO A O 1
ATOM 2447 N N . LEU A 1 325 ? 3.574 14.704 -15.885 1.00 74.44 325 LEU A N 1
ATOM 2448 C CA . LEU A 1 325 ? 3.282 13.573 -16.768 1.00 74.44 325 LEU A CA 1
ATOM 2449 C C . LEU A 1 325 ? 3.787 13.766 -18.201 1.00 74.44 325 LEU A C 1
ATOM 2451 O O . LEU A 1 325 ? 3.699 12.828 -18.977 1.00 74.44 325 LEU A O 1
ATOM 2455 N N . ASP A 1 326 ? 4.300 14.932 -18.592 1.00 70.31 326 ASP A N 1
ATOM 2456 C CA . ASP A 1 326 ? 4.917 15.112 -19.914 1.00 70.31 326 ASP A CA 1
ATOM 2457 C C . ASP A 1 326 ? 6.222 14.311 -20.051 1.00 70.31 326 ASP A C 1
ATOM 2459 O O . ASP A 1 326 ? 6.587 13.905 -21.154 1.00 70.31 326 ASP A O 1
ATOM 2463 N N . ASP A 1 327 ? 6.868 14.003 -18.927 1.00 71.69 327 ASP A N 1
ATOM 2464 C CA . ASP A 1 327 ? 8.052 13.154 -18.845 1.00 71.69 327 ASP A CA 1
ATOM 2465 C C . ASP A 1 327 ? 7.671 11.662 -18.883 1.00 71.69 327 ASP A C 1
ATOM 2467 O O . ASP A 1 327 ? 6.826 11.189 -18.114 1.00 71.69 327 ASP A O 1
ATOM 2471 N N . ASP A 1 328 ? 8.317 10.908 -19.771 1.00 72.25 328 ASP A N 1
ATOM 2472 C CA . ASP A 1 328 ? 8.099 9.469 -19.922 1.00 72.25 328 ASP A CA 1
ATOM 2473 C C . ASP A 1 328 ? 8.451 8.676 -18.654 1.00 72.25 328 ASP A C 1
ATOM 2475 O O . ASP A 1 328 ? 7.759 7.702 -18.354 1.00 72.25 328 ASP A O 1
ATOM 2479 N N . ASP A 1 329 ? 9.452 9.107 -17.879 1.00 69.06 329 ASP A N 1
ATOM 2480 C CA . ASP A 1 329 ? 9.892 8.397 -16.674 1.00 69.06 329 ASP A CA 1
ATOM 2481 C C . ASP A 1 329 ? 8.845 8.514 -15.550 1.00 69.06 329 ASP A C 1
ATOM 2483 O O . ASP A 1 329 ? 8.481 7.519 -14.918 1.00 69.06 329 ASP A O 1
ATOM 2487 N N . TYR A 1 330 ? 8.291 9.713 -15.319 1.00 75.44 330 TYR A N 1
ATOM 2488 C CA . TYR A 1 330 ? 7.216 9.900 -14.333 1.00 75.44 330 TYR A CA 1
ATOM 2489 C C . TYR A 1 330 ? 5.921 9.215 -14.772 1.00 75.44 330 TYR A C 1
ATOM 2491 O O . TYR A 1 330 ? 5.218 8.636 -13.943 1.00 75.44 330 TYR A O 1
ATOM 2499 N N . ARG A 1 331 ? 5.623 9.218 -16.075 1.00 78.25 331 ARG A N 1
ATOM 2500 C CA . ARG A 1 331 ? 4.480 8.498 -16.651 1.00 78.25 331 ARG A CA 1
ATOM 2501 C C . ARG A 1 331 ? 4.582 6.989 -16.409 1.00 78.25 331 ARG A C 1
ATOM 2503 O O . ARG A 1 331 ? 3.585 6.365 -16.050 1.00 78.25 331 ARG A O 1
ATOM 2510 N N . GLU A 1 332 ? 5.768 6.404 -16.589 1.00 77.12 332 GLU A N 1
ATOM 2511 C CA . GLU A 1 332 ? 6.023 4.981 -16.331 1.00 77.12 332 GLU A CA 1
ATOM 2512 C C . GLU A 1 332 ? 5.846 4.645 -14.844 1.00 77.12 332 GLU A C 1
ATOM 2514 O O . GLU A 1 332 ? 5.130 3.699 -14.520 1.00 77.12 332 GLU A O 1
ATOM 2519 N N . ILE A 1 333 ? 6.390 5.471 -13.941 1.00 77.50 333 ILE A N 1
ATOM 2520 C CA . ILE A 1 333 ? 6.234 5.305 -12.484 1.00 77.50 333 ILE A CA 1
ATOM 2521 C C . ILE A 1 333 ? 4.759 5.366 -12.069 1.00 77.50 333 ILE A C 1
ATOM 2523 O O . ILE A 1 333 ? 4.301 4.541 -11.277 1.00 77.50 333 ILE A O 1
ATOM 2527 N N . VAL A 1 334 ? 3.998 6.325 -12.604 1.00 82.19 334 VAL A N 1
ATOM 2528 C CA . VAL A 1 334 ? 2.567 6.476 -12.305 1.00 82.19 334 VAL A CA 1
ATOM 2529 C C . VAL A 1 334 ? 1.773 5.273 -12.818 1.00 82.19 334 VAL A C 1
ATOM 2531 O O . VAL A 1 334 ? 0.920 4.757 -12.097 1.00 82.19 334 VAL A O 1
ATOM 2534 N N . ASN A 1 335 ? 2.078 4.773 -14.017 1.00 83.75 335 ASN A N 1
ATOM 2535 C CA . ASN A 1 335 ? 1.434 3.576 -14.558 1.00 83.75 335 ASN A CA 1
ATOM 2536 C C . ASN A 1 335 ? 1.770 2.316 -13.744 1.00 83.75 335 ASN A C 1
ATOM 2538 O O . ASN A 1 335 ? 0.863 1.558 -13.398 1.00 83.75 335 ASN A O 1
ATOM 2542 N N . GLU A 1 336 ? 3.037 2.115 -13.367 1.00 80.62 336 GLU A N 1
ATOM 2543 C CA . GLU A 1 336 ? 3.452 0.993 -12.514 1.00 80.62 336 GLU A CA 1
ATOM 2544 C C . GLU A 1 336 ? 2.769 1.056 -11.141 1.00 80.62 336 GLU A C 1
ATOM 2546 O O . GLU A 1 336 ? 2.291 0.037 -10.629 1.00 80.62 336 GLU A O 1
ATOM 2551 N N . PHE A 1 337 ? 2.668 2.256 -10.562 1.00 87.88 337 PHE A N 1
ATOM 2552 C CA . PHE A 1 337 ? 1.939 2.480 -9.321 1.00 87.88 337 PHE A CA 1
ATOM 2553 C C . PHE A 1 337 ? 0.462 2.117 -9.462 1.00 87.88 337 PHE A C 1
ATOM 2555 O O . PHE A 1 337 ? -0.038 1.392 -8.609 1.00 87.88 337 PHE A O 1
ATOM 2562 N N . ILE A 1 338 ? -0.231 2.572 -10.512 1.00 86.69 338 ILE A N 1
ATOM 2563 C CA . ILE A 1 338 ? -1.655 2.268 -10.724 1.00 86.69 338 ILE A CA 1
ATOM 2564 C C . ILE A 1 338 ? -1.865 0.756 -10.867 1.00 86.69 338 ILE A C 1
ATOM 2566 O O . ILE A 1 338 ? -2.729 0.196 -10.195 1.00 86.69 338 ILE A O 1
ATOM 2570 N N . GLU A 1 339 ? -1.034 0.071 -11.656 1.00 85.94 339 GLU A N 1
ATOM 2571 C CA . GLU A 1 339 ? -1.108 -1.388 -11.787 1.00 85.94 339 GLU A CA 1
ATOM 2572 C C . GLU A 1 339 ? -0.853 -2.114 -10.458 1.00 85.94 339 GLU A C 1
ATOM 2574 O O . GLU A 1 339 ? -1.498 -3.118 -10.139 1.00 85.94 339 GLU A O 1
ATOM 2579 N N . GLN A 1 340 ? 0.127 -1.653 -9.678 1.00 86.25 340 GLN A N 1
ATOM 2580 C CA . GLN A 1 340 ? 0.418 -2.236 -8.373 1.00 86.25 340 GLN A CA 1
ATOM 2581 C C . GLN A 1 340 ? -0.689 -1.932 -7.363 1.00 86.25 340 GLN A C 1
ATOM 2583 O O . GLN A 1 340 ? -1.039 -2.807 -6.569 1.00 86.25 340 GLN A O 1
ATOM 2588 N N . PHE A 1 341 ? -1.256 -0.731 -7.417 1.00 90.06 341 PHE A N 1
ATOM 2589 C CA . PHE A 1 341 ? -2.365 -0.308 -6.585 1.00 90.06 341 PHE A CA 1
ATOM 2590 C C . PHE A 1 341 ? -3.595 -1.172 -6.855 1.00 90.06 341 PHE A C 1
ATOM 2592 O O . PHE A 1 341 ? -4.150 -1.695 -5.898 1.00 90.06 341 PHE A O 1
ATOM 2599 N N . ASP A 1 342 ? -3.943 -1.448 -8.115 1.00 85.56 342 ASP A N 1
ATOM 2600 C CA . ASP A 1 342 ? -5.062 -2.334 -8.471 1.00 85.56 342 ASP A CA 1
ATOM 2601 C C . ASP A 1 342 ? -4.911 -3.740 -7.882 1.00 85.56 342 ASP A C 1
ATOM 2603 O O . ASP A 1 342 ? -5.839 -4.281 -7.278 1.00 85.56 342 ASP A O 1
ATOM 2607 N N . ARG A 1 343 ? -3.713 -4.327 -7.994 1.00 83.38 343 ARG A N 1
ATOM 2608 C CA . ARG A 1 343 ? -3.434 -5.652 -7.420 1.00 83.38 343 ARG A CA 1
ATOM 2609 C C . ARG A 1 343 ? -3.564 -5.654 -5.898 1.00 83.38 343 ARG A C 1
ATOM 2611 O O . ARG A 1 343 ? -4.153 -6.572 -5.333 1.00 83.38 343 ARG A O 1
ATOM 2618 N N . ARG A 1 344 ? -3.017 -4.637 -5.232 1.00 90.25 344 ARG A N 1
ATOM 2619 C CA . ARG A 1 344 ? -3.025 -4.534 -3.765 1.00 90.25 344 ARG A CA 1
ATOM 2620 C C . ARG A 1 344 ? -4.398 -4.150 -3.220 1.00 90.25 344 ARG A C 1
ATOM 2622 O O . ARG A 1 344 ? -4.773 -4.608 -2.150 1.00 90.25 344 ARG A O 1
ATOM 2629 N N . LEU A 1 345 ? -5.197 -3.413 -3.985 1.00 87.31 345 LEU A N 1
ATOM 2630 C CA . LEU A 1 345 ? -6.576 -3.080 -3.638 1.00 87.31 345 LEU A CA 1
ATOM 2631 C C . LEU A 1 345 ? -7.450 -4.337 -3.531 1.00 87.31 345 LEU A C 1
ATOM 2633 O O . LEU A 1 345 ? -8.229 -4.462 -2.589 1.00 87.31 345 LEU A O 1
ATOM 2637 N N . MET A 1 346 ? -7.254 -5.310 -4.426 1.00 79.25 346 MET A N 1
ATOM 2638 C CA . MET A 1 346 ? -7.911 -6.620 -4.327 1.00 79.25 346 MET A CA 1
ATOM 2639 C C . MET A 1 346 ? -7.490 -7.394 -3.068 1.00 79.25 346 MET A C 1
ATOM 2641 O O . MET A 1 346 ? -8.327 -8.041 -2.439 1.00 79.25 346 MET A O 1
ATOM 2645 N N . LEU A 1 347 ? -6.217 -7.303 -2.662 1.00 81.88 347 LEU A N 1
ATOM 2646 C CA . LEU A 1 347 ? -5.741 -7.904 -1.409 1.00 81.88 347 LEU A CA 1
ATOM 2647 C C . LEU A 1 347 ? -6.369 -7.225 -0.188 1.00 81.88 347 LEU A C 1
ATOM 2649 O O . LEU A 1 347 ? -6.846 -7.913 0.707 1.00 81.88 347 LEU A O 1
ATOM 2653 N N . MET A 1 348 ? -6.437 -5.890 -0.169 1.00 85.94 348 MET A N 1
ATOM 2654 C CA . MET A 1 348 ? -7.081 -5.134 0.911 1.00 85.94 348 MET A CA 1
ATOM 2655 C C . MET A 1 348 ? -8.556 -5.511 1.066 1.00 85.94 348 MET A C 1
ATOM 2657 O O . MET A 1 348 ? -9.005 -5.719 2.189 1.00 85.94 348 MET A O 1
ATOM 2661 N N . LEU A 1 349 ? -9.288 -5.647 -0.046 1.00 78.19 349 LEU A N 1
ATOM 2662 C CA . LEU A 1 349 ? -10.681 -6.108 -0.039 1.00 78.19 349 LEU A CA 1
ATOM 2663 C C . LEU A 1 349 ? -10.801 -7.492 0.600 1.00 78.19 349 LEU A C 1
ATOM 2665 O O . LEU A 1 349 ? -11.549 -7.664 1.560 1.00 78.19 349 LEU A O 1
ATOM 2669 N N . SER A 1 350 ? -9.977 -8.439 0.149 1.00 77.69 350 SER A N 1
ATOM 2670 C CA . SER A 1 350 ? -9.938 -9.788 0.714 1.00 77.69 350 SER A CA 1
ATOM 2671 C C . SER A 1 350 ? -9.563 -9.799 2.201 1.00 77.69 350 SER A C 1
ATOM 2673 O O . SER A 1 350 ? -10.107 -10.599 2.961 1.00 77.69 350 SER A O 1
ATOM 2675 N N . HIS A 1 351 ? -8.632 -8.948 2.638 1.00 85.00 351 HIS A N 1
ATOM 2676 C CA . HIS A 1 351 ? -8.208 -8.877 4.035 1.00 85.00 351 HIS A CA 1
ATOM 2677 C C . HIS A 1 351 ? -9.282 -8.286 4.936 1.00 85.00 351 HIS A C 1
ATOM 2679 O O . HIS A 1 351 ? -9.469 -8.784 6.046 1.00 85.00 351 HIS A O 1
ATOM 2685 N N . VAL A 1 352 ? -10.004 -7.266 4.460 1.00 83.50 352 VAL A N 1
ATOM 2686 C CA . VAL A 1 352 ? -11.172 -6.750 5.169 1.00 83.50 352 VAL A CA 1
ATOM 2687 C C . VAL A 1 352 ? -12.181 -7.876 5.330 1.00 83.50 352 VAL A C 1
ATOM 2689 O O . VAL A 1 352 ? -12.446 -8.225 6.471 1.00 83.50 352 VAL A O 1
ATOM 2692 N N . GLU A 1 353 ? -12.642 -8.513 4.248 1.00 79.56 353 GLU A N 1
ATOM 2693 C CA . GLU A 1 353 ? -13.635 -9.604 4.285 1.00 79.56 353 GLU A CA 1
ATOM 2694 C C . GLU A 1 353 ? -13.267 -10.745 5.247 1.00 79.56 353 GLU A C 1
ATOM 2696 O O . GLU A 1 353 ? -14.127 -11.277 5.943 1.00 79.56 353 GLU A O 1
ATOM 2701 N N . GLN A 1 354 ? -11.985 -11.106 5.320 1.00 83.12 354 GLN A N 1
ATOM 2702 C CA . GLN A 1 354 ? -11.492 -12.192 6.174 1.00 83.12 354 GLN A CA 1
ATOM 2703 C C . GLN A 1 354 ? -11.190 -11.761 7.618 1.00 83.12 354 GLN A C 1
ATOM 2705 O O . GLN A 1 354 ? -10.780 -12.592 8.427 1.00 83.12 354 GLN A O 1
ATOM 2710 N N . GLY A 1 355 ? -11.330 -10.474 7.956 1.00 84.62 355 GLY A N 1
ATOM 2711 C CA . GLY A 1 355 ? -10.921 -9.939 9.259 1.00 84.62 355 GLY A CA 1
ATOM 2712 C C . GLY A 1 355 ? -9.404 -10.005 9.496 1.00 84.62 355 GLY A C 1
ATOM 2713 O O . GLY A 1 355 ? -8.945 -10.040 10.638 1.00 84.62 355 GLY A O 1
ATOM 2714 N N . ALA A 1 356 ? -8.606 -10.047 8.427 1.00 90.00 356 ALA A N 1
ATOM 2715 C CA . ALA A 1 356 ? -7.150 -10.126 8.475 1.00 90.00 356 ALA A CA 1
ATOM 2716 C C . ALA A 1 356 ? -6.537 -8.723 8.647 1.00 90.00 356 ALA A C 1
ATOM 2718 O O . ALA A 1 356 ? -6.048 -8.109 7.699 1.00 90.00 356 ALA A O 1
ATOM 2719 N N . PHE A 1 357 ? -6.565 -8.209 9.878 1.00 91.19 357 PHE A N 1
ATOM 2720 C CA . PHE A 1 357 ? -6.182 -6.824 10.177 1.00 91.19 357 PHE A CA 1
ATOM 2721 C C . PHE A 1 357 ? -4.678 -6.526 10.069 1.00 91.19 357 PHE A C 1
ATOM 2723 O O . PHE A 1 357 ? -4.315 -5.458 9.585 1.00 91.19 357 PHE A O 1
ATOM 2730 N N . GLU A 1 358 ? -3.795 -7.448 10.472 1.00 92.25 358 GLU A N 1
ATOM 2731 C CA . GLU A 1 358 ? -2.338 -7.242 10.363 1.00 92.25 358 GLU A CA 1
ATOM 2732 C C . GLU A 1 358 ? -1.886 -7.059 8.900 1.00 92.25 358 GLU A C 1
ATOM 2734 O O . GLU A 1 358 ? -1.216 -6.068 8.597 1.00 92.25 358 GLU A O 1
ATOM 2739 N N . PRO A 1 359 ? -2.262 -7.959 7.964 1.00 90.50 359 PRO A N 1
ATOM 2740 C CA . PRO A 1 359 ? -1.962 -7.769 6.546 1.00 90.50 359 PRO A CA 1
ATOM 2741 C C . PRO A 1 359 ? -2.599 -6.495 5.983 1.00 90.50 359 PRO A C 1
ATOM 2743 O O . PRO A 1 359 ? -1.951 -5.761 5.241 1.00 90.50 359 PRO A O 1
ATOM 2746 N N . LEU A 1 360 ? -3.834 -6.175 6.385 1.00 90.69 360 LEU A N 1
ATOM 2747 C CA . LEU A 1 360 ? -4.514 -4.950 5.962 1.00 90.69 360 LEU A CA 1
ATOM 2748 C C . LEU A 1 360 ? -3.757 -3.678 6.381 1.00 90.69 360 LEU A C 1
ATOM 2750 O O . LEU A 1 360 ? -3.651 -2.746 5.584 1.00 90.69 360 LEU A O 1
ATOM 2754 N N . GLU A 1 361 ? -3.197 -3.639 7.596 1.00 93.19 361 GLU A N 1
ATOM 2755 C CA . GLU A 1 361 ? -2.366 -2.521 8.064 1.00 93.19 361 GLU A CA 1
ATOM 2756 C C . GLU A 1 361 ? -1.126 -2.342 7.174 1.00 93.19 361 GLU A C 1
ATOM 2758 O O . GLU A 1 361 ? -0.810 -1.217 6.785 1.00 93.19 361 GLU A O 1
ATOM 2763 N N . GLN A 1 362 ? -0.445 -3.433 6.805 1.00 91.25 362 GLN A N 1
ATOM 2764 C CA . GLN A 1 362 ? 0.743 -3.392 5.938 1.00 91.25 362 GLN A CA 1
ATOM 2765 C C . GLN A 1 362 ? 0.408 -2.895 4.528 1.00 91.25 362 GLN A C 1
ATOM 2767 O O . GLN A 1 362 ? 1.137 -2.086 3.942 1.00 91.25 362 GLN A O 1
ATOM 2772 N N . GLU A 1 363 ? -0.720 -3.347 3.984 1.00 93.81 363 GLU A N 1
ATOM 2773 C CA . GLU A 1 363 ? -1.209 -2.900 2.688 1.00 93.81 363 GLU A CA 1
ATOM 2774 C C . GLU A 1 363 ? -1.526 -1.394 2.712 1.00 93.81 363 GLU A C 1
ATOM 2776 O O . GLU A 1 363 ? -1.044 -0.654 1.844 1.00 93.81 363 GLU A O 1
ATOM 2781 N N . ALA A 1 364 ? -2.247 -0.927 3.738 1.00 91.69 364 ALA A N 1
ATOM 2782 C CA . ALA A 1 364 ? -2.596 0.479 3.940 1.00 91.69 364 ALA A CA 1
ATOM 2783 C C . ALA A 1 364 ? -1.365 1.368 4.193 1.00 91.69 364 ALA A C 1
ATOM 2785 O O . ALA A 1 364 ? -1.292 2.497 3.702 1.00 91.69 364 ALA A O 1
ATOM 2786 N N . HIS A 1 365 ? -0.358 0.851 4.899 1.00 90.19 365 HIS A N 1
ATOM 2787 C CA . HIS A 1 365 ? 0.898 1.552 5.143 1.00 90.19 365 HIS A CA 1
ATOM 2788 C C . HIS A 1 365 ? 1.672 1.830 3.847 1.00 90.19 365 HIS A C 1
ATOM 2790 O O . HIS A 1 365 ? 2.149 2.946 3.632 1.00 90.19 365 HIS A O 1
ATOM 2796 N N . TRP A 1 366 ? 1.756 0.847 2.949 1.00 92.69 366 TRP A N 1
ATOM 2797 C CA . TRP A 1 366 ? 2.339 1.064 1.622 1.00 92.69 366 TRP A CA 1
ATOM 2798 C C . TRP A 1 366 ? 1.533 2.080 0.815 1.00 92.69 366 TRP A C 1
ATOM 2800 O O . TRP A 1 366 ? 2.127 2.951 0.186 1.00 92.69 366 TRP A O 1
ATOM 2810 N N . LEU A 1 367 ? 0.196 2.029 0.870 1.00 91.12 367 LEU A N 1
ATOM 2811 C CA . LEU A 1 367 ? -0.646 2.973 0.130 1.00 91.12 367 LEU A CA 1
ATOM 2812 C C . LEU A 1 367 ? -0.422 4.413 0.609 1.00 91.12 367 LEU A C 1
ATOM 2814 O O . LEU A 1 367 ? -0.326 5.325 -0.209 1.00 91.12 367 LEU A O 1
ATOM 2818 N N . LYS A 1 368 ? -0.251 4.601 1.921 1.00 85.75 368 LYS A N 1
ATOM 2819 C CA . LYS A 1 368 ? 0.139 5.880 2.521 1.00 85.75 368 LYS A CA 1
ATOM 2820 C C . LYS A 1 368 ? 1.488 6.376 1.981 1.00 85.75 368 LYS A C 1
ATOM 2822 O O . LYS A 1 368 ? 1.616 7.559 1.681 1.00 85.75 368 LYS A O 1
ATOM 2827 N N . GLY A 1 369 ? 2.490 5.499 1.876 1.00 76.06 369 GLY A N 1
ATOM 2828 C CA . GLY A 1 369 ? 3.840 5.860 1.420 1.00 76.06 369 GLY A CA 1
ATOM 2829 C C . GLY A 1 369 ? 3.937 6.128 -0.086 1.00 76.06 369 GLY A C 1
ATOM 2830 O O . GLY A 1 369 ? 4.539 7.114 -0.512 1.00 76.06 369 GLY A O 1
ATOM 2831 N N . CYS A 1 370 ? 3.319 5.276 -0.900 1.00 79.38 370 CYS A N 1
ATOM 2832 C CA . CYS A 1 370 ? 3.387 5.353 -2.358 1.00 79.38 370 CYS A CA 1
ATOM 2833 C C . CYS A 1 370 ? 2.394 6.364 -2.949 1.00 79.38 370 CYS A C 1
ATOM 2835 O O . CYS A 1 370 ? 2.749 7.088 -3.871 1.00 79.38 370 CYS A O 1
ATOM 2837 N N . GLY A 1 371 ? 1.183 6.492 -2.396 1.00 72.50 371 GLY A N 1
ATOM 2838 C CA . GLY A 1 371 ? 0.181 7.434 -2.911 1.00 72.50 371 GLY A CA 1
ATOM 2839 C C . GLY A 1 371 ? 0.646 8.892 -2.848 1.00 72.50 371 GLY A C 1
ATOM 2840 O O . GLY A 1 371 ? 0.511 9.629 -3.823 1.00 72.50 371 GLY A O 1
ATOM 2841 N N . GLY A 1 372 ? 1.281 9.291 -1.741 1.00 70.94 372 GLY A N 1
ATOM 2842 C CA . GLY A 1 372 ? 1.821 10.645 -1.584 1.00 70.94 372 GLY A CA 1
ATOM 2843 C C . GLY A 1 372 ? 3.051 10.928 -2.453 1.00 70.94 372 GLY A C 1
ATOM 2844 O O . GLY A 1 372 ? 3.212 12.043 -2.939 1.00 70.94 372 GLY A O 1
ATOM 2845 N N . THR A 1 373 ? 3.904 9.929 -2.694 1.00 71.81 373 THR A N 1
ATOM 2846 C CA . THR A 1 373 ? 5.144 10.102 -3.475 1.00 71.81 373 THR A CA 1
ATOM 2847 C C . THR A 1 373 ? 4.917 10.058 -4.985 1.00 71.81 373 THR A C 1
ATOM 2849 O O . THR A 1 373 ? 5.673 10.676 -5.729 1.00 71.81 373 THR A O 1
ATOM 2852 N N . VAL A 1 374 ? 3.849 9.395 -5.440 1.00 79.56 374 VAL A N 1
ATOM 2853 C CA . VAL A 1 374 ? 3.464 9.302 -6.860 1.00 79.56 374 VAL A CA 1
ATOM 2854 C C . VAL A 1 374 ? 2.479 10.417 -7.262 1.00 79.56 374 VAL A C 1
ATOM 2856 O O . VAL A 1 374 ? 1.934 10.430 -8.360 1.00 79.56 374 VAL A O 1
ATOM 2859 N N . GLY A 1 375 ? 2.256 11.399 -6.385 1.00 77.38 375 GLY A N 1
ATOM 2860 C CA . GLY A 1 375 ? 1.473 12.595 -6.701 1.00 77.38 375 GLY A CA 1
ATOM 2861 C C . GLY A 1 375 ? -0.046 12.419 -6.627 1.00 77.38 375 GLY A C 1
ATOM 2862 O O . GLY A 1 375 ? -0.784 13.205 -7.219 1.00 77.38 375 GLY A O 1
ATOM 2863 N N . TYR A 1 376 ? -0.526 11.413 -5.891 1.00 83.44 376 TYR A N 1
ATOM 2864 C CA . TYR A 1 376 ? -1.942 11.200 -5.586 1.00 83.44 376 TYR A CA 1
ATOM 2865 C C . TYR A 1 376 ? -2.210 11.429 -4.097 1.00 83.44 376 TYR A C 1
ATOM 2867 O O . TYR A 1 376 ? -2.606 10.526 -3.360 1.00 83.44 376 TYR A O 1
ATOM 2875 N N . GLU A 1 377 ? -2.018 12.669 -3.648 1.00 81.81 377 GLU A N 1
ATOM 2876 C CA . GLU A 1 377 ? -2.151 13.062 -2.238 1.00 81.81 377 GLU A CA 1
ATOM 2877 C C . GLU A 1 377 ? -3.526 12.720 -1.637 1.00 81.81 377 GLU A C 1
ATOM 2879 O O . GLU A 1 377 ? -3.628 12.395 -0.452 1.00 81.81 377 GLU A O 1
ATOM 2884 N N . ALA A 1 378 ? -4.572 12.690 -2.472 1.00 82.44 378 ALA A N 1
ATOM 2885 C CA . ALA A 1 378 ? -5.917 12.268 -2.087 1.00 82.44 378 ALA A CA 1
ATOM 2886 C C . ALA A 1 378 ? -5.956 10.865 -1.448 1.00 82.44 378 ALA A C 1
ATOM 2888 O O . ALA A 1 378 ? -6.804 10.620 -0.594 1.00 82.44 378 ALA A O 1
ATOM 2889 N N . LEU A 1 379 ? -5.033 9.961 -1.809 1.00 86.44 379 LEU A N 1
ATOM 2890 C CA . LEU A 1 379 ? -4.941 8.609 -1.243 1.00 86.44 379 LEU A CA 1
ATOM 2891 C C . LEU A 1 379 ? -4.357 8.584 0.175 1.00 86.44 379 LEU A C 1
ATOM 2893 O O . LEU A 1 379 ? -4.620 7.643 0.923 1.00 86.44 379 LEU A O 1
ATOM 2897 N N . THR A 1 380 ? -3.587 9.600 0.571 1.00 85.19 380 THR A N 1
ATOM 2898 C CA . THR A 1 380 ? -2.828 9.596 1.829 1.00 85.19 380 THR A CA 1
ATOM 2899 C C . THR A 1 380 ? -3.742 9.552 3.051 1.00 85.19 380 THR A C 1
ATOM 2901 O O . THR A 1 380 ? -3.524 8.747 3.956 1.00 85.19 380 THR A O 1
ATOM 2904 N N . LYS A 1 381 ? -4.783 10.395 3.087 1.00 86.19 381 LYS A N 1
ATOM 2905 C CA . LYS A 1 381 ? -5.694 10.481 4.239 1.00 86.19 381 LYS A CA 1
ATOM 2906 C C . LYS A 1 381 ? -6.519 9.191 4.426 1.00 86.19 381 LYS A C 1
ATOM 2908 O O . LYS A 1 381 ? -6.448 8.629 5.517 1.00 86.19 381 LYS A O 1
ATOM 2913 N N . PRO A 1 382 ? -7.197 8.645 3.399 1.00 88.00 382 PRO A N 1
ATOM 2914 C CA . PRO A 1 382 ? -7.910 7.370 3.521 1.00 88.00 382 PRO A CA 1
ATOM 2915 C C . PRO A 1 382 ? -6.998 6.179 3.828 1.00 88.00 382 PRO A C 1
ATOM 2917 O O . PRO A 1 382 ? -7.399 5.278 4.557 1.00 88.00 382 PRO A O 1
ATOM 2920 N N . ALA A 1 383 ? -5.755 6.174 3.333 1.00 91.19 383 ALA A N 1
ATOM 2921 C CA . ALA A 1 383 ? -4.786 5.134 3.676 1.00 91.19 383 ALA A CA 1
ATOM 2922 C C . ALA A 1 383 ? -4.369 5.187 5.156 1.00 91.19 383 ALA A C 1
ATOM 2924 O O . ALA A 1 383 ? -4.238 4.148 5.801 1.00 91.19 383 ALA A O 1
ATOM 2925 N N . ILE A 1 384 ? -4.190 6.390 5.714 1.00 87.75 384 ILE A N 1
ATOM 2926 C CA . ILE A 1 384 ? -3.936 6.588 7.148 1.00 87.75 384 ILE A CA 1
ATOM 2927 C C . ILE A 1 384 ? -5.129 6.094 7.967 1.00 87.75 384 ILE A C 1
ATOM 2929 O O . ILE A 1 384 ? -4.937 5.326 8.907 1.00 87.75 384 ILE A O 1
ATOM 2933 N N . GLU A 1 385 ? -6.346 6.497 7.601 1.00 86.88 385 GLU A N 1
ATOM 2934 C CA . GLU A 1 385 ? -7.576 6.063 8.271 1.00 86.88 385 GLU A CA 1
ATOM 2935 C C . GLU A 1 385 ? -7.708 4.533 8.243 1.00 86.88 385 GLU A C 1
ATOM 2937 O O . GLU A 1 385 ? -7.863 3.924 9.298 1.00 86.88 385 GLU A O 1
ATOM 2942 N N . LEU A 1 386 ? -7.504 3.898 7.082 1.00 91.75 386 LEU A N 1
ATOM 2943 C CA . LEU A 1 386 ? -7.539 2.440 6.933 1.00 91.75 386 LEU A CA 1
ATOM 2944 C C . LEU A 1 386 ? -6.494 1.739 7.811 1.00 91.75 386 LEU A C 1
ATOM 2946 O O . LEU A 1 386 ? -6.805 0.744 8.465 1.00 91.75 386 LEU A O 1
ATOM 2950 N N . MET A 1 387 ? -5.271 2.273 7.866 1.00 94.25 387 MET A N 1
ATOM 2951 C CA . MET A 1 387 ? -4.184 1.751 8.699 1.00 94.25 387 MET A CA 1
ATOM 2952 C C . MET A 1 387 ? -4.531 1.833 10.195 1.00 94.25 387 MET A C 1
ATOM 2954 O O . MET A 1 387 ? -4.338 0.864 10.929 1.00 94.25 387 MET A O 1
ATOM 2958 N N . HIS A 1 388 ? -5.067 2.967 10.661 1.00 91.38 388 HIS A N 1
ATOM 2959 C CA . HIS A 1 388 ? -5.475 3.127 12.060 1.00 91.38 388 HIS A CA 1
ATOM 2960 C C . HIS A 1 388 ? -6.656 2.225 12.424 1.00 91.38 388 HIS A C 1
ATOM 2962 O O . HIS A 1 388 ? -6.628 1.596 13.482 1.00 91.38 388 HIS A O 1
ATOM 2968 N N . SER A 1 389 ? -7.656 2.117 11.548 1.00 89.69 389 SER A N 1
ATOM 2969 C CA . SER A 1 389 ? -8.799 1.220 11.737 1.00 89.69 389 SER A CA 1
ATOM 2970 C C . SER A 1 389 ? -8.375 -0.247 11.782 1.00 89.69 389 SER A C 1
ATOM 2972 O O . SER A 1 389 ? -8.842 -0.987 12.648 1.00 89.69 389 SER A O 1
ATOM 2974 N N . ALA A 1 390 ? -7.428 -0.653 10.927 1.00 93.06 390 ALA A N 1
ATOM 2975 C CA . ALA A 1 390 ? -6.878 -2.006 10.930 1.00 93.06 390 ALA A CA 1
ATOM 2976 C C . ALA A 1 390 ? -6.144 -2.300 12.244 1.00 93.06 390 ALA A C 1
ATOM 2978 O O . ALA A 1 390 ? -6.421 -3.304 12.896 1.00 93.06 390 ALA A O 1
ATOM 2979 N N . ARG A 1 391 ? -5.298 -1.374 12.711 1.00 92.69 391 ARG A N 1
ATOM 2980 C CA . ARG A 1 391 ? -4.610 -1.508 14.004 1.00 92.69 391 ARG A CA 1
ATOM 2981 C C . ARG A 1 391 ? -5.586 -1.584 15.185 1.00 92.69 391 ARG A C 1
ATOM 2983 O O . ARG A 1 391 ? -5.344 -2.321 16.138 1.00 92.69 391 ARG A O 1
ATOM 2990 N N . ALA A 1 392 ? -6.692 -0.844 15.121 1.00 90.75 392 ALA A N 1
ATOM 2991 C CA . ALA A 1 392 ? -7.766 -0.893 16.112 1.00 90.75 392 ALA A CA 1
ATOM 2992 C C . ALA A 1 392 ? -8.663 -2.142 15.990 1.00 90.75 392 ALA A C 1
ATOM 2994 O O . ALA A 1 392 ? -9.503 -2.363 16.861 1.00 90.75 392 ALA A O 1
ATOM 2995 N N . LYS A 1 393 ? -8.485 -2.959 14.939 1.00 93.00 393 LYS A N 1
ATOM 2996 C CA . LYS A 1 393 ? -9.330 -4.116 14.589 1.00 93.00 393 LYS A CA 1
ATOM 2997 C C . LYS A 1 393 ? -10.812 -3.750 14.434 1.00 93.00 393 LYS A C 1
ATOM 2999 O O . LYS A 1 393 ? -11.695 -4.576 14.657 1.00 93.00 393 LYS A O 1
ATOM 3004 N N . ASP A 1 394 ? -11.080 -2.506 14.041 1.00 85.94 394 ASP A N 1
ATOM 3005 C CA . ASP A 1 394 ? -12.425 -2.002 13.781 1.00 85.94 394 ASP A CA 1
ATOM 3006 C C . ASP A 1 394 ? -12.791 -2.299 12.326 1.00 85.94 394 ASP A C 1
ATOM 3008 O O . ASP A 1 394 ? -12.479 -1.545 11.402 1.00 85.94 394 ASP A O 1
ATOM 3012 N N . HIS A 1 395 ? -13.443 -3.442 12.131 1.00 76.12 395 HIS A N 1
ATOM 3013 C CA . HIS A 1 395 ? -13.838 -3.942 10.819 1.00 76.12 395 HIS A CA 1
ATOM 3014 C C . HIS A 1 395 ? -14.726 -2.957 10.044 1.00 76.12 395 HIS A C 1
ATOM 3016 O O . HIS A 1 395 ? -14.537 -2.782 8.840 1.00 76.12 395 HIS A O 1
ATOM 3022 N N . LEU A 1 396 ? -15.637 -2.264 10.731 1.00 71.44 396 LEU A N 1
ATOM 3023 C CA . LEU A 1 396 ? -16.550 -1.310 10.108 1.00 71.44 396 LEU A CA 1
ATOM 3024 C C . LEU A 1 396 ? -15.796 -0.055 9.656 1.00 71.44 396 LEU A C 1
ATOM 3026 O O . LEU A 1 396 ? -15.960 0.428 8.537 1.00 71.44 396 LEU A O 1
ATOM 3030 N N . ALA A 1 397 ? -14.903 0.465 10.501 1.00 74.25 397 ALA A N 1
ATOM 3031 C CA . ALA A 1 397 ? -14.052 1.586 10.115 1.00 74.25 397 ALA A CA 1
ATOM 3032 C C . ALA A 1 397 ? -13.083 1.218 8.972 1.00 74.25 397 ALA A C 1
ATOM 3034 O O . ALA A 1 397 ? -12.862 2.041 8.081 1.00 74.25 397 ALA A O 1
ATOM 3035 N N . CYS A 1 398 ? -12.580 -0.022 8.928 1.00 83.06 398 CYS A N 1
ATOM 3036 C CA . CYS A 1 398 ? -11.792 -0.522 7.799 1.00 83.06 398 CYS A CA 1
ATOM 3037 C C . CYS A 1 398 ? -12.588 -0.522 6.489 1.00 83.06 398 CYS A C 1
ATOM 3039 O O . CYS A 1 398 ? -12.079 -0.056 5.471 1.00 83.06 398 CYS A O 1
ATOM 3041 N N . GLN A 1 399 ? -13.831 -1.007 6.503 1.00 78.62 399 GLN A N 1
ATOM 3042 C CA . GLN A 1 399 ? -14.697 -1.007 5.319 1.00 78.62 399 GLN A CA 1
ATOM 3043 C C . GLN A 1 399 ? -14.951 0.411 4.805 1.00 78.62 399 GLN A C 1
ATOM 3045 O O . GLN A 1 399 ? -14.803 0.668 3.609 1.00 78.62 399 GLN A O 1
ATOM 3050 N N . ARG A 1 400 ? -15.249 1.357 5.704 1.00 77.25 400 ARG A N 1
ATOM 3051 C CA . ARG A 1 400 ? -15.453 2.768 5.343 1.00 77.25 400 ARG A CA 1
ATOM 3052 C C . ARG A 1 400 ? -14.216 3.392 4.709 1.00 77.25 400 ARG A C 1
ATOM 3054 O O . ARG A 1 400 ? -14.311 3.995 3.639 1.00 77.25 400 ARG A O 1
ATOM 3061 N N . ALA A 1 401 ? -13.055 3.228 5.342 1.00 80.12 401 ALA A N 1
ATOM 3062 C CA . ALA A 1 401 ? -11.806 3.780 4.832 1.00 80.12 401 ALA A CA 1
ATOM 3063 C C . ALA A 1 401 ? -11.414 3.150 3.482 1.00 80.12 401 ALA A C 1
ATOM 3065 O O . ALA A 1 401 ? -11.009 3.860 2.561 1.00 80.12 401 ALA A O 1
ATOM 3066 N N . LEU A 1 402 ? -11.619 1.839 3.311 1.00 87.06 402 LEU A N 1
ATOM 3067 C CA . LEU A 1 402 ? -11.376 1.152 2.041 1.00 87.06 402 LEU A CA 1
ATOM 3068 C C . LEU A 1 402 ? -12.359 1.590 0.940 1.00 87.06 402 LEU A C 1
ATOM 3070 O O . LEU A 1 402 ? -11.958 1.759 -0.212 1.00 87.06 402 LEU A O 1
ATOM 3074 N N . GLY A 1 403 ? -13.620 1.857 1.284 1.00 76.38 403 GLY A N 1
ATOM 3075 C CA . GLY A 1 403 ? -14.602 2.439 0.366 1.00 76.38 403 GLY A CA 1
ATOM 3076 C C . GLY A 1 403 ? -14.190 3.825 -0.147 1.00 76.38 403 GLY A C 1
ATOM 3077 O O . GLY A 1 403 ? -14.378 4.135 -1.324 1.00 76.38 403 GLY A O 1
ATOM 3078 N N . ALA A 1 404 ? -13.568 4.651 0.699 1.00 83.00 404 ALA A N 1
ATOM 3079 C CA . ALA A 1 404 ? -13.000 5.933 0.278 1.00 83.00 404 ALA A CA 1
ATOM 3080 C C . ALA A 1 404 ? -11.796 5.756 -0.669 1.00 83.00 404 ALA A C 1
ATOM 3082 O O . ALA A 1 404 ? -11.695 6.463 -1.672 1.00 83.00 404 ALA A O 1
ATOM 3083 N N . VAL A 1 405 ? -10.922 4.779 -0.402 1.00 86.88 405 VAL A N 1
ATOM 3084 C CA . VAL A 1 405 ? -9.800 4.423 -1.291 1.00 86.88 405 VAL A CA 1
ATOM 3085 C C . VAL A 1 405 ? -10.299 3.972 -2.673 1.00 86.88 405 VAL A C 1
ATOM 3087 O O . VAL A 1 405 ? -9.770 4.417 -3.693 1.00 86.88 405 VAL A O 1
ATOM 3090 N N . LEU A 1 406 ? -11.341 3.136 -2.722 1.00 84.12 406 LEU A N 1
ATOM 3091 C CA . LEU A 1 406 ? -11.963 2.668 -3.967 1.00 84.12 406 LEU A CA 1
ATOM 3092 C C . LEU A 1 406 ? -12.547 3.809 -4.801 1.00 84.12 406 LEU A C 1
ATOM 3094 O O . LEU A 1 406 ? -12.396 3.836 -6.022 1.00 84.12 406 LEU A O 1
ATOM 3098 N N . ASP A 1 407 ? -13.212 4.756 -4.151 1.00 80.88 407 ASP A N 1
ATOM 3099 C CA . ASP A 1 407 ? -13.790 5.913 -4.827 1.00 80.88 407 ASP A CA 1
ATOM 3100 C C . ASP A 1 407 ? -12.721 6.811 -5.449 1.00 80.88 407 ASP A C 1
ATOM 3102 O O . ASP A 1 407 ? -12.830 7.219 -6.604 1.00 80.88 407 ASP A O 1
ATOM 3106 N N . ILE A 1 408 ? -11.625 7.045 -4.724 1.00 85.31 408 ILE A N 1
ATOM 3107 C CA . ILE A 1 408 ? -10.479 7.765 -5.280 1.00 85.31 408 ILE A CA 1
ATOM 3108 C C . ILE A 1 408 ? -9.914 7.004 -6.474 1.00 85.31 408 ILE A C 1
ATOM 3110 O O . ILE A 1 408 ? -9.678 7.621 -7.510 1.00 85.31 408 ILE A O 1
ATOM 3114 N N . ARG A 1 409 ? -9.761 5.675 -6.380 1.00 85.25 409 ARG A N 1
ATOM 3115 C CA . ARG A 1 409 ? -9.251 4.855 -7.487 1.00 85.25 409 ARG A CA 1
ATOM 3116 C C . ARG A 1 409 ? -10.085 4.998 -8.761 1.00 85.25 409 ARG A C 1
ATOM 3118 O O . ARG A 1 409 ? -9.497 5.107 -9.838 1.00 85.25 409 ARG A O 1
ATOM 3125 N N . LYS A 1 410 ? -11.418 5.023 -8.648 1.00 81.62 410 LYS A N 1
ATOM 3126 C CA . LYS A 1 410 ? -12.335 5.237 -9.786 1.00 81.62 410 LYS A CA 1
ATOM 3127 C C . LYS A 1 410 ? -12.138 6.599 -10.453 1.00 81.62 410 LYS A C 1
ATOM 3129 O O . LYS A 1 410 ? -12.388 6.739 -11.644 1.00 81.62 410 LYS A O 1
ATOM 3134 N N . ARG A 1 411 ? -11.680 7.588 -9.687 1.00 81.94 411 ARG A N 1
ATOM 3135 C CA . ARG A 1 411 ? -11.502 8.977 -10.121 1.00 81.94 411 ARG A CA 1
ATOM 3136 C C . ARG A 1 411 ? -10.081 9.305 -10.577 1.00 81.94 411 ARG A C 1
ATOM 3138 O O . ARG A 1 411 ? -9.875 10.392 -11.112 1.00 81.94 411 ARG A O 1
ATOM 3145 N N . LEU A 1 412 ? -9.105 8.417 -10.366 1.00 85.19 412 LEU A N 1
ATOM 3146 C CA . LEU A 1 412 ? -7.731 8.635 -10.823 1.00 85.19 412 LEU A CA 1
ATOM 3147 C C . LEU A 1 412 ? -7.668 8.628 -12.352 1.00 85.19 412 LEU A C 1
ATOM 3149 O O . LEU A 1 412 ? -8.070 7.658 -12.998 1.00 85.19 412 LEU A O 1
ATOM 3153 N N . VAL A 1 413 ? -7.102 9.687 -12.927 1.00 78.25 413 VAL A N 1
ATOM 3154 C CA . VAL A 1 413 ? -6.796 9.729 -14.361 1.00 78.25 413 VAL A CA 1
ATOM 3155 C C . VAL A 1 413 ? -5.560 8.877 -14.626 1.00 78.25 413 VAL A C 1
ATOM 3157 O O . VAL A 1 413 ? -4.487 9.153 -14.088 1.00 78.25 413 VAL A O 1
ATOM 3160 N N . VAL A 1 414 ? -5.716 7.852 -15.466 1.00 72.75 414 VAL A N 1
ATOM 3161 C CA . VAL A 1 414 ? -4.609 7.004 -15.927 1.00 72.75 414 VAL A CA 1
ATOM 3162 C C . VAL A 1 414 ? -3.894 7.713 -17.084 1.00 72.75 414 VAL A C 1
ATOM 3164 O O . VAL A 1 414 ? -4.556 8.059 -18.068 1.00 72.75 414 VAL A O 1
ATOM 3167 N N . PRO A 1 415 ? -2.568 7.935 -17.018 1.00 66.94 415 PRO A N 1
ATOM 3168 C CA . PRO A 1 415 ? -1.813 8.487 -18.137 1.00 66.94 415 PRO A CA 1
ATOM 3169 C C . PRO A 1 415 ? -1.833 7.512 -19.324 1.00 66.94 415 PRO A C 1
ATOM 3171 O O . PRO A 1 415 ? -1.150 6.488 -19.322 1.00 66.94 415 PRO A O 1
ATOM 3174 N N . ILE A 1 416 ? -2.618 7.822 -20.359 1.00 57.47 416 ILE A N 1
ATOM 3175 C CA . ILE A 1 416 ? -2.671 7.014 -21.581 1.00 57.47 416 ILE A CA 1
ATOM 3176 C C . ILE A 1 416 ? -1.320 7.147 -22.289 1.00 57.47 416 ILE A C 1
ATOM 3178 O O . ILE A 1 416 ? -0.925 8.241 -22.694 1.00 57.47 416 ILE A O 1
ATOM 3182 N N . THR A 1 417 ? -0.600 6.041 -22.456 1.00 47.88 417 THR A N 1
ATOM 3183 C CA . THR A 1 417 ? 0.550 5.987 -23.358 1.00 47.88 417 THR A CA 1
ATOM 3184 C C . THR A 1 417 ? 0.045 6.110 -24.798 1.00 47.88 417 THR A C 1
ATOM 3186 O O . THR A 1 417 ? -0.801 5.314 -25.218 1.00 47.88 417 THR A O 1
ATOM 3189 N N . PRO A 1 418 ? 0.526 7.077 -25.602 1.00 38.28 418 PRO A N 1
ATOM 3190 C CA . PRO A 1 418 ? 0.270 7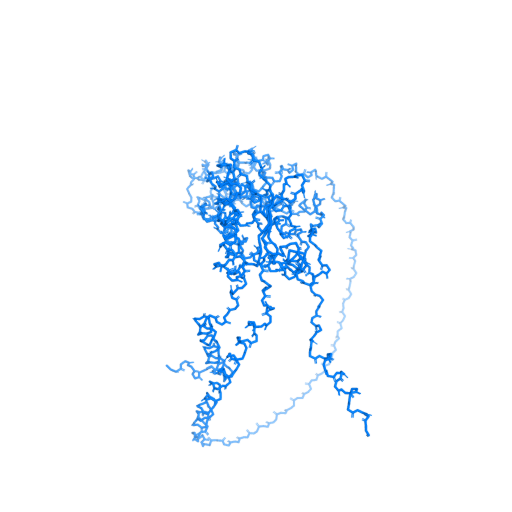.050 -27.032 1.00 38.28 418 PRO A CA 1
ATOM 3191 C C . PRO A 1 418 ? 0.847 5.743 -27.575 1.00 38.28 418 PRO A C 1
ATOM 3193 O O . PRO A 1 418 ? 2.030 5.453 -27.394 1.00 38.28 418 PRO A O 1
ATOM 3196 N N . ASN A 1 419 ? -0.021 4.937 -28.183 1.00 36.12 419 ASN A N 1
ATOM 3197 C CA . ASN A 1 419 ? 0.291 3.638 -28.761 1.00 36.12 419 ASN A CA 1
ATOM 3198 C C . ASN A 1 419 ? 1.653 3.602 -29.470 1.00 36.12 419 ASN A C 1
ATOM 3200 O O . ASN A 1 419 ? 2.019 4.514 -30.213 1.00 36.12 419 ASN A O 1
ATOM 3204 N N . GLY A 1 420 ? 2.347 2.482 -29.263 1.00 37.25 420 GLY A N 1
ATOM 3205 C CA . GLY A 1 420 ? 3.636 2.115 -29.833 1.00 37.25 420 GLY A CA 1
ATOM 3206 C C . GLY A 1 420 ? 3.919 2.657 -31.231 1.00 37.25 420 GLY A C 1
ATOM 3207 O O . GLY A 1 420 ? 3.600 2.024 -32.234 1.00 37.25 420 GLY A O 1
ATOM 3208 N N . HIS A 1 421 ? 4.698 3.733 -31.292 1.00 32.06 421 HIS A N 1
ATOM 3209 C CA . HIS A 1 421 ? 5.654 3.875 -32.377 1.00 32.06 421 HIS A CA 1
ATOM 3210 C C . HIS A 1 421 ? 6.828 2.976 -32.028 1.00 32.06 421 HIS A C 1
ATOM 3212 O O . HIS A 1 421 ? 7.733 3.329 -31.273 1.00 32.06 421 HIS A O 1
ATOM 3218 N N . SER A 1 422 ? 6.743 1.755 -32.548 1.00 33.94 422 SER A N 1
ATOM 3219 C CA . SER A 1 422 ? 7.861 0.840 -32.676 1.00 33.94 422 SER A CA 1
ATOM 3220 C C . SER A 1 422 ? 9.137 1.627 -32.997 1.00 33.94 422 SER A C 1
ATOM 3222 O O . SER A 1 422 ? 9.307 2.147 -34.104 1.00 33.94 422 SER A O 1
ATOM 3224 N N . LYS A 1 423 ? 10.068 1.676 -32.033 1.00 37.69 423 LYS A N 1
ATOM 3225 C CA . LYS A 1 423 ? 11.438 2.195 -32.205 1.00 37.69 423 LYS A CA 1
ATOM 3226 C C . LYS A 1 423 ? 12.223 1.441 -33.304 1.00 37.69 423 LYS A C 1
ATOM 3228 O O . LYS A 1 423 ? 13.397 1.719 -33.526 1.00 37.69 423 LYS A O 1
ATOM 3233 N N . THR A 1 424 ? 11.591 0.517 -34.034 1.00 38.62 424 THR A N 1
ATOM 3234 C CA . THR A 1 424 ? 12.146 -0.215 -35.178 1.00 38.62 424 THR A CA 1
ATOM 3235 C C . THR A 1 424 ? 12.040 0.545 -36.512 1.00 38.62 424 THR A C 1
ATOM 3237 O O . THR A 1 424 ? 12.830 0.265 -37.413 1.00 38.62 424 THR A O 1
ATOM 3240 N N . GLN A 1 425 ? 11.161 1.544 -36.677 1.00 38.97 425 GLN A N 1
ATOM 3241 C CA . GLN A 1 425 ? 11.044 2.243 -37.976 1.00 38.97 425 GLN A CA 1
ATOM 3242 C C . GLN A 1 425 ? 11.985 3.450 -38.144 1.00 38.97 425 GLN A C 1
ATOM 3244 O O . GLN A 1 425 ? 12.542 3.621 -39.229 1.00 38.97 425 GLN A O 1
ATOM 3249 N N . ALA A 1 426 ? 12.323 4.181 -37.076 1.00 36.84 426 ALA A N 1
ATOM 3250 C CA . ALA A 1 426 ? 13.227 5.340 -37.167 1.00 36.84 426 ALA A CA 1
ATOM 3251 C C . ALA A 1 426 ? 14.677 4.981 -37.569 1.00 36.84 426 ALA A C 1
ATOM 3253 O O . ALA A 1 426 ? 15.399 5.805 -38.129 1.00 36.84 426 ALA A O 1
ATOM 3254 N N . LYS A 1 427 ? 15.114 3.730 -37.350 1.00 42.28 427 LYS A N 1
ATOM 3255 C CA . LYS A 1 427 ? 16.447 3.266 -37.778 1.00 42.28 427 LYS A CA 1
ATOM 3256 C C . LYS A 1 427 ? 16.484 2.768 -39.228 1.00 42.28 427 LYS A C 1
ATOM 3258 O O . LYS A 1 427 ? 17.558 2.714 -39.820 1.00 42.28 427 LYS A O 1
ATOM 3263 N N . THR A 1 428 ? 15.335 2.448 -39.823 1.00 40.44 428 THR A N 1
ATOM 3264 C CA . THR A 1 428 ? 15.278 1.935 -41.204 1.00 40.44 428 THR A CA 1
ATOM 3265 C C . THR A 1 428 ? 15.225 3.076 -42.229 1.00 40.44 428 THR A C 1
ATOM 3267 O O . THR A 1 428 ? 15.753 2.941 -43.332 1.00 40.44 428 THR A O 1
ATOM 3270 N N . GLU A 1 429 ? 14.692 4.238 -41.847 1.00 41.25 429 GLU A N 1
ATOM 3271 C CA . GLU A 1 429 ? 14.676 5.441 -42.693 1.00 41.25 429 GLU A CA 1
ATOM 3272 C C . GLU A 1 429 ? 16.021 6.188 -42.695 1.00 41.25 429 GLU A C 1
ATOM 3274 O O . GLU A 1 429 ? 16.488 6.620 -43.749 1.00 41.25 429 GLU A O 1
ATOM 3279 N N . SER A 1 430 ? 16.727 6.208 -41.557 1.00 45.25 430 SER A N 1
ATOM 3280 C CA . SER A 1 430 ? 18.092 6.752 -41.462 1.00 45.25 430 SER A CA 1
ATOM 3281 C C . SER A 1 430 ? 19.121 5.938 -42.268 1.00 45.25 430 SER A C 1
ATOM 3283 O O . SER A 1 430 ? 20.056 6.512 -42.826 1.00 45.25 430 SER A O 1
ATOM 3285 N N . LEU A 1 431 ? 18.934 4.617 -42.413 1.00 46.59 431 LEU A N 1
ATOM 3286 C CA . LEU A 1 431 ? 19.854 3.774 -43.190 1.00 46.59 431 LEU A CA 1
ATOM 3287 C C . LEU A 1 431 ? 19.599 3.817 -44.709 1.00 46.59 431 LEU A C 1
ATOM 3289 O O . LEU A 1 431 ? 20.536 3.622 -45.485 1.00 46.59 431 LEU A O 1
ATOM 3293 N N . ARG A 1 432 ? 18.367 4.120 -45.150 1.00 44.16 432 ARG A N 1
ATOM 3294 C CA . ARG A 1 432 ? 18.041 4.302 -46.580 1.00 44.16 432 ARG A CA 1
ATOM 3295 C C . ARG A 1 432 ? 18.518 5.643 -47.140 1.00 44.16 432 ARG A C 1
ATOM 3297 O O . ARG A 1 432 ? 18.841 5.710 -48.320 1.00 44.16 432 ARG A O 1
ATOM 3304 N N . GLN A 1 433 ? 18.638 6.685 -46.316 1.00 51.03 433 GLN A N 1
ATOM 3305 C CA . GLN A 1 433 ? 19.200 7.971 -46.758 1.00 51.03 433 GLN A CA 1
ATOM 3306 C C . GLN A 1 433 ? 20.739 7.978 -46.833 1.00 51.03 433 GLN A C 1
ATOM 3308 O O . GLN A 1 433 ? 21.307 8.799 -47.548 1.00 51.03 433 GLN A O 1
ATOM 3313 N N . SER A 1 434 ? 21.424 7.037 -46.171 1.00 49.09 434 SER A N 1
ATOM 3314 C CA . SER A 1 434 ? 22.894 6.945 -46.189 1.00 49.09 434 SER A CA 1
ATOM 3315 C C . SER A 1 434 ? 23.463 6.050 -47.302 1.00 49.09 434 SER A C 1
ATOM 3317 O O . SER A 1 434 ? 24.676 6.032 -47.487 1.00 49.09 434 SER A O 1
ATOM 3319 N N . THR A 1 435 ? 22.635 5.307 -48.044 1.00 50.38 435 THR A N 1
ATOM 3320 C CA . THR A 1 435 ? 23.089 4.368 -49.096 1.00 50.38 435 THR A CA 1
ATOM 3321 C C . THR A 1 435 ? 22.756 4.814 -50.529 1.00 50.38 435 THR A C 1
ATOM 3323 O O . THR A 1 435 ? 23.017 4.076 -51.470 1.00 50.38 435 THR A O 1
ATOM 3326 N N . GLY A 1 436 ? 22.242 6.037 -50.717 1.00 44.78 436 GLY A N 1
ATOM 3327 C CA . GLY A 1 436 ? 21.896 6.612 -52.030 1.00 44.78 436 GLY A CA 1
ATOM 3328 C C . GLY A 1 436 ? 22.862 7.672 -52.579 1.00 44.78 436 GLY A C 1
ATOM 3329 O O . GLY A 1 436 ? 22.506 8.378 -53.518 1.00 44.78 436 GLY A O 1
ATOM 3330 N N . LYS A 1 437 ? 24.055 7.830 -51.997 1.00 49.12 437 LYS A N 1
ATOM 3331 C CA . LYS A 1 437 ? 25.129 8.673 -52.546 1.00 49.12 437 LYS A CA 1
ATOM 3332 C C . LYS A 1 437 ? 26.400 7.843 -52.696 1.00 49.12 437 LYS A C 1
ATOM 3334 O O . LYS A 1 437 ? 27.188 7.762 -51.760 1.00 49.12 437 LYS A O 1
ATOM 3339 N N . ASN A 1 438 ? 26.542 7.218 -53.858 1.00 41.50 438 ASN A N 1
ATOM 3340 C CA . ASN A 1 438 ? 27.808 7.011 -54.558 1.00 41.50 438 ASN A CA 1
ATOM 3341 C C . ASN A 1 438 ? 27.516 6.767 -56.033 1.00 41.50 438 ASN A C 1
ATOM 3343 O O . ASN A 1 438 ? 26.629 5.928 -56.309 1.00 41.50 438 ASN A O 1
#

Foldseek 3Di:
DVVLVPDPPVVNLVVVLVVLLVVLVVVCVVVVLPPPVVVVVLVVVVVLVVVLLVVLLVCVVVVNVVVNQVVQQVSCVVDVFWPWKWWAAPVRHTPDIDDPCVVLLVVQVVAPSQWDKDWRDDPNDTRTIMIIGGDHDPDPVVSVVSSCVRSVVSSVVVSVVVVVVSVVVVVVVPPDDPDDDDYDDDDDDDDDDDDDDDDDDDDDDDDDDDDDCPDDQPQFDPLLLLLLLVVVVVLLVQLVVCLVVLVLVSNLVSLVVQLVSCVVSVNCVSNVLSVQLNVCSVVSNSVSNVVSSVVVVVVNVVSVVVCVVVLVPPDQDAQEAPDPCVDPVLLVLLQVCLVVLVVLLVVLVVCLVVLVLVVNLVSLVVQLVSCVVSRNVQSNVLSVQLNVCSVVSPSSSNSSSSVSNVSNSVRYDRPDDDDDPDPVPVVVVVVVVVPPDD

Organism: NCBI:txid2605748

Secondary structure (DSSP, 8-state):
-TTGGGS-HHHHHHHHHHHHHHHHHHHHHHTT-SS-HHHHHHHHHHHHHHHHHHHHHHHHHTT-HHHHHHHHHHHHHH-TTEEEEEEE-TTS-EEEE-TTHHHHHHHHHTSTTSEEEEEEEETTEEEEEEEEEEPPPPPHHHHHHHHHHHHHHHHHHHHHHHHHHHHHHHHHHTTS-------------------------------PPPP---PPP----HHHHHHHHHHHHHHHHHHHHHHHTT-HHHHHHHHHHHHHHHHHHT-GGGHHHHHHHHHHHHTT-HHHHHHHHHHHHHHHHHHHHHHHHHHTTSS---B--SS-TTSHHHHHHHHHHHHHHHHHHHHHHHHHHTT-HHHHHHHHHHHHHHHHHTT-GGGHHHHHHHHHHHHTT-HHHHHHHHHHHHHHHHHBPP-PPP----TTSHHHHHHHHSSS--